Protein AF-A0A4Y7SI91-F1 (afdb_monomer)

pLDDT: mean 74.38, std 18.68, range [25.55, 96.81]

Organism: Coprinellus micaceus (NCBI:txid71717)

Radius of gyration: 28.6 Å; Cα contacts (8 Å, |Δi|>4): 946; chains: 1; bounding box: 74×69×71 Å

Structure (mmCIF, N/CA/C/O backbone):
data_AF-A0A4Y7SI91-F1
#
_entry.id   AF-A0A4Y7SI91-F1
#
loop_
_atom_site.group_PDB
_atom_site.id
_atom_site.type_symbol
_atom_site.label_atom_id
_atom_site.label_alt_id
_atom_site.label_comp_id
_atom_site.label_asym_id
_atom_site.label_entity_id
_atom_site.label_seq_id
_atom_site.pdbx_PDB_ins_code
_atom_site.Cartn_x
_atom_site.Cartn_y
_atom_site.Cartn_z
_atom_site.occupancy
_atom_site.B_iso_or_equiv
_atom_site.auth_seq_id
_atom_site.auth_comp_id
_atom_site.auth_asym_id
_atom_site.auth_atom_id
_atom_site.pdbx_PDB_model_num
ATOM 1 N N . MET A 1 1 ? -45.729 -40.585 -4.617 1.00 32.53 1 MET A N 1
ATOM 2 C CA . MET A 1 1 ? -44.863 -41.146 -5.675 1.00 32.53 1 MET A CA 1
ATOM 3 C C . MET A 1 1 ? -44.338 -39.999 -6.557 1.00 32.53 1 MET A C 1
ATOM 5 O O . MET A 1 1 ? -44.806 -39.853 -7.669 1.00 32.53 1 MET A O 1
ATOM 9 N N . GLN A 1 2 ? -43.512 -39.027 -6.148 1.00 29.73 2 GLN A N 1
ATOM 10 C CA . GLN A 1 2 ? -42.341 -39.027 -5.257 1.00 29.73 2 GLN A CA 1
ATOM 11 C C . GLN A 1 2 ? -41.463 -40.268 -5.426 1.00 29.73 2 GLN A C 1
ATOM 13 O O . GLN A 1 2 ? -41.930 -41.372 -5.174 1.00 29.73 2 GLN A O 1
ATOM 18 N N . SER A 1 3 ? -40.195 -40.029 -5.768 1.00 29.70 3 SER A N 1
ATOM 19 C CA . SER A 1 3 ? -39.133 -40.996 -6.074 1.00 29.70 3 SER A CA 1
ATOM 20 C C . SER A 1 3 ? -39.010 -41.349 -7.561 1.00 29.70 3 SER A C 1
ATOM 22 O O . SER A 1 3 ? -39.963 -41.802 -8.178 1.00 29.70 3 SER A O 1
ATOM 24 N N . GLN A 1 4 ? -37.793 -41.157 -8.084 1.00 27.38 4 GLN A N 1
ATOM 25 C CA . GLN A 1 4 ? -37.281 -41.603 -9.393 1.00 27.38 4 GLN A CA 1
ATOM 26 C C . GLN A 1 4 ? -37.517 -40.713 -10.627 1.00 27.38 4 GLN A C 1
ATOM 28 O O . GLN A 1 4 ? -37.972 -41.181 -11.658 1.00 27.38 4 GLN A O 1
ATOM 33 N N . ALA A 1 5 ? -37.116 -39.439 -10.555 1.00 28.34 5 ALA A N 1
ATOM 34 C CA . ALA A 1 5 ? -36.583 -38.715 -11.733 1.00 28.34 5 ALA A CA 1
ATOM 35 C C . ALA A 1 5 ? -35.763 -37.451 -11.380 1.00 28.34 5 ALA A C 1
ATOM 37 O O . ALA A 1 5 ? -35.404 -36.676 -12.257 1.00 28.34 5 ALA A O 1
ATOM 38 N N . LYS A 1 6 ? -35.447 -37.226 -10.093 1.00 26.61 6 LYS A N 1
ATOM 39 C CA . LYS A 1 6 ? -34.505 -36.194 -9.606 1.00 26.61 6 LYS A CA 1
ATOM 40 C C . LYS A 1 6 ? -33.153 -36.798 -9.179 1.00 26.61 6 LYS A C 1
ATOM 42 O O . LYS A 1 6 ? -32.469 -36.260 -8.323 1.00 26.61 6 LYS A O 1
ATOM 47 N N . SER A 1 7 ? -32.780 -37.935 -9.766 1.00 30.92 7 SER A N 1
ATOM 48 C CA . SER A 1 7 ? -31.539 -38.670 -9.476 1.00 30.92 7 SER A CA 1
ATOM 49 C C . SER A 1 7 ? -30.727 -38.865 -10.760 1.00 30.92 7 SER A C 1
ATOM 51 O O . SER A 1 7 ? -30.502 -39.975 -11.220 1.00 30.92 7 SER A O 1
ATOM 53 N N . ALA A 1 8 ? -30.348 -37.751 -11.383 1.00 29.34 8 ALA A N 1
ATOM 54 C CA . ALA A 1 8 ? -29.307 -37.730 -12.417 1.00 29.34 8 ALA A CA 1
ATOM 55 C C . ALA A 1 8 ? -28.478 -36.430 -12.406 1.00 29.34 8 ALA A C 1
ATOM 57 O O . ALA A 1 8 ? -27.660 -36.216 -13.289 1.00 29.34 8 ALA A O 1
ATOM 58 N N . VAL A 1 9 ? -28.652 -35.581 -11.385 1.00 32.62 9 VAL A N 1
ATOM 59 C CA . VAL A 1 9 ? -27.672 -34.547 -11.008 1.00 32.62 9 VAL A CA 1
ATOM 60 C C . VAL A 1 9 ? -27.026 -35.023 -9.709 1.00 32.62 9 VAL A C 1
ATOM 62 O O . VAL A 1 9 ? -27.134 -34.414 -8.652 1.00 32.62 9 VAL A O 1
ATOM 65 N N . GLY A 1 10 ? -26.497 -36.244 -9.766 1.00 28.48 10 GLY A N 1
ATOM 66 C CA . GLY A 1 10 ? -25.663 -36.805 -8.721 1.00 28.48 10 GLY A CA 1
ATOM 67 C C . GLY A 1 10 ? -24.233 -36.414 -9.032 1.00 28.48 10 GLY A C 1
ATOM 68 O O . GLY A 1 10 ? -23.708 -36.834 -10.058 1.00 28.48 10 GLY A O 1
ATOM 69 N N . ASN A 1 11 ? -23.663 -35.588 -8.160 1.00 36.94 11 ASN A N 1
ATOM 70 C CA . ASN A 1 11 ? -22.239 -35.378 -7.933 1.00 36.94 11 ASN A CA 1
ATOM 71 C C . ASN A 1 11 ? -21.355 -36.494 -8.513 1.00 36.94 11 ASN A C 1
ATOM 73 O O . ASN A 1 11 ? -21.055 -37.478 -7.837 1.00 36.94 11 ASN A O 1
ATOM 77 N N . ALA A 1 12 ? -20.881 -36.308 -9.743 1.00 36.34 12 ALA A N 1
ATOM 78 C CA . ALA A 1 12 ? -19.625 -36.901 -10.157 1.00 36.34 12 ALA A CA 1
ATOM 79 C C . ALA A 1 12 ? -18.528 -36.014 -9.561 1.00 36.34 12 ALA A C 1
ATOM 81 O O . ALA A 1 12 ? -18.016 -35.105 -10.208 1.00 36.34 12 ALA A O 1
ATOM 82 N N . ILE A 1 13 ? -18.213 -36.231 -8.282 1.00 43.06 13 ILE A N 1
ATOM 83 C CA . ILE A 1 13 ? -16.901 -35.841 -7.767 1.00 43.06 13 ILE A CA 1
ATOM 84 C C . ILE A 1 13 ? -15.927 -36.659 -8.612 1.00 43.06 13 ILE A C 1
ATOM 86 O O . ILE A 1 13 ? -15.956 -37.886 -8.532 1.00 43.06 13 ILE A O 1
ATOM 90 N N . ALA A 1 14 ? -15.164 -36.005 -9.490 1.00 44.28 14 ALA A N 1
ATOM 91 C CA . ALA A 1 14 ? -14.175 -36.672 -10.327 1.00 44.28 14 ALA A CA 1
ATOM 92 C C . ALA A 1 14 ? -13.262 -37.517 -9.424 1.00 44.28 14 ALA A C 1
ATOM 94 O O . ALA A 1 14 ? -12.473 -36.981 -8.649 1.00 44.28 14 ALA A O 1
ATOM 95 N N . THR A 1 15 ? -13.414 -38.842 -9.471 1.00 50.75 15 THR A N 1
ATOM 96 C CA . THR A 1 15 ? -12.632 -39.772 -8.645 1.00 50.75 15 THR A CA 1
ATOM 97 C C . THR A 1 15 ? -11.191 -39.879 -9.135 1.00 50.75 15 THR A C 1
ATOM 99 O O . THR A 1 15 ? -10.304 -40.236 -8.362 1.00 50.75 15 THR A O 1
ATOM 102 N N . HIS A 1 16 ? -10.940 -39.516 -10.399 1.00 62.84 16 HIS A N 1
ATOM 103 C CA . HIS A 1 16 ? -9.611 -39.387 -10.974 1.00 62.84 16 HIS A CA 1
ATOM 104 C C . HIS A 1 16 ? -9.435 -38.038 -11.678 1.00 62.84 16 HIS A C 1
ATOM 106 O O . HIS A 1 16 ? -10.319 -37.538 -12.366 1.00 62.84 16 HIS A O 1
ATOM 112 N N . ILE A 1 17 ? -8.235 -37.463 -11.553 1.00 66.88 17 ILE A N 1
ATOM 113 C CA . ILE A 1 17 ? -7.868 -36.171 -12.157 1.00 66.88 17 ILE A CA 1
ATOM 114 C C . ILE A 1 17 ? -7.956 -36.173 -13.698 1.00 66.88 17 ILE A C 1
ATOM 116 O O . ILE A 1 17 ? -7.965 -35.121 -14.328 1.00 66.88 17 ILE A O 1
ATOM 120 N N . THR A 1 18 ? -8.018 -37.362 -14.305 1.00 69.69 18 THR A N 1
ATOM 121 C CA . THR A 1 18 ? -8.208 -37.590 -15.744 1.00 69.69 18 THR A CA 1
ATOM 122 C C . THR A 1 18 ? -9.644 -37.381 -16.216 1.00 69.69 18 THR A C 1
ATOM 124 O O . THR A 1 18 ? -9.852 -37.260 -17.419 1.00 69.69 18 THR A O 1
ATOM 127 N N . ASP A 1 19 ? -10.609 -37.329 -15.296 1.00 78.88 19 ASP A N 1
ATOM 128 C CA . ASP A 1 19 ? -12.033 -37.142 -15.602 1.00 78.88 19 ASP A CA 1
ATOM 129 C C . ASP A 1 19 ? -12.423 -35.652 -15.620 1.00 78.88 19 ASP A C 1
ATOM 131 O O . ASP A 1 19 ? -13.558 -35.300 -15.945 1.00 78.88 19 ASP A O 1
ATOM 135 N N . ILE A 1 20 ? -11.485 -34.765 -15.263 1.00 82.19 20 ILE A N 1
ATOM 136 C CA . ILE A 1 20 ? -11.685 -33.316 -15.265 1.00 82.19 20 ILE A CA 1
ATOM 137 C C . ILE A 1 20 ? -11.610 -32.801 -16.715 1.00 82.19 20 ILE A C 1
ATOM 139 O O . ILE A 1 20 ? -10.621 -33.077 -17.402 1.00 82.19 20 ILE A O 1
ATOM 143 N N . PRO A 1 21 ? -12.605 -32.025 -17.190 1.00 88.25 21 PRO A N 1
ATOM 144 C CA . PRO A 1 21 ? -12.566 -31.409 -18.513 1.00 88.25 21 PRO A CA 1
ATOM 145 C C . PRO A 1 21 ? -11.332 -30.522 -18.710 1.00 88.25 21 PRO A C 1
ATOM 147 O O . PRO A 1 21 ? -10.869 -29.856 -17.779 1.00 88.25 21 PRO A O 1
ATOM 150 N N . GLY A 1 22 ? -10.814 -30.485 -19.939 1.00 85.88 22 GLY A N 1
ATOM 151 C CA . GLY A 1 22 ? -9.606 -29.727 -20.270 1.00 85.88 22 GLY A CA 1
ATOM 152 C C . GLY A 1 22 ? -9.742 -28.228 -20.000 1.00 85.88 22 GLY A C 1
ATOM 153 O O . GLY A 1 22 ? -8.777 -27.602 -19.577 1.00 85.88 22 GLY A O 1
ATOM 154 N N . GLU A 1 23 ? -10.943 -27.671 -20.156 1.00 86.31 23 GLU A N 1
ATOM 155 C CA . GLU A 1 23 ? -11.246 -26.267 -19.872 1.00 86.31 23 GLU A CA 1
ATOM 156 C C . GLU A 1 23 ? -11.087 -25.954 -18.379 1.00 86.31 23 GLU A C 1
ATOM 158 O O . GLU A 1 23 ? -10.483 -24.951 -18.007 1.00 86.31 23 GLU A O 1
ATOM 163 N N . VAL A 1 24 ? -11.570 -26.852 -17.512 1.00 87.50 24 VAL A N 1
ATOM 164 C CA . VAL A 1 24 ? -11.465 -26.705 -16.052 1.00 87.50 24 VAL A CA 1
ATOM 165 C C . VAL A 1 24 ? -10.011 -26.854 -15.605 1.00 87.50 24 VAL A C 1
ATOM 167 O O . VAL A 1 24 ? -9.543 -26.084 -14.771 1.00 87.50 24 VAL A O 1
ATOM 170 N N . LEU A 1 25 ? -9.268 -27.797 -16.195 1.00 87.56 25 LEU A N 1
ATOM 171 C CA . LEU A 1 25 ? -7.822 -27.904 -15.979 1.00 87.56 25 LEU A CA 1
ATOM 172 C C . LEU A 1 25 ? -7.086 -26.640 -16.437 1.00 87.56 25 LEU A C 1
ATOM 174 O O . LEU A 1 25 ? -6.171 -26.196 -15.752 1.00 87.56 25 LEU A O 1
ATOM 178 N N . GLY A 1 26 ? -7.505 -26.039 -17.553 1.00 87.00 26 GLY A N 1
ATOM 179 C CA . GLY A 1 26 ? -6.970 -24.776 -18.052 1.00 87.00 26 GLY A CA 1
ATOM 180 C C . GLY A 1 26 ? -7.134 -23.641 -17.043 1.00 87.00 26 GLY A C 1
ATOM 181 O O . GLY A 1 26 ? -6.159 -22.958 -16.745 1.00 87.00 26 GLY A O 1
ATOM 182 N N . GLU A 1 27 ? -8.324 -23.482 -16.456 1.00 86.62 27 GLU A N 1
ATOM 183 C CA . GLU A 1 27 ? -8.563 -22.494 -15.391 1.00 86.62 27 GLU A CA 1
ATOM 184 C C . GLU A 1 27 ? -7.733 -22.777 -14.130 1.00 86.62 27 GLU A C 1
ATOM 186 O O . GLU A 1 27 ? -7.131 -21.865 -13.571 1.00 86.62 27 GLU A O 1
ATOM 191 N N . ILE A 1 28 ? -7.596 -24.042 -13.720 1.00 87.31 28 ILE A N 1
ATOM 192 C CA . ILE A 1 28 ? -6.727 -24.410 -12.589 1.00 87.31 28 ILE A CA 1
ATOM 193 C C . ILE A 1 28 ? -5.264 -24.051 -12.887 1.00 87.31 28 ILE A C 1
ATOM 195 O O . ILE A 1 28 ? -4.556 -23.529 -12.026 1.00 87.31 28 ILE A O 1
ATOM 199 N N . PHE A 1 29 ? -4.787 -24.306 -14.107 1.00 91.19 29 PHE A N 1
ATOM 200 C CA . PHE A 1 29 ? -3.418 -23.967 -14.496 1.00 91.19 29 PHE A CA 1
ATOM 201 C C . PHE A 1 29 ? -3.206 -22.455 -14.582 1.00 91.19 29 PHE A C 1
ATOM 203 O O . PHE A 1 29 ? -2.093 -21.997 -14.327 1.00 91.19 29 PHE A O 1
ATOM 210 N N . LYS A 1 30 ? -4.247 -21.668 -14.888 1.00 86.31 30 LYS A N 1
ATOM 211 C CA . LYS A 1 30 ? -4.165 -20.201 -14.851 1.00 86.31 30 LYS A CA 1
ATOM 212 C C . LYS A 1 30 ? -3.847 -19.692 -13.455 1.00 86.31 30 LYS A C 1
ATOM 214 O O . LYS A 1 30 ? -3.021 -18.798 -13.353 1.00 86.31 30 LYS A O 1
ATOM 219 N N . GLU A 1 31 ? -4.406 -20.288 -12.405 1.00 83.56 31 GLU A N 1
ATOM 220 C CA . GLU A 1 31 ? -4.074 -19.917 -11.021 1.00 83.56 31 GLU A CA 1
ATOM 221 C C . GLU A 1 31 ? -2.598 -20.188 -10.686 1.00 83.56 31 GLU A C 1
ATOM 223 O O . GLU A 1 31 ? -1.968 -19.407 -9.978 1.00 83.56 31 GLU A O 1
ATOM 228 N N . VAL A 1 32 ? -2.007 -21.247 -11.253 1.00 82.62 32 VAL A N 1
ATOM 229 C CA . VAL A 1 32 ? -0.565 -21.534 -11.122 1.00 82.62 32 VAL A CA 1
ATOM 230 C C . VAL A 1 32 ? 0.282 -20.552 -11.938 1.00 82.62 32 VAL A C 1
ATOM 232 O O . VAL A 1 32 ? 1.354 -20.135 -11.503 1.00 82.62 32 VAL A O 1
ATOM 235 N N . ALA A 1 33 ? -0.190 -20.170 -13.126 1.00 79.50 33 ALA A N 1
ATOM 236 C CA . ALA A 1 33 ? 0.489 -19.226 -14.012 1.00 79.50 33 ALA A CA 1
ATOM 237 C C . ALA A 1 33 ? 0.288 -17.749 -13.609 1.00 79.50 33 ALA A C 1
ATOM 239 O O . ALA A 1 33 ? 0.967 -16.865 -14.144 1.00 79.50 33 ALA A O 1
ATOM 240 N N . LEU A 1 34 ? -0.632 -17.462 -12.682 1.00 78.62 34 LEU A N 1
ATOM 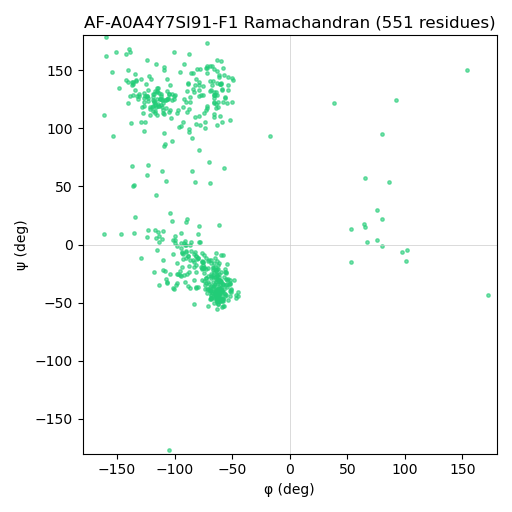241 C CA . LEU A 1 34 ? -0.961 -16.114 -12.237 1.00 78.62 34 LEU A CA 1
ATOM 242 C C . LEU A 1 34 ? 0.159 -15.565 -11.347 1.00 78.62 34 LEU A C 1
ATOM 244 O O . LEU A 1 34 ? 0.231 -15.834 -10.151 1.00 78.62 34 LEU A O 1
ATOM 248 N N . VAL A 1 35 ? 1.013 -14.723 -11.926 1.00 71.81 35 VAL A N 1
ATOM 249 C CA . VAL A 1 35 ? 2.023 -13.977 -11.168 1.00 71.81 35 VAL A CA 1
ATOM 250 C C . VAL A 1 35 ? 1.573 -12.524 -11.023 1.00 71.81 35 VAL A C 1
ATOM 252 O O . VAL A 1 35 ? 1.477 -11.812 -12.029 1.00 71.81 35 VAL A O 1
ATOM 255 N N . PRO A 1 36 ? 1.309 -12.030 -9.799 1.00 68.00 36 PRO A N 1
ATOM 256 C CA . PRO A 1 36 ? 0.923 -10.641 -9.609 1.00 68.00 36 PRO A CA 1
ATOM 257 C C . PRO A 1 36 ? 2.069 -9.702 -10.016 1.00 68.00 36 PRO A C 1
ATOM 259 O O . PRO A 1 36 ? 3.164 -9.738 -9.458 1.00 68.00 36 PRO A O 1
ATOM 262 N N . PHE A 1 37 ? 1.794 -8.833 -10.988 1.00 57.44 37 PHE A N 1
ATOM 263 C CA . PHE A 1 37 ? 2.781 -7.986 -11.670 1.00 57.44 37 PHE A CA 1
ATOM 264 C C . PHE A 1 37 ? 3.509 -6.963 -10.771 1.00 57.44 37 PHE A C 1
ATOM 266 O O . PHE A 1 37 ? 4.593 -6.503 -11.111 1.00 57.44 37 PHE A O 1
ATOM 273 N N . LEU A 1 38 ? 2.942 -6.607 -9.614 1.00 59.16 38 LEU A N 1
ATOM 274 C CA . LEU A 1 38 ? 3.465 -5.554 -8.727 1.00 59.16 38 LEU A CA 1
ATOM 275 C C . LEU A 1 38 ? 4.215 -6.087 -7.492 1.00 59.16 38 LEU A C 1
ATOM 277 O O . LEU A 1 38 ? 4.346 -5.368 -6.503 1.00 59.16 38 LEU A O 1
ATOM 281 N N . GLN A 1 39 ? 4.686 -7.335 -7.519 1.00 60.91 39 GLN A N 1
ATOM 282 C CA . GLN A 1 39 ? 5.373 -7.941 -6.375 1.00 60.91 39 GLN A CA 1
ATOM 283 C C . GLN A 1 39 ? 6.888 -7.676 -6.399 1.00 60.91 39 GLN A C 1
ATOM 285 O O . GLN A 1 39 ? 7.517 -7.812 -7.455 1.00 60.91 39 GLN A O 1
ATOM 290 N N . PRO A 1 40 ? 7.511 -7.366 -5.245 1.00 51.28 40 PRO A N 1
ATOM 291 C CA . PRO A 1 40 ? 8.956 -7.495 -5.111 1.00 51.28 40 PRO A CA 1
ATOM 292 C C . PRO A 1 40 ? 9.338 -8.961 -5.385 1.00 51.28 40 PRO A C 1
ATOM 294 O O . PRO A 1 40 ? 8.693 -9.872 -4.872 1.00 51.28 40 PRO A O 1
ATOM 297 N N . HIS A 1 41 ? 10.363 -9.192 -6.212 1.00 65.50 41 HIS A N 1
ATOM 298 C CA . HIS A 1 41 ? 10.791 -10.523 -6.690 1.00 65.50 41 HIS A CA 1
ATOM 299 C C . HIS A 1 41 ? 9.917 -11.172 -7.774 1.00 65.50 41 HIS A C 1
ATOM 301 O O . HIS A 1 41 ? 9.874 -12.400 -7.887 1.00 65.50 41 HIS A O 1
ATOM 307 N N . PHE A 1 42 ? 9.271 -10.361 -8.617 1.00 72.44 42 PHE A N 1
ATOM 308 C CA . PHE A 1 42 ? 8.495 -10.825 -9.771 1.00 72.44 42 PHE A CA 1
ATOM 309 C C . PHE A 1 42 ? 9.216 -11.903 -10.598 1.00 72.44 42 PHE A C 1
ATOM 311 O O . PHE A 1 42 ? 8.593 -12.890 -10.988 1.00 72.44 42 PHE A O 1
ATOM 318 N N . HIS A 1 43 ? 10.528 -11.763 -10.828 1.00 73.56 43 HIS A N 1
ATOM 319 C CA . HIS A 1 43 ? 11.281 -12.750 -11.604 1.00 73.56 43 HIS A CA 1
ATOM 320 C C . HIS A 1 43 ? 11.316 -14.131 -10.938 1.00 73.56 43 HIS A C 1
ATOM 322 O O . HIS A 1 43 ? 11.001 -15.128 -11.582 1.00 73.56 43 HIS A O 1
ATOM 328 N N . THR A 1 44 ? 11.618 -14.193 -9.639 1.00 77.81 44 THR A N 1
ATOM 329 C CA . THR A 1 44 ? 11.661 -15.452 -8.879 1.00 77.81 44 THR A CA 1
ATOM 330 C C . THR A 1 44 ? 10.296 -16.142 -8.859 1.00 77.81 44 THR A C 1
ATOM 332 O O . THR A 1 44 ? 10.216 -17.363 -8.989 1.00 77.81 44 THR A O 1
ATOM 335 N N . LEU A 1 45 ? 9.213 -15.366 -8.754 1.00 79.06 45 LEU A N 1
ATOM 336 C CA . LEU A 1 45 ? 7.850 -15.894 -8.844 1.00 79.06 45 LEU A CA 1
ATOM 337 C C . LEU A 1 45 ? 7.556 -16.468 -10.239 1.00 79.06 45 LEU A C 1
ATOM 339 O O . LEU A 1 45 ? 6.995 -17.557 -10.344 1.00 79.06 45 LEU A O 1
ATOM 343 N N . CYS A 1 46 ? 7.985 -15.784 -11.304 1.00 81.94 46 CYS A N 1
ATOM 344 C CA . CYS A 1 46 ? 7.840 -16.274 -12.676 1.00 81.94 46 CYS A CA 1
ATOM 345 C C . CYS A 1 46 ? 8.638 -17.556 -12.933 1.00 81.94 46 CYS A C 1
ATOM 347 O O . CYS A 1 46 ? 8.133 -18.457 -13.596 1.00 81.94 46 CYS A O 1
ATOM 349 N N . GLU A 1 47 ? 9.863 -17.663 -12.413 1.00 81.38 47 GLU A N 1
ATOM 350 C CA . GLU A 1 47 ? 10.672 -18.881 -12.534 1.00 81.38 47 GLU A CA 1
ATOM 351 C C . GLU A 1 47 ? 10.027 -20.069 -11.810 1.00 81.38 47 GLU A C 1
ATOM 353 O O . GLU A 1 47 ? 9.974 -21.172 -12.362 1.00 81.38 47 GLU A O 1
ATOM 358 N N . GLY A 1 48 ? 9.498 -19.839 -10.602 1.00 84.00 48 GLY A N 1
ATOM 359 C CA . GLY A 1 48 ? 8.741 -20.839 -9.848 1.00 84.00 48 GLY A CA 1
ATOM 360 C C . GLY A 1 48 ? 7.518 -21.325 -10.624 1.00 84.00 48 GLY A C 1
ATOM 361 O O . GLY A 1 48 ? 7.406 -22.516 -10.911 1.00 84.00 48 GLY A O 1
ATOM 362 N N . ALA A 1 49 ? 6.668 -20.395 -11.063 1.00 84.69 49 ALA A N 1
ATOM 363 C CA . ALA A 1 49 ? 5.466 -20.703 -11.833 1.00 84.69 49 ALA A CA 1
ATOM 364 C C . ALA A 1 49 ? 5.781 -21.411 -13.165 1.00 84.69 49 ALA A C 1
ATOM 366 O O . ALA A 1 49 ? 5.104 -22.367 -13.541 1.00 84.69 49 ALA A O 1
ATOM 367 N N . LEU A 1 50 ? 6.852 -21.020 -13.863 1.00 88.19 50 LEU A N 1
ATOM 368 C CA . LEU A 1 50 ? 7.294 -21.697 -15.084 1.00 88.19 50 LEU A CA 1
ATOM 369 C C . LEU A 1 50 ? 7.718 -23.146 -14.817 1.00 88.19 50 LEU A C 1
ATOM 371 O O . LEU A 1 50 ? 7.384 -24.048 -15.592 1.00 88.19 50 LEU A O 1
ATOM 375 N N . ARG A 1 51 ? 8.473 -23.387 -13.739 1.00 87.94 51 ARG A N 1
ATOM 376 C CA . ARG A 1 51 ? 8.879 -24.740 -13.339 1.00 87.94 51 ARG A CA 1
ATOM 377 C C . ARG A 1 51 ? 7.659 -25.597 -13.016 1.00 87.94 51 ARG A C 1
ATOM 379 O O . ARG A 1 51 ? 7.605 -26.763 -13.417 1.00 87.94 51 ARG A O 1
ATOM 386 N N . ASP A 1 52 ? 6.684 -25.024 -12.329 1.00 88.06 52 ASP A N 1
ATOM 387 C CA . ASP A 1 52 ? 5.449 -25.712 -11.973 1.00 88.06 52 ASP A CA 1
ATOM 388 C C . ASP A 1 52 ? 4.622 -26.021 -13.232 1.00 88.06 52 ASP A C 1
ATOM 390 O O . ASP A 1 52 ? 4.170 -27.152 -13.402 1.00 88.06 52 ASP A O 1
ATOM 394 N N . MET A 1 53 ? 4.564 -25.105 -14.204 1.00 89.69 53 MET A N 1
ATOM 395 C CA . MET A 1 53 ? 3.962 -25.346 -15.522 1.00 89.69 53 MET A CA 1
ATOM 396 C C . MET A 1 53 ? 4.654 -26.459 -16.318 1.00 89.69 53 MET A C 1
ATOM 398 O O . MET A 1 53 ? 3.989 -27.297 -16.937 1.00 89.69 53 MET A O 1
ATOM 402 N N . PHE A 1 54 ? 5.988 -26.534 -16.285 1.00 88.38 54 PHE A N 1
ATOM 403 C CA . PHE A 1 54 ? 6.692 -27.676 -16.867 1.00 88.38 54 PHE A CA 1
ATOM 404 C C . PHE A 1 54 ? 6.352 -28.973 -16.144 1.00 88.38 54 PHE A C 1
ATOM 406 O O . PHE A 1 54 ? 6.140 -29.987 -16.807 1.00 88.38 54 PHE A O 1
ATOM 413 N N . SER A 1 55 ? 6.248 -28.941 -14.820 1.00 89.31 55 SER A N 1
ATOM 414 C CA . SER A 1 55 ? 5.906 -30.113 -14.014 1.00 89.31 55 SER A CA 1
ATOM 415 C C . SER A 1 55 ? 4.491 -30.608 -14.333 1.00 89.31 55 SER A C 1
ATOM 417 O O . SER A 1 55 ? 4.307 -31.796 -14.592 1.00 89.31 55 SER A O 1
ATOM 419 N N . ILE A 1 56 ? 3.524 -29.692 -14.457 1.00 88.50 56 ILE A N 1
ATOM 420 C CA . ILE A 1 56 ? 2.157 -29.957 -14.932 1.00 88.50 56 ILE A CA 1
ATOM 421 C C . ILE A 1 56 ? 2.190 -30.668 -16.290 1.00 88.50 56 ILE A C 1
ATOM 423 O O . ILE A 1 56 ? 1.565 -31.715 -16.457 1.00 88.50 56 ILE A O 1
ATOM 427 N N . SER A 1 57 ? 2.991 -30.178 -17.242 1.00 87.81 57 SER A N 1
ATOM 428 C CA . SER A 1 57 ? 3.095 -30.778 -18.584 1.00 87.81 57 SER A CA 1
ATOM 429 C C . SER A 1 57 ? 3.679 -32.205 -18.614 1.00 87.81 57 SER A C 1
ATOM 431 O O . SER A 1 57 ? 3.622 -32.879 -19.651 1.00 87.81 57 SER A O 1
ATOM 433 N N . GLN A 1 58 ? 4.249 -32.678 -17.498 1.00 88.75 58 GLN A N 1
ATOM 434 C CA . GLN A 1 58 ? 4.803 -34.028 -17.354 1.00 88.75 58 GLN A CA 1
ATOM 435 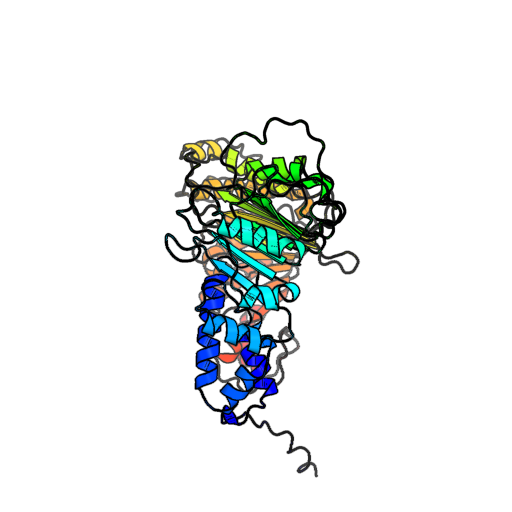C C . GLN A 1 58 ? 3.890 -35.004 -16.604 1.00 88.75 58 GLN A C 1
ATOM 437 O O . GLN A 1 58 ? 4.191 -36.194 -16.600 1.00 88.75 58 GLN A O 1
ATOM 442 N N . VAL A 1 59 ? 2.779 -34.549 -16.012 1.00 88.69 59 VAL A N 1
ATOM 443 C CA . VAL A 1 59 ? 1.886 -35.413 -15.218 1.00 88.69 59 VAL A CA 1
ATOM 444 C C . VAL A 1 59 ? 1.260 -36.512 -16.081 1.00 88.69 59 VAL A C 1
ATOM 446 O O . VAL A 1 59 ? 1.373 -37.694 -15.772 1.00 88.69 59 VAL A O 1
ATOM 449 N N . ASN A 1 60 ? 0.592 -36.132 -17.172 1.00 88.81 60 ASN A N 1
ATOM 450 C CA . ASN A 1 60 ? 0.014 -37.054 -18.151 1.00 88.81 60 ASN A CA 1
ATOM 451 C C . ASN A 1 60 ? -0.231 -36.336 -19.494 1.00 88.81 60 ASN A C 1
ATOM 453 O O . ASN A 1 60 ? 0.020 -35.137 -19.635 1.00 88.81 60 ASN A O 1
ATOM 457 N N . SER A 1 61 ? -0.724 -37.065 -20.498 1.00 90.38 61 SER A N 1
ATOM 458 C CA . SER A 1 61 ? -0.986 -36.518 -21.836 1.00 90.38 61 SER A CA 1
ATOM 459 C C . SER A 1 61 ? -2.080 -35.448 -21.863 1.00 90.38 61 SER A C 1
ATOM 461 O O . SER A 1 61 ? -1.968 -34.508 -22.644 1.00 90.38 61 SER A O 1
ATOM 463 N N . LEU A 1 62 ? -3.111 -35.557 -21.019 1.00 89.31 62 LEU A N 1
ATOM 464 C CA . LEU A 1 62 ? -4.184 -34.562 -20.928 1.00 89.31 62 LEU A CA 1
ATOM 465 C C . LEU A 1 62 ? -3.635 -33.227 -20.408 1.00 89.31 62 LEU A C 1
ATOM 467 O O . LEU A 1 62 ? -3.809 -32.197 -21.051 1.00 89.31 62 LEU A O 1
ATOM 471 N N . PHE A 1 63 ? -2.890 -33.264 -19.303 1.00 91.94 63 PHE A N 1
ATOM 472 C CA . PHE A 1 63 ? -2.251 -32.095 -18.698 1.00 91.94 63 PHE A CA 1
ATOM 473 C C . PHE A 1 63 ? -1.251 -31.452 -19.658 1.00 91.94 63 PHE A C 1
ATOM 475 O O . PHE A 1 63 ? -1.215 -30.232 -19.815 1.00 91.94 63 PHE A O 1
ATOM 482 N N . ARG A 1 64 ? -0.465 -32.275 -20.360 1.00 91.50 64 ARG A N 1
ATOM 483 C CA . ARG A 1 64 ? 0.432 -31.801 -21.413 1.00 91.50 64 ARG A CA 1
ATOM 484 C C . ARG A 1 64 ? -0.326 -31.080 -22.523 1.00 91.50 64 ARG A C 1
ATOM 486 O O . ARG A 1 64 ? 0.072 -29.985 -22.894 1.00 91.50 64 ARG A O 1
ATOM 493 N N . ASN A 1 65 ? -1.408 -31.664 -23.030 1.00 91.62 65 ASN A N 1
ATOM 494 C CA . ASN A 1 65 ? -2.185 -31.070 -24.114 1.00 91.62 65 ASN A CA 1
ATOM 495 C C . ASN A 1 65 ? -2.807 -29.736 -23.696 1.00 91.62 65 ASN A C 1
ATOM 497 O O . ASN A 1 65 ? -2.659 -28.760 -24.421 1.00 91.62 65 ASN A O 1
ATOM 501 N N . VAL A 1 66 ? -3.439 -29.674 -22.522 1.00 91.12 66 VAL A N 1
ATOM 502 C CA . VAL A 1 66 ? -4.027 -28.429 -22.000 1.00 91.12 66 VAL A CA 1
ATOM 503 C C . VAL A 1 66 ? -2.938 -27.376 -21.785 1.00 91.12 66 VAL A C 1
ATOM 505 O O . VAL A 1 66 ? -3.027 -26.277 -22.320 1.00 91.12 66 VAL A O 1
ATOM 508 N N . SER A 1 67 ? -1.856 -27.724 -21.081 1.00 90.50 67 SER A N 1
ATOM 509 C CA . SER A 1 67 ? -0.776 -26.772 -20.798 1.00 90.50 67 SER A CA 1
ATOM 510 C C . SER A 1 67 ? -0.088 -26.247 -22.059 1.00 90.50 67 SER A C 1
ATOM 512 O O . SER A 1 67 ? 0.275 -25.082 -22.089 1.00 90.50 67 SER A O 1
ATOM 514 N N . VAL A 1 68 ? 0.102 -27.062 -23.101 1.00 88.06 68 VAL A N 1
ATOM 515 C CA . VAL A 1 68 ? 0.780 -26.645 -24.342 1.00 88.06 68 VAL A CA 1
ATOM 516 C C . VAL A 1 68 ? -0.140 -25.850 -25.267 1.00 88.06 68 VAL A C 1
ATOM 518 O O . VAL A 1 68 ? 0.339 -24.921 -25.913 1.00 88.06 68 VAL A O 1
ATOM 521 N N . ASN A 1 69 ? -1.425 -26.205 -25.340 1.00 87.44 69 ASN A N 1
ATOM 522 C CA . ASN A 1 69 ? -2.350 -25.640 -26.323 1.00 87.44 69 ASN A CA 1
ATOM 523 C C . ASN A 1 69 ? -3.053 -24.360 -25.859 1.00 87.44 69 ASN A C 1
ATOM 525 O O . ASN A 1 69 ? -3.687 -23.721 -26.690 1.00 87.44 69 ASN A O 1
ATOM 529 N N . GLU A 1 70 ? -2.944 -23.982 -24.583 1.00 91.19 70 GLU A N 1
ATOM 530 C CA . GLU A 1 70 ? -3.542 -22.764 -24.024 1.00 91.19 70 GLU A CA 1
ATOM 531 C C . GLU A 1 70 ? -2.533 -21.599 -23.986 1.00 91.19 70 GLU A C 1
ATOM 533 O O . GLU A 1 70 ? -1.701 -21.529 -23.072 1.00 91.19 70 GLU A O 1
ATOM 538 N N . PRO A 1 71 ? -2.586 -20.631 -24.927 1.00 90.81 71 PRO A N 1
ATOM 539 C CA . PRO A 1 71 ? -1.543 -19.611 -25.053 1.00 90.81 71 PRO A CA 1
ATOM 540 C C . PRO A 1 71 ? -1.474 -18.649 -23.867 1.00 90.81 71 PRO A C 1
ATOM 542 O O . PRO A 1 71 ? -0.402 -18.130 -23.552 1.00 90.81 71 PRO A O 1
ATOM 545 N N . GLN A 1 72 ? -2.609 -18.429 -23.193 1.00 90.50 72 GLN A N 1
ATOM 546 C CA . GLN A 1 72 ? -2.726 -17.539 -22.033 1.00 90.50 72 GLN A CA 1
ATOM 547 C C . GLN A 1 72 ? -1.827 -17.973 -20.873 1.00 90.50 72 GLN A C 1
ATOM 549 O O . GLN A 1 72 ? -1.329 -17.126 -20.139 1.00 90.50 72 GLN A O 1
ATOM 554 N N . LEU A 1 73 ? -1.567 -19.276 -20.732 1.00 90.50 73 LEU A N 1
ATOM 555 C CA . LEU A 1 73 ? -0.714 -19.793 -19.663 1.00 90.50 73 LEU A CA 1
ATOM 556 C C . LEU A 1 73 ? 0.738 -19.339 -19.828 1.00 90.50 73 LEU A C 1
ATOM 558 O O . LEU A 1 73 ? 1.457 -19.230 -18.846 1.00 90.50 73 LEU A O 1
ATOM 562 N N . TRP A 1 74 ? 1.175 -19.041 -21.054 1.00 92.12 74 TRP A N 1
ATOM 563 C CA . TRP A 1 74 ? 2.574 -18.749 -21.371 1.00 92.12 74 TRP A CA 1
ATOM 564 C C . TRP A 1 74 ? 2.898 -17.256 -21.441 1.00 92.12 74 TRP A C 1
ATOM 566 O O . TRP A 1 74 ? 4.049 -16.902 -21.687 1.00 92.12 74 TRP A O 1
ATOM 576 N N . THR A 1 75 ? 1.927 -16.359 -21.237 1.00 91.00 75 THR A N 1
ATOM 577 C CA . THR A 1 75 ? 2.126 -14.912 -21.440 1.00 91.00 75 THR A CA 1
ATOM 578 C C . THR A 1 75 ? 2.932 -14.231 -20.333 1.00 91.00 75 THR A C 1
ATOM 580 O O . THR A 1 75 ? 3.382 -13.107 -20.534 1.00 91.00 75 THR A O 1
ATOM 583 N N . MET A 1 76 ? 3.123 -14.871 -19.176 1.00 87.31 76 MET A N 1
ATOM 584 C CA . MET A 1 76 ? 3.827 -14.278 -18.025 1.00 87.31 76 MET A CA 1
ATOM 585 C C . MET A 1 76 ? 5.300 -14.686 -17.913 1.00 87.31 76 MET A C 1
ATOM 587 O O . MET A 1 76 ? 6.062 -14.041 -17.199 1.00 87.31 76 MET A O 1
ATOM 591 N N . PHE A 1 77 ? 5.715 -15.736 -18.622 1.00 87.56 77 PHE A N 1
ATOM 592 C CA . PHE A 1 77 ? 7.037 -16.337 -18.452 1.00 87.56 77 PHE A CA 1
ATOM 593 C C . PHE A 1 77 ? 8.180 -15.783 -19.310 1.00 87.56 77 PHE A C 1
ATOM 595 O O . PHE A 1 77 ? 9.314 -15.959 -18.872 1.00 87.56 77 PHE A O 1
ATOM 602 N N . PRO A 1 78 ? 7.986 -15.171 -20.502 1.00 87.12 78 PRO A N 1
ATOM 603 C CA . PRO A 1 78 ? 9.106 -14.743 -21.334 1.00 87.12 78 PRO A CA 1
ATOM 604 C C . PRO A 1 78 ? 10.141 -13.930 -20.554 1.00 87.12 78 PRO A C 1
ATOM 606 O O . PRO A 1 78 ? 9.837 -12.897 -19.953 1.00 87.12 78 PRO A O 1
ATOM 609 N N . SER A 1 79 ? 11.386 -14.403 -20.572 1.00 88.75 79 SER A N 1
ATOM 610 C CA . SER A 1 79 ? 12.493 -13.756 -19.879 1.00 88.75 79 SER A CA 1
ATOM 611 C C . SER A 1 79 ? 13.746 -13.727 -20.741 1.00 88.75 79 SER A C 1
ATOM 613 O O . SER A 1 79 ? 14.112 -14.728 -21.358 1.00 88.75 79 SER A O 1
ATOM 615 N N . LEU A 1 80 ? 14.437 -12.588 -20.748 1.00 87.00 80 LEU A N 1
ATOM 616 C CA . LEU A 1 80 ? 15.721 -12.429 -21.434 1.00 87.00 80 LEU A CA 1
ATOM 617 C C . LEU A 1 80 ? 16.853 -13.235 -20.772 1.00 87.00 80 LEU A C 1
ATOM 619 O O . LEU A 1 80 ? 17.876 -13.469 -21.409 1.00 87.00 80 LEU A O 1
ATOM 623 N N . ASN A 1 81 ? 16.664 -13.706 -19.536 1.00 85.25 81 ASN A N 1
ATOM 624 C CA . ASN A 1 81 ? 17.601 -14.599 -18.846 1.00 85.25 81 ASN A CA 1
ATOM 625 C C . ASN A 1 81 ? 17.473 -16.064 -19.286 1.00 85.25 81 ASN A C 1
ATOM 627 O O . ASN A 1 81 ? 18.324 -16.891 -18.956 1.00 85.25 81 ASN A O 1
ATOM 631 N N . MET A 1 82 ? 16.420 -16.413 -20.032 1.00 86.31 82 MET A N 1
ATOM 632 C CA . MET A 1 82 ? 16.224 -17.776 -20.515 1.00 86.31 82 MET A CA 1
ATOM 633 C C . MET A 1 82 ? 17.199 -18.140 -21.629 1.00 86.31 82 MET A C 1
ATOM 635 O O . MET A 1 82 ? 17.591 -17.328 -22.465 1.00 86.31 82 MET A O 1
ATOM 639 N N . ARG A 1 83 ? 17.499 -19.440 -21.722 1.00 85.56 83 ARG A N 1
ATOM 640 C CA . ARG A 1 83 ? 18.186 -19.998 -22.890 1.00 85.56 83 ARG A CA 1
ATOM 641 C C . ARG A 1 83 ? 17.355 -19.747 -24.151 1.00 85.56 83 ARG A C 1
ATOM 643 O O . ARG A 1 83 ? 16.149 -19.980 -24.149 1.00 85.56 83 ARG A O 1
ATOM 650 N N . HIS A 1 84 ? 18.017 -19.373 -25.246 1.00 84.94 84 HIS A N 1
ATOM 651 C CA . HIS A 1 84 ? 17.380 -18.982 -26.512 1.00 84.94 84 HIS A CA 1
ATOM 652 C C . HIS A 1 84 ? 16.271 -19.937 -26.992 1.00 84.94 84 HIS A C 1
ATOM 654 O O . HIS A 1 84 ? 15.186 -19.496 -27.364 1.00 84.94 84 HIS A O 1
ATOM 660 N N . LEU A 1 85 ? 16.521 -21.252 -26.965 1.00 87.12 85 LEU A N 1
ATOM 661 C CA . LEU A 1 85 ? 15.540 -22.254 -27.399 1.00 87.12 85 LEU A CA 1
ATOM 662 C C . LEU A 1 85 ? 14.288 -22.263 -26.511 1.00 87.12 85 LEU A C 1
ATOM 664 O O . LEU A 1 85 ? 13.173 -22.359 -27.012 1.00 87.12 85 LEU A O 1
ATOM 668 N N . LEU A 1 86 ? 14.471 -22.133 -25.195 1.00 89.06 86 LEU A N 1
ATOM 669 C CA . LEU A 1 86 ? 13.364 -22.083 -24.244 1.00 89.06 86 LEU A CA 1
ATOM 670 C C . LEU A 1 86 ? 12.525 -20.823 -24.459 1.00 89.06 86 LEU A C 1
ATOM 672 O O . LEU A 1 86 ? 11.306 -20.914 -24.544 1.00 89.06 86 LEU A O 1
ATOM 676 N N . LEU A 1 87 ? 13.190 -19.675 -24.613 1.00 90.00 87 LEU A N 1
ATOM 677 C CA . LEU A 1 87 ? 12.531 -18.405 -24.894 1.00 90.00 87 LEU A CA 1
ATOM 678 C C . LEU A 1 87 ? 11.700 -18.481 -26.180 1.00 90.00 87 LEU A C 1
ATOM 680 O O . LEU A 1 87 ? 10.535 -18.102 -26.176 1.00 90.00 87 LEU A O 1
ATOM 684 N N . THR A 1 88 ? 12.272 -19.033 -27.252 1.00 91.12 88 THR A N 1
ATOM 685 C CA . THR A 1 88 ? 11.574 -19.213 -28.536 1.00 91.12 88 THR A CA 1
ATOM 686 C C . THR A 1 88 ? 10.314 -20.064 -28.360 1.00 91.12 88 THR A C 1
ATOM 688 O O . THR A 1 88 ? 9.229 -19.632 -28.736 1.00 91.12 88 THR A O 1
ATOM 691 N N . ASN A 1 89 ? 10.420 -21.211 -27.680 1.00 89.69 89 ASN A N 1
ATOM 692 C CA . ASN A 1 89 ? 9.275 -22.091 -27.431 1.00 89.69 89 ASN A CA 1
ATOM 693 C C . ASN A 1 89 ? 8.162 -21.406 -26.619 1.00 89.69 89 ASN A C 1
ATOM 695 O O . ASN A 1 89 ? 6.982 -21.612 -26.892 1.00 89.69 89 ASN A O 1
ATOM 699 N N . VAL A 1 90 ? 8.506 -20.597 -25.612 1.00 91.19 90 VAL A N 1
ATOM 700 C CA . VAL A 1 90 ? 7.512 -19.853 -24.814 1.00 91.19 90 VAL A CA 1
ATOM 701 C C . VAL A 1 90 ? 6.847 -18.751 -25.656 1.00 91.19 90 VAL A C 1
ATOM 703 O O . VAL A 1 90 ? 5.635 -18.537 -25.568 1.00 91.19 90 VAL A O 1
ATOM 706 N N . LEU A 1 91 ? 7.609 -18.066 -26.512 1.00 92.94 91 LEU A N 1
ATOM 707 C CA . LEU A 1 91 ? 7.087 -17.028 -27.410 1.00 92.94 91 LEU A CA 1
ATOM 708 C C . LEU A 1 91 ? 6.148 -17.591 -28.485 1.00 92.94 91 LEU A C 1
ATOM 710 O O . LEU A 1 91 ? 5.154 -16.940 -28.823 1.00 92.94 91 LEU A O 1
ATOM 714 N N . GLU A 1 92 ? 6.440 -18.793 -28.982 1.00 92.06 92 GLU A N 1
ATOM 715 C CA . GLU A 1 92 ? 5.577 -19.542 -29.898 1.00 92.06 92 GLU A CA 1
ATOM 716 C C . GLU A 1 92 ? 4.299 -20.012 -29.201 1.00 92.06 92 GLU A C 1
ATOM 718 O O . GLU A 1 92 ? 3.207 -19.780 -29.713 1.00 92.06 92 GLU A O 1
ATOM 723 N N . ARG A 1 93 ? 4.406 -20.593 -27.999 1.00 91.19 93 ARG A N 1
ATOM 724 C CA . ARG A 1 93 ? 3.236 -21.065 -27.237 1.00 91.19 93 ARG A CA 1
ATOM 725 C C . ARG A 1 93 ? 2.287 -19.948 -26.831 1.00 91.19 93 ARG A C 1
ATOM 727 O O . ARG A 1 93 ? 1.094 -20.180 -26.743 1.00 91.19 93 ARG A O 1
ATOM 734 N N . SER A 1 94 ? 2.796 -18.740 -26.605 1.00 93.00 94 SER A N 1
ATOM 735 C CA . SER A 1 94 ? 1.967 -17.572 -26.286 1.00 93.00 94 SER A CA 1
ATOM 736 C C . SER A 1 94 ? 1.355 -16.892 -27.519 1.00 93.00 94 SER A C 1
ATOM 738 O O . SER A 1 94 ? 0.586 -15.943 -27.365 1.00 93.00 94 SER A O 1
ATOM 740 N N . TYR A 1 95 ? 1.703 -17.298 -28.745 1.00 91.69 95 TYR A N 1
ATOM 741 C CA . TYR A 1 95 ? 1.217 -16.643 -29.962 1.00 91.69 95 TYR A CA 1
ATOM 742 C C . TYR A 1 95 ? -0.296 -16.862 -30.159 1.00 91.69 95 TYR A C 1
ATOM 744 O O . TYR A 1 95 ? -0.772 -17.980 -29.971 1.00 91.69 95 TYR A O 1
ATOM 752 N N . PRO A 1 96 ? -1.074 -15.832 -30.563 1.00 92.62 96 PRO A N 1
ATOM 753 C CA . PRO A 1 96 ? -0.676 -14.464 -30.937 1.00 92.62 96 PRO A CA 1
ATOM 754 C C . PRO A 1 96 ? -0.747 -13.430 -29.799 1.00 92.62 96 PRO A C 1
ATOM 756 O O . PRO A 1 96 ? -0.633 -12.232 -30.053 1.00 92.62 96 PRO A O 1
ATOM 759 N N . LEU A 1 97 ? -0.952 -13.854 -28.552 1.00 94.44 97 LEU A N 1
ATOM 760 C CA . LEU A 1 97 ? -1.269 -12.961 -27.438 1.00 94.44 97 LEU A CA 1
ATOM 761 C C . LEU A 1 97 ? -0.102 -12.042 -27.061 1.00 94.44 97 LEU A C 1
ATOM 763 O O . LEU A 1 97 ? 1.074 -12.367 -27.265 1.00 94.44 97 LEU A O 1
ATOM 767 N N . SER A 1 98 ? -0.440 -10.886 -26.490 1.00 93.62 98 SER A N 1
ATOM 768 C CA . SER A 1 98 ? 0.534 -10.020 -25.830 1.00 93.62 98 SER A CA 1
ATOM 769 C C . SER A 1 98 ? 1.112 -10.694 -24.589 1.00 93.62 98 SER A C 1
ATOM 771 O O . SER A 1 98 ? 0.431 -11.486 -23.939 1.00 93.62 98 SER A O 1
ATOM 773 N N . PHE A 1 99 ? 2.348 -10.357 -24.235 1.00 92.56 99 PHE A N 1
ATOM 774 C CA . PHE A 1 99 ? 3.041 -10.986 -23.112 1.00 92.56 99 PHE A CA 1
ATOM 775 C C . PHE A 1 99 ? 3.833 -9.989 -22.261 1.00 92.56 99 PHE A C 1
ATOM 777 O O . PHE A 1 99 ? 4.065 -8.836 -22.647 1.00 92.56 99 PHE A O 1
ATOM 784 N N . CYS A 1 100 ? 4.225 -10.468 -21.082 1.00 91.88 100 CYS A N 1
ATOM 785 C CA . CYS A 1 100 ? 5.142 -9.829 -20.157 1.00 91.88 100 CYS A CA 1
ATOM 786 C C . CYS A 1 100 ? 6.567 -10.308 -20.430 1.00 91.88 100 CYS A C 1
ATOM 788 O O . CYS A 1 100 ? 6.828 -11.509 -20.438 1.00 91.88 100 CYS A O 1
ATOM 790 N N . LEU A 1 101 ? 7.483 -9.367 -20.651 1.00 92.75 101 LEU A N 1
ATOM 791 C CA . LEU A 1 101 ? 8.905 -9.641 -20.795 1.00 92.75 101 LEU A CA 1
ATOM 792 C C . LEU A 1 101 ? 9.630 -9.273 -19.501 1.00 92.75 101 LEU A C 1
ATOM 794 O O . LEU A 1 101 ? 9.555 -8.128 -19.059 1.00 92.75 101 LEU A O 1
ATOM 798 N N . SER A 1 102 ? 10.357 -10.225 -18.918 1.00 90.81 102 SER A N 1
ATOM 799 C CA . SER A 1 102 ? 11.186 -9.989 -17.733 1.00 90.81 102 SER A CA 1
ATOM 800 C C . SER A 1 102 ? 12.684 -10.041 -18.036 1.00 90.81 102 SER A C 1
ATOM 802 O O . SER A 1 102 ? 13.137 -10.762 -18.927 1.00 90.81 102 SER A O 1
ATOM 804 N N . TYR A 1 103 ? 13.474 -9.289 -17.278 1.00 88.88 103 TYR A N 1
ATOM 805 C CA . TYR A 1 103 ? 14.930 -9.332 -17.321 1.00 88.88 103 TYR A CA 1
ATOM 806 C C . TYR A 1 103 ? 15.512 -9.025 -15.945 1.00 88.88 103 TYR A C 1
ATOM 808 O O . TYR A 1 103 ? 15.099 -8.070 -15.296 1.00 88.88 103 TYR A O 1
ATOM 816 N N . VAL A 1 104 ? 16.491 -9.815 -15.530 1.00 87.19 104 VAL A N 1
ATOM 817 C CA . VAL A 1 104 ? 17.321 -9.592 -14.351 1.00 87.19 104 VAL A CA 1
ATOM 818 C C . VAL A 1 104 ? 18.746 -9.417 -14.826 1.00 87.19 104 VAL A C 1
ATOM 820 O O . VAL A 1 104 ? 19.301 -10.286 -15.494 1.00 87.19 104 VAL A O 1
ATOM 823 N N . GLU A 1 105 ? 19.356 -8.291 -14.507 1.00 81.62 105 GLU A N 1
ATOM 824 C CA . GLU A 1 105 ? 20.767 -8.120 -14.800 1.00 81.62 105 GLU A CA 1
ATOM 825 C C . GLU A 1 105 ? 21.612 -9.051 -13.919 1.00 81.62 105 GLU A C 1
ATOM 827 O O . GLU A 1 105 ? 21.392 -9.186 -12.718 1.00 81.62 105 GLU A O 1
ATOM 832 N N . THR A 1 106 ? 22.558 -9.749 -14.544 1.00 75.81 106 THR A N 1
ATOM 833 C CA . THR A 1 106 ? 23.452 -10.698 -13.875 1.00 75.81 106 THR A CA 1
ATOM 834 C C . THR A 1 106 ? 24.883 -10.194 -13.943 1.00 75.81 106 THR A C 1
ATOM 836 O O . THR A 1 106 ? 25.346 -9.817 -15.024 1.00 75.81 106 THR A O 1
ATOM 839 N N . ASP A 1 107 ? 25.595 -10.259 -12.820 1.00 58.28 107 ASP A N 1
ATOM 840 C CA . ASP A 1 107 ? 27.001 -9.880 -12.722 1.00 58.28 107 ASP A CA 1
ATOM 841 C C . ASP A 1 107 ? 27.856 -10.731 -13.683 1.00 58.28 107 ASP A C 1
ATOM 843 O O . ASP A 1 107 ? 28.121 -11.908 -13.453 1.00 58.28 107 ASP A O 1
ATOM 847 N N . GLY A 1 108 ? 28.299 -10.139 -14.793 1.00 52.78 108 GLY A N 1
ATOM 848 C CA . GLY A 1 108 ? 29.536 -10.565 -15.452 1.00 52.78 108 GLY A CA 1
ATOM 849 C C . GLY A 1 108 ? 29.485 -11.448 -16.705 1.00 52.78 108 GLY A C 1
ATOM 850 O O . GLY A 1 108 ? 30.548 -11.641 -17.287 1.00 52.78 108 GLY A O 1
ATOM 851 N N . ALA A 1 109 ? 28.357 -11.950 -17.213 1.00 44.84 109 ALA A N 1
ATOM 852 C CA . ALA A 1 109 ? 28.399 -12.708 -18.477 1.00 44.84 109 ALA A CA 1
ATOM 853 C C . ALA A 1 109 ? 27.036 -12.840 -19.165 1.00 44.84 109 ALA A C 1
ATOM 855 O O . ALA A 1 109 ? 26.186 -13.601 -18.718 1.00 44.84 109 ALA A O 1
ATOM 856 N N . GLY A 1 110 ? 26.847 -12.191 -20.316 1.00 44.72 110 GLY A N 1
ATOM 857 C CA . GLY A 1 110 ? 25.777 -12.621 -21.222 1.00 44.72 110 GLY A CA 1
ATOM 858 C C . GLY A 1 110 ? 25.509 -11.719 -22.416 1.00 44.72 110 GLY A C 1
ATOM 859 O O . GLY A 1 110 ? 25.343 -12.220 -23.523 1.00 44.72 110 GLY A O 1
ATOM 860 N N . LEU A 1 111 ? 25.475 -10.400 -22.226 1.00 51.25 111 LEU A N 1
ATOM 861 C CA . LEU A 1 111 ? 24.974 -9.470 -23.249 1.00 51.25 111 LEU A CA 1
ATOM 862 C C . LEU A 1 111 ? 25.891 -8.250 -23.397 1.00 51.25 111 LEU A C 1
ATOM 864 O O . LEU A 1 111 ? 25.460 -7.101 -23.388 1.00 51.25 111 LEU A O 1
ATOM 868 N N . SER A 1 112 ? 27.187 -8.503 -23.578 1.00 46.34 112 SER A N 1
ATOM 869 C CA . SER A 1 112 ? 28.186 -7.477 -23.908 1.00 46.34 112 SER A CA 1
ATOM 870 C C . SER A 1 112 ? 27.956 -6.805 -25.273 1.00 46.34 112 SER A C 1
ATOM 872 O O . SER A 1 112 ? 28.627 -5.825 -25.582 1.00 46.34 112 SER A O 1
ATOM 874 N N . SER A 1 113 ? 27.009 -7.287 -26.088 1.00 53.84 113 SER A N 1
ATOM 875 C CA . SER A 1 113 ? 26.714 -6.721 -27.410 1.00 53.84 113 SER A CA 1
ATOM 876 C C . SER A 1 113 ? 25.712 -5.565 -27.405 1.00 53.84 113 SER A C 1
ATOM 878 O O . SER A 1 113 ? 25.580 -4.907 -28.429 1.00 53.84 113 SER A O 1
ATOM 880 N N . GLY A 1 114 ? 24.979 -5.302 -26.315 1.00 58.16 114 GLY A N 1
ATOM 881 C CA . GLY A 1 114 ? 23.920 -4.282 -26.347 1.00 58.16 114 GLY A CA 1
ATOM 882 C C . GLY A 1 114 ? 22.718 -4.650 -27.238 1.00 58.16 114 GLY A C 1
ATOM 883 O O . GLY A 1 114 ? 21.806 -3.847 -27.376 1.00 58.16 114 GLY A O 1
ATOM 884 N N . VAL A 1 115 ? 22.688 -5.841 -27.856 1.00 65.25 115 VAL A N 1
ATOM 885 C CA . VAL A 1 115 ? 21.664 -6.226 -28.844 1.00 65.25 115 VAL A CA 1
ATOM 886 C C . VAL A 1 115 ? 20.624 -7.160 -28.224 1.00 65.25 115 VAL A C 1
ATOM 888 O O . VAL A 1 115 ? 20.960 -8.172 -27.606 1.00 65.25 115 VAL A O 1
ATOM 891 N N . LEU A 1 116 ? 19.342 -6.834 -28.407 1.00 74.00 116 LEU A N 1
ATOM 892 C CA . LEU A 1 116 ? 18.219 -7.673 -27.982 1.00 74.00 116 LEU A CA 1
ATOM 893 C C . LEU A 1 116 ? 18.184 -8.990 -28.792 1.00 74.00 116 LEU A C 1
ATOM 895 O O . LEU A 1 116 ? 18.416 -8.947 -30.003 1.00 74.00 116 LEU A O 1
ATOM 899 N N . PRO A 1 117 ? 17.864 -10.153 -28.188 1.00 79.19 117 PRO A N 1
ATOM 900 C CA . PRO A 1 117 ? 17.753 -11.407 -28.929 1.00 79.19 117 PRO A CA 1
ATOM 901 C C . PRO A 1 117 ? 16.795 -11.300 -30.124 1.00 79.19 117 PRO A C 1
ATOM 903 O O . PRO A 1 117 ? 15.692 -10.765 -29.997 1.00 79.19 117 PRO A O 1
ATOM 906 N N . ALA A 1 118 ? 17.184 -11.867 -31.272 1.00 81.50 118 ALA A N 1
ATOM 907 C CA . ALA A 1 118 ? 16.396 -11.813 -32.509 1.00 81.50 118 ALA A CA 1
ATOM 908 C C . ALA A 1 118 ? 14.961 -12.347 -32.336 1.00 81.50 118 ALA A C 1
ATOM 910 O O . ALA A 1 118 ? 14.027 -11.781 -32.898 1.00 81.50 118 ALA A O 1
ATOM 911 N N . ALA A 1 119 ? 14.781 -13.371 -31.493 1.00 82.44 119 ALA A N 1
ATOM 912 C CA . ALA A 1 119 ? 13.473 -13.928 -31.150 1.00 82.44 119 ALA A CA 1
ATOM 913 C C . ALA A 1 119 ? 12.520 -12.902 -30.505 1.00 82.44 119 ALA A C 1
ATOM 915 O O . ALA A 1 119 ? 11.309 -12.981 -30.686 1.00 82.44 119 ALA A O 1
ATOM 916 N N . ILE A 1 120 ? 13.038 -11.918 -29.763 1.00 86.38 120 ILE A N 1
ATOM 917 C CA . ILE A 1 120 ? 12.207 -10.855 -29.182 1.00 86.38 120 ILE A CA 1
ATOM 918 C C . ILE A 1 120 ? 11.922 -9.772 -30.212 1.00 86.38 120 ILE A C 1
ATOM 920 O O . ILE A 1 120 ? 10.804 -9.265 -30.257 1.00 86.38 120 ILE A O 1
ATOM 924 N N . LEU A 1 121 ? 12.890 -9.445 -31.074 1.00 86.56 121 LEU A N 1
ATOM 925 C CA . LEU A 1 121 ? 12.693 -8.453 -32.133 1.00 86.56 121 LEU A CA 1
ATOM 926 C C . LEU A 1 121 ? 11.519 -8.829 -33.052 1.00 86.56 121 LEU A C 1
ATOM 928 O O . LEU A 1 121 ? 10.722 -7.961 -33.398 1.00 86.56 121 LEU A O 1
ATOM 932 N N . SER A 1 122 ? 11.339 -10.117 -33.370 1.00 87.12 122 SER A N 1
ATOM 933 C CA . SER A 1 122 ? 10.191 -10.606 -34.155 1.00 87.12 122 SER A CA 1
ATOM 934 C C . SER A 1 122 ? 8.846 -10.552 -33.420 1.00 87.12 122 SER A C 1
ATOM 936 O O . SER A 1 122 ? 7.794 -10.702 -34.040 1.00 87.12 122 SER A O 1
ATOM 938 N N . HIS A 1 123 ? 8.852 -10.338 -32.105 1.00 90.25 123 HIS A N 1
ATOM 939 C CA . HIS A 1 123 ? 7.657 -10.307 -31.262 1.00 90.25 123 HIS A CA 1
ATOM 940 C C . HIS A 1 123 ? 7.495 -9.000 -30.481 1.00 90.25 123 HIS A C 1
ATOM 942 O O . HIS A 1 123 ? 6.636 -8.917 -29.606 1.00 90.25 123 HIS A O 1
ATOM 948 N N . ILE A 1 124 ? 8.268 -7.965 -30.813 1.00 89.88 124 ILE A N 1
ATOM 949 C CA . ILE A 1 124 ? 8.352 -6.735 -30.023 1.00 89.88 124 ILE A CA 1
ATOM 950 C C . ILE A 1 124 ? 6.997 -6.034 -29.852 1.00 89.88 124 ILE A C 1
ATOM 952 O O . ILE A 1 124 ? 6.643 -5.647 -28.744 1.00 89.88 124 ILE A O 1
ATOM 956 N N . ALA A 1 125 ? 6.178 -6.006 -30.907 1.00 90.50 125 ALA A N 1
ATOM 957 C CA . ALA A 1 125 ? 4.846 -5.400 -30.893 1.00 90.50 125 ALA A CA 1
ATOM 958 C C . ALA A 1 125 ? 3.846 -6.115 -29.961 1.00 90.50 125 ALA A C 1
ATOM 960 O O . ALA A 1 125 ? 2.786 -5.578 -29.652 1.00 90.50 125 ALA A O 1
ATOM 961 N N . ARG A 1 126 ? 4.157 -7.344 -29.526 1.00 93.94 126 ARG A N 1
ATOM 962 C CA . ARG A 1 126 ? 3.350 -8.114 -28.567 1.00 93.94 126 ARG A CA 1
ATOM 963 C C . ARG A 1 126 ? 3.773 -7.851 -27.118 1.00 93.94 126 ARG A C 1
ATOM 965 O O . ARG A 1 126 ? 3.054 -8.261 -26.207 1.00 93.94 126 ARG A O 1
ATOM 972 N N . VAL A 1 127 ? 4.907 -7.190 -26.879 1.00 93.88 127 VAL A N 1
ATOM 973 C CA . VAL A 1 127 ? 5.370 -6.871 -25.524 1.00 93.88 127 VAL A CA 1
ATOM 974 C C . VAL A 1 127 ? 4.497 -5.749 -24.967 1.00 93.88 127 VAL A C 1
ATOM 976 O O . VAL A 1 127 ? 4.623 -4.593 -25.353 1.00 93.88 127 VAL A O 1
ATOM 979 N N . LYS A 1 128 ? 3.589 -6.094 -24.051 1.00 93.44 128 LYS A N 1
ATOM 980 C CA . LYS A 1 128 ? 2.702 -5.121 -23.387 1.00 93.44 128 LYS A CA 1
ATOM 981 C C . LYS A 1 128 ? 3.260 -4.669 -22.042 1.00 93.44 128 LYS A C 1
ATOM 983 O O . LYS A 1 128 ? 2.972 -3.562 -21.585 1.00 93.44 128 LYS A O 1
ATOM 988 N N . THR A 1 129 ? 4.062 -5.533 -21.436 1.00 92.75 129 THR A N 1
ATOM 989 C CA . THR A 1 129 ? 4.530 -5.398 -20.068 1.00 92.75 129 THR A CA 1
ATOM 990 C C . THR A 1 129 ? 6.024 -5.693 -20.006 1.00 92.75 129 THR A C 1
ATOM 992 O O . THR A 1 129 ? 6.471 -6.696 -20.561 1.00 92.75 129 THR A O 1
ATOM 995 N N . LEU A 1 130 ? 6.785 -4.833 -19.332 1.00 93.00 130 LEU A N 1
ATOM 996 C CA . LEU A 1 130 ? 8.225 -4.972 -19.134 1.00 93.00 130 LEU A CA 1
ATOM 997 C C . LEU A 1 130 ? 8.569 -4.958 -17.640 1.00 93.00 130 LEU A C 1
ATOM 999 O O . LEU A 1 130 ? 8.207 -4.020 -16.933 1.00 93.00 130 LEU A O 1
ATOM 1003 N N . CYS A 1 131 ? 9.310 -5.968 -17.188 1.00 91.19 131 CYS A N 1
ATOM 1004 C CA . CYS A 1 131 ? 9.881 -6.053 -15.845 1.00 91.19 131 CYS A CA 1
ATOM 1005 C C . CYS A 1 131 ? 11.403 -6.101 -15.933 1.00 91.19 131 CYS A C 1
ATOM 1007 O O . CYS A 1 131 ? 11.951 -7.012 -16.551 1.00 91.19 131 CYS A O 1
ATOM 1009 N N . VAL A 1 132 ? 12.086 -5.168 -15.282 1.00 89.69 132 VAL A N 1
ATOM 1010 C CA . VAL A 1 132 ? 13.548 -5.145 -15.200 1.00 89.69 132 VAL A CA 1
ATOM 1011 C C . VAL A 1 132 ? 13.973 -5.137 -13.739 1.00 89.69 132 VAL A C 1
ATOM 1013 O O . VAL A 1 132 ? 13.537 -4.287 -12.968 1.00 89.69 132 VAL A O 1
ATOM 1016 N N . GLU A 1 133 ? 14.848 -6.057 -13.356 1.00 87.69 133 GLU A N 1
ATOM 1017 C CA . GLU A 1 133 ? 15.494 -6.064 -12.048 1.00 87.69 133 GLU A CA 1
ATOM 1018 C C . GLU A 1 133 ? 17.001 -5.857 -12.209 1.00 87.69 133 GLU A C 1
ATOM 1020 O O . GLU A 1 133 ? 17.652 -6.507 -13.026 1.00 87.69 133 GLU A O 1
ATOM 1025 N N . ILE A 1 134 ? 17.551 -4.937 -11.425 1.00 85.00 134 ILE A N 1
ATOM 1026 C CA . ILE A 1 134 ? 18.965 -4.565 -11.436 1.00 85.00 134 ILE A CA 1
ATOM 1027 C C . ILE A 1 134 ? 19.580 -5.064 -10.121 1.00 85.00 134 ILE A C 1
ATOM 1029 O O . ILE A 1 134 ? 19.027 -4.745 -9.061 1.00 85.00 134 ILE A O 1
ATOM 1033 N N . PRO A 1 135 ? 20.650 -5.879 -10.155 1.00 79.31 135 PRO A N 1
ATOM 1034 C CA .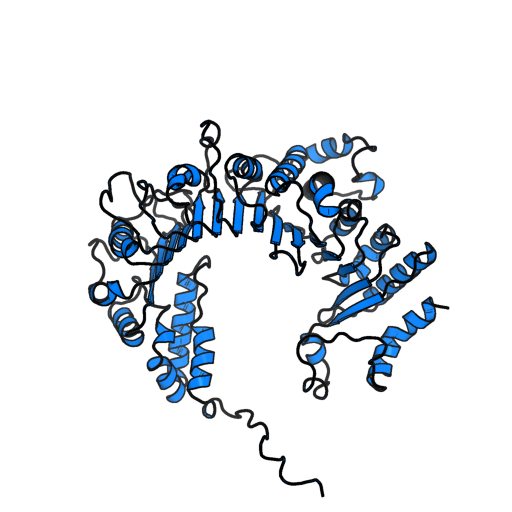 PRO A 1 135 ? 21.221 -6.523 -8.979 1.00 79.31 135 PRO A CA 1
ATOM 1035 C C . PRO A 1 135 ? 21.948 -5.524 -8.081 1.00 79.31 135 PRO A C 1
ATOM 1037 O O . PRO A 1 135 ? 22.111 -4.349 -8.410 1.00 79.31 135 PRO A O 1
ATOM 1040 N N . GLU A 1 136 ? 22.385 -6.007 -6.918 1.00 70.69 136 GLU A N 1
ATOM 1041 C CA . GLU A 1 136 ? 22.914 -5.138 -5.874 1.00 70.69 136 GLU A CA 1
ATOM 1042 C C . GLU A 1 136 ? 24.257 -4.473 -6.194 1.00 70.69 136 GLU A C 1
ATOM 1044 O O . GLU A 1 136 ? 24.533 -3.375 -5.709 1.00 70.69 136 GLU A O 1
ATOM 1049 N N . ASN A 1 137 ? 25.049 -5.129 -7.039 1.00 64.56 137 ASN A N 1
ATOM 1050 C CA . ASN A 1 137 ? 26.454 -4.820 -7.289 1.00 64.56 137 ASN A CA 1
ATOM 1051 C C . ASN A 1 137 ? 26.673 -3.831 -8.451 1.00 64.56 137 ASN A C 1
ATOM 1053 O O . ASN A 1 137 ? 27.814 -3.564 -8.824 1.00 64.56 137 ASN A O 1
ATOM 1057 N N . ALA A 1 138 ? 25.599 -3.320 -9.060 1.00 61.75 138 ALA A N 1
ATOM 1058 C CA . ALA A 1 138 ? 25.663 -2.515 -10.276 1.00 61.75 138 ALA A CA 1
ATOM 1059 C C . ALA A 1 138 ? 25.505 -1.013 -9.986 1.00 61.75 138 ALA A C 1
ATOM 1061 O O . ALA A 1 138 ? 24.406 -0.486 -10.083 1.00 61.75 138 ALA A O 1
ATOM 1062 N N . ASP A 1 139 ? 26.597 -0.290 -9.719 1.00 58.56 139 ASP A N 1
ATOM 1063 C CA . ASP A 1 139 ? 26.562 1.154 -9.391 1.00 58.56 139 ASP A CA 1
ATOM 1064 C C . ASP A 1 139 ? 25.881 2.047 -10.453 1.00 58.56 139 ASP A C 1
ATOM 1066 O O . ASP A 1 139 ? 25.454 3.169 -10.166 1.00 58.56 139 ASP A O 1
ATOM 1070 N N . VAL A 1 140 ? 25.778 1.569 -11.698 1.00 66.19 140 VAL A N 1
ATOM 1071 C CA . VAL A 1 140 ? 25.126 2.251 -12.822 1.00 66.19 140 VAL A CA 1
ATOM 1072 C C . VAL A 1 140 ? 24.348 1.225 -13.644 1.00 66.19 140 VAL A C 1
ATOM 1074 O O . VAL A 1 140 ? 24.851 0.134 -13.907 1.00 66.19 140 VAL A O 1
ATOM 1077 N N . ALA A 1 141 ? 23.151 1.591 -14.117 1.00 69.06 141 ALA A N 1
ATOM 1078 C CA . ALA A 1 141 ? 22.402 0.761 -15.060 1.00 69.06 141 ALA A CA 1
ATOM 1079 C C . ALA A 1 141 ? 23.244 0.478 -16.316 1.00 69.06 141 ALA A C 1
ATOM 1081 O O . ALA A 1 141 ? 23.740 1.411 -16.962 1.00 69.06 141 ALA A O 1
ATOM 1082 N N . SER A 1 142 ? 23.393 -0.796 -16.684 1.00 74.94 142 SER A N 1
ATOM 1083 C CA . SER A 1 142 ? 24.209 -1.155 -17.841 1.00 74.94 142 SER A CA 1
ATOM 1084 C C . SER A 1 142 ? 23.666 -0.593 -19.151 1.00 74.94 142 SER A C 1
ATOM 1086 O O . SER A 1 142 ? 22.474 -0.319 -19.324 1.00 74.94 142 SER A O 1
ATOM 1088 N N . VAL A 1 143 ? 24.561 -0.505 -20.138 1.00 78.12 143 VAL A N 1
ATOM 1089 C CA . VAL A 1 143 ? 24.221 -0.178 -21.531 1.00 78.12 143 VAL A CA 1
ATOM 1090 C C . VAL A 1 143 ? 23.101 -1.083 -22.058 1.00 78.12 143 VAL A C 1
ATOM 1092 O O . VAL A 1 143 ? 22.254 -0.638 -22.834 1.00 78.12 143 VAL A O 1
ATOM 1095 N N . TYR A 1 144 ? 23.054 -2.340 -21.612 1.00 79.56 144 TYR A N 1
ATOM 1096 C CA . TYR A 1 144 ? 22.032 -3.285 -22.035 1.00 79.56 144 TYR A CA 1
ATOM 1097 C C . TYR A 1 144 ? 20.643 -2.934 -21.486 1.00 79.56 144 TYR A C 1
ATOM 1099 O O . TYR A 1 144 ? 19.695 -2.849 -22.266 1.00 79.56 144 TYR A O 1
ATOM 1107 N N . ILE A 1 145 ? 20.520 -2.631 -20.186 1.00 83.31 145 ILE A N 1
ATOM 1108 C CA . ILE A 1 145 ? 19.254 -2.160 -19.593 1.00 83.31 145 ILE A CA 1
ATOM 1109 C C . ILE A 1 145 ? 18.775 -0.895 -20.293 1.00 83.31 145 ILE A C 1
ATOM 1111 O O . ILE A 1 145 ? 17.609 -0.804 -20.681 1.00 83.31 145 ILE A O 1
ATOM 1115 N N . LYS A 1 146 ? 19.684 0.064 -20.500 1.00 81.94 146 LYS A N 1
ATOM 1116 C CA . LYS A 1 146 ? 19.361 1.306 -21.206 1.00 81.94 146 LYS A CA 1
ATOM 1117 C C . LYS A 1 146 ? 18.813 1.021 -22.603 1.00 81.94 146 LYS A C 1
ATOM 1119 O O . LYS A 1 146 ? 17.822 1.628 -22.991 1.00 81.94 146 LYS A O 1
ATOM 1124 N N . THR A 1 147 ? 19.402 0.066 -23.324 1.00 82.50 147 THR A N 1
ATOM 1125 C CA . THR A 1 147 ? 18.964 -0.322 -24.674 1.00 82.50 147 THR A CA 1
ATOM 1126 C C . THR A 1 147 ? 17.595 -1.005 -24.669 1.00 82.50 147 THR A C 1
ATOM 1128 O O . THR A 1 147 ? 16.745 -0.669 -25.492 1.00 82.50 147 THR A O 1
ATOM 1131 N N . ILE A 1 148 ? 17.345 -1.919 -23.725 1.00 87.19 148 ILE A N 1
ATOM 1132 C CA . ILE A 1 148 ? 16.033 -2.564 -23.550 1.00 87.19 148 ILE A CA 1
ATOM 1133 C C . ILE A 1 148 ? 14.960 -1.508 -23.307 1.00 87.19 148 ILE A C 1
ATOM 1135 O O . ILE A 1 148 ? 13.942 -1.484 -23.998 1.00 87.19 148 ILE A O 1
ATOM 1139 N N . LEU A 1 149 ? 15.188 -0.634 -22.327 1.00 88.00 149 LEU A N 1
ATOM 1140 C CA . LEU A 1 149 ? 14.226 0.390 -21.954 1.00 88.00 149 LEU A CA 1
ATOM 1141 C C . LEU A 1 149 ? 13.998 1.366 -23.117 1.00 88.00 149 LEU A C 1
ATOM 1143 O O . LEU A 1 149 ? 12.853 1.652 -23.445 1.00 88.00 149 LEU A O 1
ATOM 1147 N N . ALA A 1 150 ? 15.053 1.811 -23.800 1.00 85.50 150 ALA A N 1
ATOM 1148 C CA . ALA A 1 150 ? 14.947 2.688 -24.965 1.00 85.50 150 ALA A CA 1
ATOM 1149 C C . ALA A 1 150 ? 14.063 2.115 -26.079 1.00 85.50 150 ALA A C 1
ATOM 1151 O O . ALA A 1 150 ? 13.272 2.828 -26.693 1.00 85.50 150 ALA A O 1
ATOM 1152 N N . LEU A 1 151 ? 14.217 0.819 -26.342 1.00 86.81 151 LEU A N 1
ATOM 1153 C CA . LEU A 1 151 ? 13.553 0.140 -27.441 1.00 86.81 151 LEU A CA 1
ATOM 1154 C C . LEU A 1 151 ? 12.104 -0.246 -27.100 1.00 86.81 151 LEU A C 1
ATOM 1156 O O . LEU A 1 151 ? 11.234 -0.184 -27.968 1.00 86.81 151 LEU A O 1
ATOM 1160 N N . LEU A 1 152 ? 11.842 -0.647 -25.851 1.00 90.12 152 LEU A N 1
ATOM 1161 C CA . LEU A 1 152 ? 10.549 -1.198 -25.433 1.00 90.12 152 LEU A CA 1
ATOM 1162 C C . LEU A 1 152 ? 9.624 -0.179 -24.766 1.00 90.12 152 LEU A C 1
ATOM 1164 O O . LEU A 1 152 ? 8.413 -0.280 -24.956 1.00 90.12 152 LEU A O 1
ATOM 1168 N N . LEU A 1 153 ? 10.146 0.810 -24.028 1.00 86.88 153 LEU A N 1
ATOM 1169 C CA . LEU A 1 153 ? 9.315 1.820 -23.350 1.00 86.88 153 LEU A CA 1
ATOM 1170 C C . LEU A 1 153 ? 8.285 2.498 -24.273 1.00 86.88 153 LEU A C 1
ATOM 1172 O O . LEU A 1 153 ? 7.161 2.697 -23.816 1.00 86.88 153 LEU A O 1
ATOM 1176 N N . PRO A 1 154 ? 8.598 2.818 -25.548 1.00 87.25 154 PRO A N 1
ATOM 1177 C CA . PRO A 1 154 ? 7.620 3.413 -26.457 1.00 87.25 154 PRO A CA 1
ATOM 1178 C C . PRO A 1 154 ? 6.407 2.530 -26.772 1.00 87.25 154 PRO A C 1
ATOM 1180 O O . PRO A 1 154 ? 5.360 3.055 -27.140 1.00 87.25 154 PRO A O 1
ATOM 1183 N N . GLN A 1 155 ? 6.539 1.203 -26.666 1.00 88.44 155 GLN A N 1
ATOM 1184 C CA . GLN A 1 155 ? 5.519 0.242 -27.107 1.00 88.44 155 GLN A CA 1
ATOM 1185 C C . GLN A 1 155 ? 4.724 -0.370 -25.947 1.00 88.44 155 GLN A C 1
ATOM 1187 O O . GLN A 1 155 ? 3.587 -0.804 -26.137 1.00 88.44 155 GLN A O 1
ATOM 1192 N N . VAL A 1 156 ? 5.304 -0.410 -24.746 1.00 93.56 156 VAL A N 1
ATOM 1193 C CA . VAL A 1 156 ? 4.687 -1.060 -23.583 1.00 93.56 156 VAL A CA 1
ATOM 1194 C C . VAL A 1 156 ? 3.633 -0.182 -22.913 1.00 93.56 156 VAL A C 1
ATOM 1196 O O . VAL A 1 156 ? 3.715 1.044 -22.894 1.00 93.56 156 VAL A O 1
ATOM 1199 N N . GLN A 1 157 ? 2.651 -0.836 -22.297 1.00 94.44 157 GLN A N 1
ATOM 1200 C CA . GLN A 1 157 ? 1.639 -0.192 -21.454 1.00 94.44 157 GLN A CA 1
ATOM 1201 C C . GLN A 1 157 ? 2.036 -0.213 -19.979 1.00 94.44 157 GLN A C 1
ATOM 1203 O O . GLN A 1 157 ? 1.651 0.676 -19.216 1.00 94.44 157 GLN A O 1
ATOM 1208 N N . HIS A 1 158 ? 2.837 -1.203 -19.582 1.00 92.81 158 HIS A N 1
ATOM 1209 C CA . HIS A 1 158 ? 3.234 -1.411 -18.199 1.00 92.81 158 HIS A CA 1
ATOM 1210 C C . HIS A 1 158 ? 4.745 -1.599 -18.090 1.00 92.81 158 HIS A C 1
ATOM 1212 O O . HIS A 1 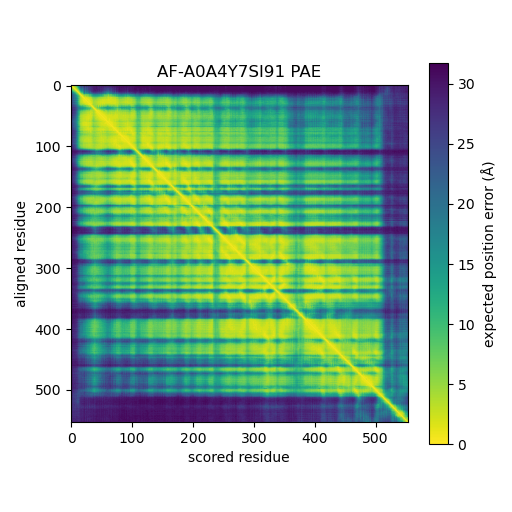158 ? 5.322 -2.422 -18.798 1.00 92.81 158 HIS A O 1
ATOM 1218 N N . CYS A 1 159 ? 5.388 -0.856 -17.192 1.00 92.38 159 CYS A N 1
ATOM 1219 C CA . CYS A 1 159 ? 6.820 -0.969 -16.945 1.00 92.38 159 CYS A CA 1
ATOM 1220 C C . CYS A 1 159 ? 7.116 -0.957 -15.443 1.00 92.38 159 CYS A C 1
ATOM 1222 O O . CYS A 1 159 ? 6.664 -0.063 -14.724 1.00 92.38 159 CYS A O 1
ATOM 1224 N N . VAL A 1 160 ? 7.886 -1.942 -14.986 1.00 90.62 160 VAL A N 1
ATOM 1225 C CA . VAL A 1 160 ? 8.418 -2.041 -13.625 1.00 90.62 160 VAL A CA 1
ATOM 1226 C C . VAL A 1 160 ? 9.934 -2.141 -13.720 1.00 90.62 160 VAL A C 1
ATOM 1228 O O . VAL A 1 160 ? 10.456 -3.014 -14.413 1.00 90.62 160 VAL A O 1
ATOM 1231 N N . VAL A 1 161 ? 10.640 -1.262 -13.016 1.00 89.31 161 VAL A N 1
ATOM 1232 C CA . VAL A 1 161 ? 12.095 -1.309 -12.875 1.00 89.31 161 VAL A CA 1
ATOM 1233 C C . VAL A 1 161 ? 12.453 -1.280 -11.397 1.00 89.31 161 VAL A C 1
ATOM 1235 O O . VAL A 1 161 ? 12.156 -0.315 -10.690 1.00 89.31 161 VAL A O 1
ATOM 1238 N N . THR A 1 162 ? 13.117 -2.335 -10.939 1.00 87.12 162 THR A N 1
ATOM 1239 C CA . THR A 1 162 ? 13.504 -2.513 -9.540 1.00 87.12 162 THR A CA 1
ATOM 1240 C C . THR A 1 162 ? 15.014 -2.553 -9.430 1.00 87.12 162 THR A C 1
ATOM 1242 O O . THR A 1 162 ? 15.649 -3.490 -9.906 1.00 87.12 162 THR A O 1
ATOM 1245 N N . TYR A 1 163 ? 15.594 -1.566 -8.756 1.00 83.56 163 TYR A N 1
ATOM 1246 C CA . TYR A 1 163 ? 17.006 -1.577 -8.402 1.00 83.56 163 TYR A CA 1
ATOM 1247 C C . TYR A 1 163 ? 17.194 -2.174 -7.003 1.00 83.56 163 TYR A C 1
ATOM 1249 O O . TYR A 1 163 ? 16.648 -1.665 -6.020 1.00 83.56 163 TYR A O 1
ATOM 1257 N N . ARG A 1 164 ? 17.927 -3.287 -6.908 1.00 78.94 164 ARG A N 1
ATOM 1258 C CA . ARG A 1 164 ? 18.129 -4.012 -5.646 1.00 78.94 164 ARG A CA 1
ATOM 1259 C C . ARG A 1 164 ? 19.321 -3.492 -4.837 1.00 78.94 164 ARG A C 1
ATOM 1261 O O . ARG A 1 164 ? 19.344 -3.735 -3.641 1.00 78.94 164 ARG A O 1
ATOM 1268 N N . GLY A 1 165 ? 20.250 -2.750 -5.448 1.00 67.44 165 GLY A N 1
ATOM 1269 C CA . GLY A 1 165 ? 21.498 -2.282 -4.821 1.00 67.44 165 GLY A CA 1
ATOM 1270 C C . GLY A 1 165 ? 21.386 -1.409 -3.589 1.00 67.44 165 GLY A C 1
ATOM 1271 O O . GLY A 1 165 ? 20.380 -0.744 -3.345 1.00 67.44 165 GLY A O 1
ATOM 1272 N N . GLY A 1 166 ? 22.489 -1.405 -2.830 1.00 59.66 166 GLY A N 1
ATOM 1273 C CA . GLY A 1 166 ? 22.642 -0.609 -1.612 1.00 59.66 166 GLY A CA 1
ATOM 1274 C C . GLY A 1 166 ? 22.564 0.896 -1.877 1.00 59.66 166 GLY A C 1
ATOM 1275 O O . GLY A 1 166 ? 22.063 1.647 -1.039 1.00 59.66 166 GLY A O 1
ATOM 1276 N N . HIS A 1 167 ? 22.979 1.342 -3.068 1.00 62.91 167 HIS A N 1
ATOM 1277 C CA . HIS A 1 167 ? 22.793 2.720 -3.519 1.00 62.91 167 HIS A CA 1
ATOM 1278 C C . HIS A 1 167 ? 21.336 2.982 -3.923 1.00 62.91 167 HIS A C 1
ATOM 1280 O O . HIS A 1 167 ? 20.832 2.464 -4.913 1.00 62.91 167 HIS A O 1
ATOM 1286 N N . ARG A 1 168 ? 20.638 3.826 -3.162 1.00 65.94 168 ARG A N 1
ATOM 1287 C CA . ARG A 1 168 ? 19.262 4.239 -3.467 1.00 65.94 168 ARG A CA 1
ATOM 1288 C C . ARG A 1 168 ? 19.261 5.408 -4.462 1.00 65.94 168 ARG A C 1
ATOM 1290 O O . ARG A 1 168 ? 20.129 6.270 -4.399 1.00 65.94 168 ARG A O 1
ATOM 1297 N N . ASN A 1 169 ? 18.245 5.480 -5.328 1.00 68.81 169 ASN A N 1
ATOM 1298 C CA . ASN A 1 169 ? 18.100 6.470 -6.412 1.00 68.81 169 ASN A CA 1
ATOM 1299 C C . ASN A 1 169 ? 19.169 6.370 -7.510 1.00 68.81 169 ASN A C 1
ATOM 1301 O O . ASN A 1 169 ? 19.829 7.358 -7.828 1.00 68.81 169 ASN A O 1
ATOM 1305 N N . VAL A 1 170 ? 19.307 5.219 -8.159 1.00 76.50 170 VAL A N 1
ATOM 1306 C CA . VAL A 1 170 ? 20.149 5.145 -9.359 1.00 76.50 170 VAL A CA 1
ATOM 1307 C C . VAL A 1 170 ? 19.440 5.781 -10.554 1.00 76.50 170 VAL A C 1
ATOM 1309 O O . VAL A 1 170 ? 18.287 5.469 -10.864 1.00 76.50 170 VAL A O 1
ATOM 1312 N N . CYS A 1 171 ? 20.135 6.691 -11.233 1.00 77.81 171 CYS A N 1
ATOM 1313 C CA . CYS A 1 171 ? 19.655 7.287 -12.471 1.00 77.81 171 CYS A CA 1
ATOM 1314 C C . CYS A 1 171 ? 19.735 6.252 -13.597 1.00 77.81 171 CYS A C 1
ATOM 1316 O O . CYS A 1 171 ? 20.829 5.830 -13.967 1.00 77.81 171 CYS A O 1
ATOM 1318 N N . LEU A 1 172 ? 18.595 5.858 -14.163 1.00 78.12 172 LEU A N 1
ATOM 1319 C CA . LEU A 1 172 ? 18.574 4.941 -15.306 1.00 78.12 172 LEU A CA 1
ATOM 1320 C C . LEU A 1 172 ? 19.004 5.645 -16.597 1.00 78.12 172 LEU A C 1
ATOM 1322 O O . LEU A 1 172 ? 19.611 5.027 -17.468 1.00 78.12 172 LEU A O 1
ATOM 1326 N N . PHE A 1 173 ? 18.704 6.941 -16.703 1.00 74.12 173 PHE A N 1
ATOM 1327 C CA . PHE A 1 173 ? 18.890 7.729 -17.914 1.00 74.12 173 PHE A CA 1
ATOM 1328 C C . PHE A 1 173 ? 19.394 9.128 -17.603 1.00 74.12 173 PHE A C 1
ATOM 1330 O O . PHE A 1 173 ? 18.716 9.900 -16.917 1.00 74.12 173 PHE A O 1
ATOM 1337 N N . SER A 1 174 ? 20.551 9.470 -18.161 1.00 66.75 174 SER A N 1
ATOM 1338 C CA . SER A 1 174 ? 21.106 10.819 -18.071 1.00 66.75 174 SER A CA 1
ATOM 1339 C C . SER A 1 174 ? 20.405 11.760 -19.055 1.00 66.75 174 SER A C 1
ATOM 1341 O O . SER A 1 174 ? 19.943 11.345 -20.122 1.00 66.75 174 SER A O 1
ATOM 1343 N N . SER A 1 175 ? 20.345 13.050 -18.714 1.00 59.88 175 SER A N 1
ATOM 1344 C CA . SER A 1 175 ? 19.739 14.070 -19.576 1.00 59.88 175 SER A CA 1
ATOM 1345 C C . SER A 1 175 ? 20.368 14.047 -20.974 1.00 59.88 175 SER A C 1
ATOM 1347 O O . SER A 1 175 ? 21.578 14.208 -21.115 1.00 59.88 175 SER A O 1
ATOM 1349 N N . GLY A 1 176 ? 19.542 13.846 -22.005 1.00 60.94 176 GLY A N 1
ATOM 1350 C CA . GLY A 1 176 ? 19.960 13.865 -23.411 1.00 60.94 176 GLY A CA 1
ATOM 1351 C C . GLY A 1 176 ? 20.152 12.497 -24.073 1.00 60.94 176 GLY A C 1
ATOM 1352 O O . GLY A 1 176 ? 20.144 12.454 -25.298 1.00 60.94 176 GLY A O 1
ATOM 1353 N N . GLU A 1 177 ? 20.228 11.392 -23.319 1.00 65.06 177 GLU A N 1
ATOM 1354 C CA . GLU A 1 177 ? 20.411 10.042 -23.897 1.00 65.06 177 GLU A CA 1
ATOM 1355 C C . GLU A 1 177 ? 19.216 9.603 -24.774 1.00 65.06 177 GLU A C 1
ATOM 1357 O O . GLU A 1 177 ? 19.379 8.781 -25.671 1.00 65.06 177 GLU A O 1
ATOM 1362 N N . PHE A 1 178 ? 18.035 10.208 -24.575 1.00 62.16 178 PHE A N 1
ATOM 1363 C CA . PHE A 1 178 ? 16.787 9.867 -25.275 1.00 62.16 178 PHE A CA 1
ATOM 1364 C C . PHE A 1 178 ? 16.001 11.092 -25.732 1.00 62.16 178 PHE A C 1
ATOM 1366 O O . PHE A 1 178 ? 14.809 11.221 -25.462 1.00 62.16 178 PHE A O 1
ATOM 1373 N N . ALA A 1 179 ? 16.677 12.019 -26.410 1.00 57.97 179 ALA A N 1
ATOM 1374 C CA . ALA A 1 179 ? 16.069 13.268 -26.863 1.00 57.97 179 ALA A CA 1
ATOM 1375 C C . ALA A 1 179 ? 14.757 13.081 -27.663 1.00 57.97 179 ALA A C 1
ATOM 1377 O O . ALA A 1 179 ? 13.866 13.923 -27.536 1.00 57.97 179 ALA A O 1
ATOM 1378 N N . ASP A 1 180 ? 14.615 11.970 -28.393 1.00 67.00 180 ASP A N 1
ATOM 1379 C CA . ASP A 1 180 ? 13.514 11.747 -29.340 1.00 67.00 180 ASP A CA 1
ATOM 1380 C C . ASP A 1 180 ? 12.545 10.618 -28.941 1.00 67.00 180 ASP A C 1
ATOM 1382 O O . ASP A 1 180 ? 11.613 10.315 -29.687 1.00 67.00 180 ASP A O 1
ATOM 1386 N N . LEU A 1 181 ? 12.730 9.977 -27.779 1.00 72.50 181 LEU A N 1
ATOM 1387 C CA . LEU A 1 181 ? 11.806 8.926 -27.340 1.00 72.50 181 LEU A CA 1
ATOM 1388 C C . LEU A 1 181 ? 10.553 9.518 -26.691 1.00 72.50 181 LEU A C 1
ATOM 1390 O O . LEU A 1 181 ? 10.614 10.486 -25.934 1.00 72.50 181 LEU A O 1
ATOM 1394 N N . THR A 1 182 ? 9.416 8.878 -26.954 1.00 80.69 182 THR A N 1
ATOM 1395 C CA . THR A 1 182 ? 8.136 9.130 -26.281 1.00 80.69 182 THR A CA 1
ATOM 1396 C C . THR A 1 182 ? 7.516 7.795 -25.887 1.00 80.69 182 THR A C 1
ATOM 1398 O O . THR A 1 182 ? 7.618 6.818 -26.629 1.00 80.69 182 THR A O 1
ATOM 1401 N N . ALA A 1 183 ? 6.906 7.740 -24.706 1.00 87.31 183 ALA A N 1
ATOM 1402 C CA . ALA A 1 183 ? 6.228 6.563 -24.173 1.00 87.31 183 ALA A CA 1
ATOM 1403 C C . ALA A 1 183 ? 4.717 6.825 -24.130 1.00 87.31 183 ALA A C 1
ATOM 1405 O O . ALA A 1 183 ? 4.087 6.890 -23.073 1.00 87.31 183 ALA A O 1
ATOM 1406 N N . ASP A 1 184 ? 4.141 7.022 -25.318 1.00 87.25 184 ASP A N 1
ATOM 1407 C CA . ASP A 1 184 ? 2.755 7.466 -25.496 1.00 87.25 184 ASP A CA 1
ATOM 1408 C C . ASP A 1 184 ? 1.722 6.444 -24.999 1.00 87.25 184 ASP A C 1
ATOM 1410 O O . ASP A 1 184 ? 0.626 6.830 -24.595 1.00 87.25 184 ASP A O 1
ATOM 1414 N N . HIS A 1 185 ? 2.068 5.156 -25.011 1.00 90.31 185 HIS A N 1
ATOM 1415 C CA . HIS A 1 185 ? 1.192 4.059 -24.594 1.00 90.31 185 HIS A CA 1
ATOM 1416 C C . HIS A 1 185 ? 1.343 3.673 -23.120 1.00 90.31 185 HIS A C 1
ATOM 1418 O O . HIS A 1 185 ? 0.557 2.861 -22.629 1.00 90.31 185 HIS A O 1
ATOM 1424 N N . LEU A 1 186 ? 2.332 4.230 -22.415 1.00 92.50 186 LEU A N 1
ATOM 1425 C CA . LEU A 1 186 ? 2.637 3.825 -21.051 1.00 92.50 186 LEU A CA 1
ATOM 1426 C C . LEU A 1 186 ? 1.554 4.320 -20.087 1.00 92.50 186 LEU A C 1
ATOM 1428 O O . LEU A 1 186 ? 1.362 5.522 -19.907 1.00 92.50 186 LEU A O 1
ATOM 1432 N N . GLN A 1 187 ? 0.875 3.373 -19.446 1.00 93.69 187 GLN A N 1
ATOM 1433 C CA . GLN A 1 187 ? -0.195 3.609 -18.476 1.00 93.69 187 GLN A CA 1
ATOM 1434 C C . GLN A 1 187 ? 0.305 3.461 -17.041 1.00 93.69 187 GLN A C 1
ATOM 1436 O O . GLN A 1 187 ? -0.096 4.224 -16.162 1.00 93.69 187 GLN A O 1
ATOM 1441 N N . THR A 1 188 ? 1.195 2.495 -16.795 1.00 92.50 188 THR A N 1
ATOM 1442 C CA . THR A 1 188 ? 1.731 2.230 -15.456 1.00 92.50 188 THR A CA 1
ATOM 1443 C C . THR A 1 188 ? 3.253 2.224 -15.462 1.00 92.50 188 THR A C 1
ATOM 1445 O O . THR A 1 188 ? 3.859 1.445 -16.204 1.00 92.50 188 THR A O 1
ATOM 1448 N N . LEU A 1 189 ? 3.865 3.023 -14.590 1.00 92.00 189 LEU A N 1
ATOM 1449 C CA . LEU A 1 189 ? 5.313 3.067 -14.406 1.00 92.00 189 LEU A CA 1
ATOM 1450 C C . LEU A 1 189 ? 5.679 2.898 -12.935 1.00 92.00 189 LEU A C 1
ATOM 1452 O O . LEU A 1 189 ? 5.320 3.729 -12.107 1.00 92.00 189 LEU A O 1
ATOM 1456 N N . HIS A 1 190 ? 6.422 1.848 -12.612 1.00 90.00 190 HIS A N 1
ATOM 1457 C CA . HIS A 1 190 ? 6.902 1.596 -11.262 1.00 90.00 190 HIS A CA 1
ATOM 1458 C C . HIS A 1 190 ? 8.424 1.584 -11.243 1.00 90.00 190 HIS A C 1
ATOM 1460 O O . HIS A 1 190 ? 9.050 0.722 -11.847 1.00 90.00 190 HIS A O 1
ATOM 1466 N N . LEU A 1 191 ? 9.011 2.550 -10.546 1.00 87.31 191 LEU A N 1
ATOM 1467 C CA . LEU A 1 191 ? 10.442 2.665 -10.321 1.00 87.31 191 LEU A CA 1
ATOM 1468 C C . LEU A 1 191 ? 10.728 2.480 -8.827 1.00 87.31 191 LEU A C 1
ATOM 1470 O O . LEU A 1 191 ? 10.256 3.255 -7.991 1.00 87.31 191 LEU A O 1
ATOM 1474 N N . THR A 1 192 ? 11.508 1.458 -8.485 1.00 84.69 192 THR A N 1
ATOM 1475 C CA . THR A 1 192 ? 11.948 1.183 -7.110 1.00 84.69 192 THR A CA 1
ATOM 1476 C C . THR A 1 192 ? 13.452 1.401 -7.011 1.00 84.69 192 THR A C 1
ATOM 1478 O O . THR A 1 192 ? 14.207 0.825 -7.794 1.00 84.69 192 THR A O 1
ATOM 1481 N N . ASN A 1 193 ? 13.895 2.248 -6.071 1.00 79.19 193 ASN A N 1
ATOM 1482 C CA . ASN A 1 193 ? 15.303 2.645 -5.867 1.00 79.19 193 ASN A CA 1
ATOM 1483 C C . ASN A 1 193 ? 16.026 3.194 -7.109 1.00 79.19 193 ASN A C 1
ATOM 1485 O O . ASN A 1 193 ? 17.243 3.365 -7.093 1.00 79.19 193 ASN A O 1
ATOM 1489 N N . CYS A 1 194 ? 15.295 3.529 -8.163 1.00 80.38 194 CYS A N 1
ATOM 1490 C CA . CYS A 1 194 ? 15.826 4.072 -9.398 1.00 80.38 194 CYS A CA 1
ATOM 1491 C C . CYS A 1 194 ? 14.914 5.170 -9.925 1.00 80.38 194 CYS A C 1
ATOM 1493 O O . CYS A 1 194 ? 13.819 5.402 -9.405 1.00 80.38 194 CYS A O 1
ATOM 1495 N N . TYR A 1 195 ? 15.407 5.901 -10.916 1.00 80.69 195 TYR A N 1
ATOM 1496 C CA . TYR A 1 195 ? 14.759 7.120 -11.350 1.00 80.69 195 TYR A CA 1
ATOM 1497 C C . TYR A 1 195 ? 15.084 7.436 -12.810 1.00 80.69 195 TYR A C 1
ATOM 1499 O O . TYR A 1 195 ? 16.167 7.126 -13.306 1.00 80.69 195 TYR A O 1
ATOM 1507 N N . ILE A 1 196 ? 14.137 8.062 -13.508 1.00 79.06 196 ILE A N 1
ATOM 1508 C CA . ILE A 1 196 ? 14.309 8.495 -14.901 1.00 79.06 196 ILE A CA 1
ATOM 1509 C C . ILE A 1 196 ? 14.320 10.024 -14.947 1.00 79.06 196 ILE A C 1
ATOM 1511 O O . ILE A 1 196 ? 13.385 10.666 -14.451 1.00 79.06 196 ILE A O 1
ATOM 1515 N N . THR A 1 197 ? 15.369 10.618 -15.527 1.00 73.50 197 THR A N 1
ATOM 1516 C CA . THR A 1 197 ? 15.313 12.024 -15.956 1.00 73.50 197 THR A CA 1
ATOM 1517 C C . THR A 1 197 ? 14.556 12.084 -17.275 1.00 73.50 197 THR A C 1
ATOM 1519 O O . THR A 1 197 ? 14.780 11.263 -18.161 1.00 73.50 197 THR A O 1
ATOM 1522 N N . HIS A 1 198 ? 13.601 13.000 -17.403 1.00 66.38 198 HIS A N 1
ATOM 1523 C CA . HIS A 1 198 ? 12.724 13.025 -18.569 1.00 66.38 198 HIS A CA 1
ATOM 1524 C C . HIS A 1 198 ? 12.418 14.459 -19.001 1.00 66.38 198 HIS A C 1
ATOM 1526 O O . HIS A 1 198 ? 12.642 15.420 -18.260 1.00 66.38 198 HIS A O 1
ATOM 1532 N N . ARG A 1 199 ? 11.917 14.584 -20.232 1.00 67.81 199 ARG A N 1
ATOM 1533 C CA . ARG A 1 199 ? 11.424 15.837 -20.812 1.00 67.81 199 ARG A CA 1
ATOM 1534 C C . ARG A 1 199 ? 9.922 15.990 -20.550 1.00 67.81 199 ARG A C 1
ATOM 1536 O O . ARG A 1 199 ? 9.234 14.977 -20.421 1.00 67.81 199 ARG A O 1
ATOM 1543 N N . PRO A 1 200 ? 9.381 17.220 -20.543 1.00 67.56 200 PRO A N 1
ATOM 1544 C CA . PRO A 1 200 ? 7.935 17.433 -20.556 1.00 67.56 200 PRO A CA 1
ATOM 1545 C C . PRO A 1 200 ? 7.255 16.603 -21.660 1.00 67.56 200 PRO A C 1
ATOM 1547 O O . PRO A 1 200 ? 7.805 16.465 -22.749 1.00 67.56 200 PRO A O 1
ATOM 1550 N N . ASN A 1 201 ? 6.070 16.056 -21.378 1.00 71.50 201 ASN A N 1
ATOM 1551 C CA . ASN A 1 201 ? 5.240 15.243 -22.285 1.00 71.50 201 ASN A CA 1
ATOM 1552 C C . ASN A 1 201 ? 5.812 13.886 -22.748 1.00 71.50 201 ASN A C 1
ATOM 1554 O O . ASN A 1 201 ? 5.319 13.327 -23.725 1.00 71.50 201 ASN A O 1
ATOM 1558 N N . PHE A 1 202 ? 6.827 13.341 -22.072 1.00 81.44 202 PHE A N 1
ATOM 1559 C CA . PHE A 1 202 ? 7.327 11.989 -22.332 1.00 81.44 202 PHE A CA 1
AT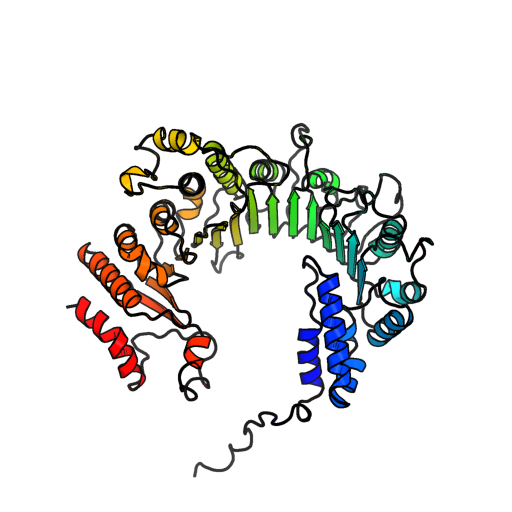OM 1560 C C . PHE A 1 202 ? 6.268 10.888 -22.117 1.00 81.44 202 PHE A C 1
ATOM 1562 O O . PHE A 1 202 ? 6.271 9.901 -22.850 1.00 81.44 202 PHE A O 1
ATOM 1569 N N . PHE A 1 203 ? 5.353 11.062 -21.155 1.00 86.75 203 PHE A N 1
ATOM 1570 C CA . PHE A 1 203 ? 4.261 10.131 -20.874 1.00 86.75 203 PHE A CA 1
ATOM 1571 C C . PHE A 1 203 ? 2.901 10.800 -21.109 1.00 86.75 203 PHE A C 1
ATOM 1573 O O . PHE A 1 203 ? 2.503 11.695 -20.367 1.00 86.75 203 PHE A O 1
ATOM 1580 N N . LYS A 1 204 ? 2.154 10.349 -22.123 1.00 84.44 204 LYS A N 1
ATOM 1581 C CA . LYS A 1 204 ? 0.839 10.934 -22.453 1.00 84.44 204 LYS A CA 1
ATOM 1582 C C . LYS A 1 204 ? -0.345 10.246 -21.779 1.00 84.44 204 LYS A C 1
ATOM 1584 O O . LYS A 1 204 ? -1.379 10.882 -21.607 1.00 84.44 204 LYS A O 1
ATOM 1589 N N . GLN A 1 205 ? -0.217 8.964 -21.436 1.00 90.19 205 GLN A N 1
ATOM 1590 C CA . GLN A 1 205 ? -1.312 8.132 -20.913 1.00 90.19 205 GLN A CA 1
ATOM 1591 C C . GLN A 1 205 ? -1.067 7.623 -19.485 1.00 90.19 205 GLN A C 1
ATOM 1593 O O . GLN A 1 205 ? -1.792 6.747 -19.015 1.00 90.19 205 GLN A O 1
ATOM 1598 N N . LEU A 1 206 ? -0.067 8.167 -18.785 1.00 91.62 206 LEU A N 1
ATOM 1599 C CA . LEU A 1 206 ? 0.333 7.679 -17.469 1.00 91.62 206 LEU A CA 1
ATOM 1600 C C . LEU A 1 206 ? -0.779 7.904 -16.438 1.00 91.62 206 LEU A C 1
ATOM 1602 O O . LEU A 1 206 ? -1.073 9.036 -16.055 1.00 91.62 206 LEU A O 1
ATOM 1606 N N . SER A 1 207 ? -1.371 6.808 -15.970 1.00 93.81 207 SER A N 1
ATOM 1607 C CA . SER A 1 207 ? -2.445 6.804 -14.976 1.00 93.81 207 SER A CA 1
ATOM 1608 C C . SER A 1 207 ? -1.990 6.280 -13.615 1.00 93.81 207 SER A C 1
ATOM 1610 O O . SER A 1 207 ? -2.606 6.605 -12.600 1.00 93.81 207 SER A O 1
ATOM 1612 N N . SER A 1 208 ? -0.917 5.490 -13.569 1.00 92.56 208 SER A N 1
ATOM 1613 C CA . SER A 1 208 ? -0.340 4.964 -12.333 1.00 92.56 208 SER A CA 1
ATOM 1614 C C . SER A 1 208 ? 1.166 5.151 -12.322 1.00 92.56 208 SER A C 1
ATOM 1616 O O . SER A 1 208 ? 1.852 4.703 -13.241 1.00 92.56 208 SER A O 1
ATOM 1618 N N . ALA A 1 209 ? 1.698 5.745 -11.260 1.00 90.00 209 ALA A N 1
ATOM 1619 C CA . ALA A 1 209 ? 3.131 5.923 -11.115 1.00 90.00 209 ALA A CA 1
ATOM 1620 C C . ALA A 1 209 ? 3.598 5.581 -9.703 1.00 90.00 209 ALA A C 1
ATOM 1622 O O . ALA A 1 209 ? 2.941 5.919 -8.724 1.00 90.00 209 ALA A O 1
ATOM 1623 N N . ALA A 1 210 ? 4.745 4.926 -9.602 1.00 87.50 210 ALA A N 1
ATOM 1624 C CA . ALA A 1 210 ? 5.412 4.650 -8.346 1.00 87.50 210 ALA A CA 1
ATOM 1625 C C . ALA A 1 210 ? 6.861 5.135 -8.445 1.00 87.50 210 ALA A C 1
ATOM 1627 O O . ALA A 1 210 ? 7.616 4.633 -9.273 1.00 87.50 210 ALA A O 1
ATOM 1628 N N . LEU A 1 211 ? 7.220 6.158 -7.669 1.00 84.75 211 LEU A N 1
ATOM 1629 C CA . LEU A 1 211 ? 8.437 6.949 -7.875 1.00 84.75 211 LEU A CA 1
AT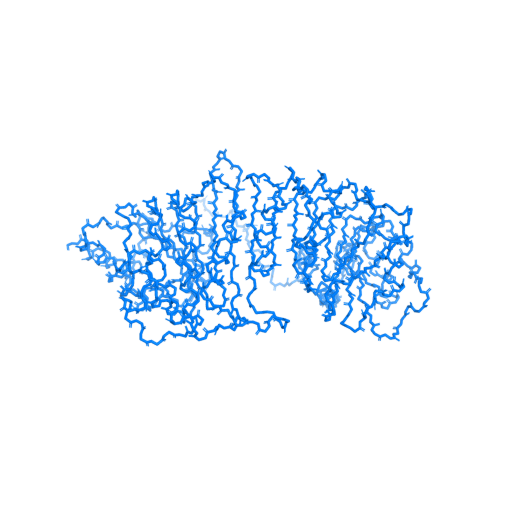OM 1630 C C . LEU A 1 211 ? 8.991 7.543 -6.578 1.00 84.75 211 LEU A C 1
ATOM 1632 O O . LEU A 1 211 ? 8.324 7.592 -5.545 1.00 84.75 211 LEU A O 1
ATOM 1636 N N . SER A 1 212 ? 10.237 8.013 -6.646 1.00 77.69 212 SER A N 1
ATOM 1637 C CA . SER A 1 212 ? 10.891 8.714 -5.539 1.00 77.69 212 SER A CA 1
ATOM 1638 C C . SER A 1 212 ? 10.358 10.144 -5.402 1.00 77.69 212 SER A C 1
ATOM 1640 O O . SER A 1 212 ? 10.229 10.854 -6.402 1.00 77.69 212 SER A O 1
ATOM 1642 N N . LEU A 1 213 ? 10.084 10.601 -4.174 1.00 72.31 213 LEU A N 1
ATOM 1643 C CA . LEU A 1 213 ? 9.468 11.914 -3.903 1.00 72.31 213 LEU A CA 1
ATOM 1644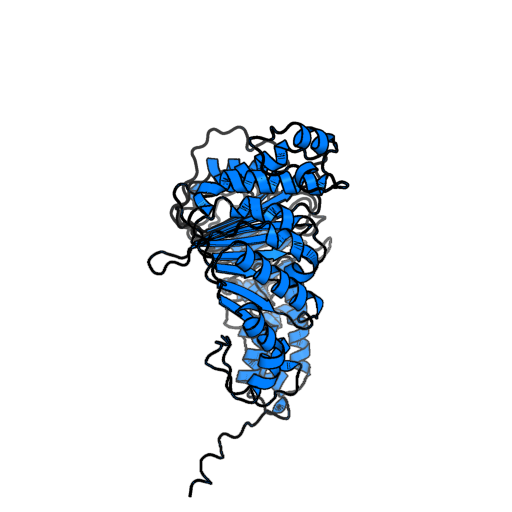 C C . LEU A 1 213 ? 10.174 13.092 -4.604 1.00 72.31 213 LEU A C 1
ATOM 1646 O O . LEU A 1 213 ? 9.514 13.990 -5.124 1.00 72.31 213 LEU A O 1
ATOM 1650 N N . GLY A 1 214 ? 11.509 13.070 -4.673 1.00 68.56 214 GLY A N 1
ATOM 1651 C CA . GLY A 1 214 ? 12.312 14.117 -5.321 1.00 68.56 214 GLY A CA 1
ATOM 1652 C C . GLY A 1 214 ? 12.042 14.278 -6.818 1.00 68.56 214 GLY A C 1
ATOM 1653 O O . GLY A 1 214 ? 12.284 15.342 -7.379 1.00 68.56 214 GLY A O 1
ATOM 1654 N N . GLN A 1 215 ? 11.486 13.256 -7.470 1.00 69.25 215 GLN A N 1
ATOM 1655 C CA . GLN A 1 215 ? 11.120 13.317 -8.882 1.00 69.25 215 GLN A CA 1
ATOM 1656 C C . GLN A 1 215 ? 9.759 13.953 -9.138 1.00 69.25 215 GLN A C 1
ATOM 1658 O O . GLN A 1 215 ? 9.492 14.384 -10.257 1.00 69.25 215 GLN A O 1
ATOM 1663 N N . CYS A 1 216 ? 8.900 14.013 -8.122 1.00 69.75 216 CYS A N 1
ATOM 1664 C CA . CYS A 1 216 ? 7.501 14.383 -8.287 1.00 69.75 216 CYS A CA 1
ATOM 1665 C C . CYS A 1 216 ? 7.351 15.786 -8.907 1.00 69.75 216 CYS A C 1
ATOM 1667 O O . CYS A 1 216 ? 6.550 15.988 -9.815 1.00 69.75 216 CYS A O 1
ATOM 1669 N N . GLN A 1 217 ? 8.206 16.737 -8.510 1.00 70.62 217 GLN A N 1
ATOM 1670 C CA . GLN A 1 217 ? 8.208 18.089 -9.084 1.00 70.62 217 GLN A CA 1
ATOM 1671 C C . GLN A 1 217 ? 8.692 18.120 -10.539 1.00 70.62 217 GLN A C 1
ATOM 1673 O O . GLN A 1 217 ? 8.141 18.851 -11.357 1.00 70.62 217 GLN A O 1
ATOM 1678 N N . LEU A 1 218 ? 9.692 17.304 -10.882 1.00 72.06 218 LEU A N 1
ATOM 1679 C CA . LEU A 1 218 ? 10.201 17.209 -12.253 1.00 72.06 218 LEU A CA 1
ATOM 1680 C C . LEU A 1 218 ? 9.148 16.614 -13.196 1.00 72.06 218 LEU A C 1
ATOM 1682 O O . LEU A 1 218 ? 9.107 16.955 -14.374 1.00 72.06 218 LEU A O 1
ATOM 1686 N N . TRP A 1 219 ? 8.307 15.720 -12.677 1.00 76.06 219 TRP A N 1
ATOM 1687 C CA . TRP A 1 219 ? 7.280 14.994 -13.423 1.00 76.06 219 TRP A CA 1
ATOM 1688 C C . TRP A 1 219 ? 5.921 15.693 -13.427 1.00 76.06 219 TRP A C 1
ATOM 1690 O O . TRP A 1 219 ? 4.991 15.190 -14.051 1.00 76.06 219 TRP A O 1
ATOM 1700 N N . ALA A 1 220 ? 5.808 16.870 -12.804 1.00 78.25 220 ALA A N 1
ATOM 1701 C CA . ALA A 1 220 ? 4.566 17.632 -12.720 1.00 78.25 220 ALA A CA 1
ATOM 1702 C C . ALA A 1 220 ? 3.787 17.727 -14.055 1.00 78.25 220 ALA A C 1
ATOM 1704 O O . ALA A 1 220 ? 2.583 17.466 -14.042 1.00 78.25 220 ALA A O 1
ATOM 1705 N N . PRO A 1 221 ? 4.421 17.994 -15.221 1.00 80.44 221 PRO A N 1
ATOM 1706 C CA . PRO A 1 221 ? 3.701 18.057 -16.497 1.00 80.44 221 PRO A CA 1
ATOM 1707 C C . PRO A 1 221 ? 3.114 16.717 -16.972 1.00 80.44 221 PRO A C 1
ATOM 1709 O O . PRO A 1 221 ? 2.194 16.715 -17.783 1.00 80.44 221 PRO A O 1
ATOM 1712 N N . GLN A 1 222 ? 3.632 15.582 -16.494 1.00 80.81 222 GLN A N 1
ATOM 1713 C CA . GLN A 1 222 ? 3.195 14.235 -16.892 1.00 80.81 222 GLN A CA 1
ATOM 1714 C C . GLN A 1 222 ? 1.960 13.763 -16.122 1.00 80.81 222 GLN A C 1
ATOM 1716 O O . GLN A 1 222 ? 1.330 12.777 -16.493 1.00 80.81 222 GLN A O 1
ATOM 1721 N N . PHE A 1 223 ? 1.622 14.425 -15.015 1.00 85.06 223 PHE A N 1
ATOM 1722 C CA . PHE A 1 223 ? 0.629 13.927 -14.063 1.00 85.06 223 PHE A CA 1
ATOM 1723 C C . PHE A 1 223 ? -0.802 14.378 -14.348 1.00 85.06 223 PHE A C 1
ATOM 1725 O O . PHE A 1 223 ? -1.674 14.296 -13.485 1.00 85.06 223 PHE A O 1
ATOM 1732 N N . THR A 1 224 ? -1.067 14.806 -15.579 1.00 83.25 224 THR A N 1
ATOM 1733 C CA . THR A 1 224 ? -2.391 15.264 -16.016 1.00 83.25 224 THR A CA 1
ATOM 1734 C C . THR A 1 224 ? -3.462 14.179 -15.899 1.00 83.25 224 THR A C 1
ATOM 1736 O O . THR A 1 224 ? -4.616 14.505 -15.628 1.00 83.25 224 THR A O 1
ATOM 1739 N N . LEU A 1 225 ? -3.088 12.903 -16.059 1.00 90.56 225 LEU A N 1
ATOM 1740 C CA . LEU A 1 225 ? -3.991 11.745 -16.025 1.00 90.56 225 LEU A CA 1
ATOM 1741 C C . LEU A 1 225 ? -3.760 10.797 -14.838 1.00 90.56 225 LEU A C 1
ATOM 1743 O O . LEU A 1 225 ? -4.390 9.738 -14.779 1.00 90.56 225 LEU A O 1
ATOM 1747 N N . ILE A 1 226 ? -2.896 11.161 -13.884 1.00 93.44 226 ILE A N 1
ATOM 1748 C CA . ILE A 1 226 ? -2.576 10.276 -12.762 1.00 93.44 226 ILE A CA 1
ATOM 1749 C C . ILE A 1 226 ? -3.790 10.057 -11.853 1.00 93.44 226 ILE A C 1
ATOM 1751 O O . ILE A 1 226 ? -4.413 10.997 -11.359 1.00 93.44 226 ILE A O 1
ATOM 1755 N N . ARG A 1 227 ? -4.062 8.775 -11.598 1.00 94.81 227 ARG A N 1
ATOM 1756 C CA . ARG A 1 227 ? -5.082 8.252 -10.683 1.00 94.81 227 ARG A CA 1
ATOM 1757 C C . ARG A 1 227 ? -4.468 7.529 -9.492 1.00 94.81 227 ARG A C 1
ATOM 1759 O O . ARG A 1 227 ? -4.990 7.645 -8.389 1.00 94.81 227 ARG A O 1
ATOM 1766 N N . HIS A 1 228 ? -3.345 6.841 -9.683 1.00 94.12 228 HIS A N 1
ATOM 1767 C CA . HIS A 1 228 ? -2.643 6.144 -8.606 1.00 94.12 228 HIS A CA 1
ATOM 1768 C C . HIS A 1 228 ? -1.204 6.641 -8.518 1.00 94.12 228 HIS A C 1
ATOM 1770 O O . HIS A 1 228 ? -0.460 6.599 -9.498 1.00 94.12 228 HIS A O 1
ATOM 1776 N N . LEU A 1 229 ? -0.809 7.122 -7.345 1.00 92.38 229 LEU A N 1
ATOM 1777 C CA . LEU A 1 229 ? 0.543 7.597 -7.094 1.00 92.38 229 LEU A CA 1
ATOM 1778 C C . LEU A 1 229 ? 1.098 6.896 -5.865 1.00 92.38 229 LEU A C 1
ATOM 1780 O O . LEU A 1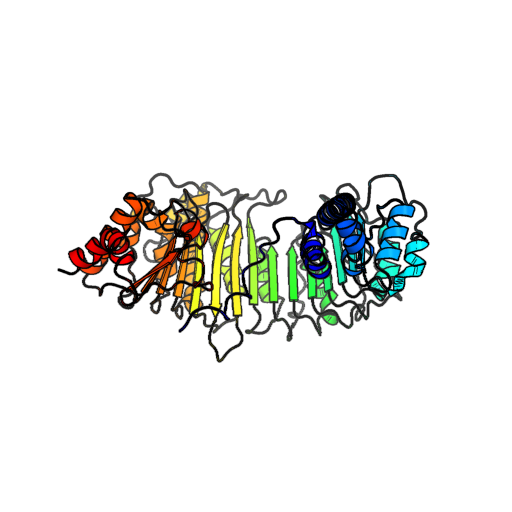 229 ? 0.523 6.991 -4.783 1.00 92.38 229 LEU A O 1
ATOM 1784 N N . VAL A 1 230 ? 2.231 6.223 -6.030 1.00 90.44 230 VAL A N 1
ATOM 1785 C CA . VAL A 1 230 ? 2.999 5.670 -4.923 1.00 90.44 230 VAL A CA 1
ATOM 1786 C C . VAL A 1 230 ? 4.314 6.419 -4.794 1.00 90.44 230 VAL A C 1
ATOM 1788 O O . VAL A 1 230 ? 5.055 6.591 -5.761 1.00 90.44 230 VAL A O 1
ATOM 1791 N N . LEU A 1 231 ? 4.596 6.888 -3.590 1.00 88.25 231 LEU A N 1
ATOM 1792 C CA . LEU A 1 231 ? 5.782 7.652 -3.263 1.00 88.25 231 LEU A CA 1
ATOM 1793 C C . LEU A 1 231 ? 6.607 6.854 -2.271 1.00 88.25 231 LEU A C 1
ATOM 1795 O O . LEU A 1 231 ? 6.174 6.581 -1.151 1.00 88.25 231 LEU A O 1
ATOM 1799 N N . TRP A 1 232 ? 7.813 6.506 -2.688 1.00 81.00 232 TRP A N 1
ATOM 1800 C CA . TRP A 1 232 ? 8.817 5.905 -1.822 1.00 81.00 232 TRP A CA 1
ATOM 1801 C C . TRP A 1 232 ? 9.884 6.954 -1.543 1.00 81.00 232 TRP A C 1
ATOM 1803 O O . TRP A 1 232 ? 10.268 7.719 -2.430 1.00 81.00 232 TRP A O 1
ATOM 1813 N N . THR A 1 233 ? 10.418 7.003 -0.331 1.00 68.31 233 THR A N 1
ATOM 1814 C CA . THR A 1 233 ? 11.621 7.805 -0.088 1.00 68.31 233 THR A CA 1
ATOM 1815 C C . THR A 1 233 ? 12.857 6.945 -0.248 1.00 68.31 233 THR A C 1
ATOM 1817 O O . THR A 1 233 ? 13.216 6.159 0.626 1.00 68.31 233 THR A O 1
ATOM 1820 N N . CYS A 1 234 ? 13.546 7.155 -1.357 1.00 50.88 234 CYS A N 1
ATOM 1821 C CA . CYS A 1 234 ? 14.888 6.640 -1.581 1.00 50.88 234 CYS A CA 1
ATOM 1822 C C . CYS A 1 234 ? 15.963 7.684 -1.203 1.00 50.88 234 CYS A C 1
ATOM 1824 O O . CYS A 1 234 ? 17.149 7.411 -1.332 1.00 50.88 234 CYS A O 1
ATOM 1826 N N . ILE A 1 235 ? 15.581 8.902 -0.789 1.00 44.66 235 ILE A N 1
ATOM 1827 C CA . ILE A 1 235 ? 16.497 10.046 -0.645 1.00 44.66 235 ILE A CA 1
ATOM 1828 C C . ILE A 1 235 ? 17.245 10.000 0.690 1.00 44.66 235 ILE A C 1
ATOM 1830 O O . ILE A 1 235 ? 16.688 10.279 1.750 1.00 44.66 235 ILE A O 1
ATOM 1834 N N . THR A 1 236 ? 18.539 9.717 0.602 1.00 39.09 236 THR A N 1
ATOM 1835 C CA . THR A 1 236 ? 19.564 10.190 1.529 1.00 39.09 236 THR A CA 1
ATOM 1836 C C . THR A 1 236 ? 20.043 11.557 1.029 1.00 39.09 236 THR A C 1
ATOM 1838 O O . THR A 1 236 ? 20.839 11.654 0.101 1.00 39.09 236 THR A O 1
ATOM 1841 N N . GLY A 1 237 ? 19.505 12.648 1.581 1.00 37.59 237 GLY A N 1
ATOM 1842 C CA . GLY A 1 237 ? 20.055 13.986 1.341 1.00 37.59 237 GLY A CA 1
ATOM 1843 C C . GLY A 1 237 ? 19.066 15.154 1.489 1.00 37.59 237 GLY A C 1
ATOM 1844 O O . GLY A 1 237 ? 17.880 15.010 1.196 1.00 37.59 237 GLY A O 1
ATOM 1845 N N . PRO A 1 238 ? 19.546 16.348 1.884 1.00 36.09 238 PRO A N 1
ATOM 1846 C CA . PRO A 1 238 ? 18.731 17.492 2.312 1.00 36.09 238 PRO A CA 1
ATOM 1847 C C . PRO A 1 238 ? 18.099 18.304 1.157 1.00 36.09 238 PRO A C 1
ATOM 1849 O O . PRO A 1 238 ? 17.632 19.424 1.354 1.00 36.09 238 PRO A O 1
ATOM 1852 N N . HIS A 1 239 ? 18.051 17.770 -0.067 1.00 42.00 239 HIS A N 1
ATOM 1853 C CA . HIS A 1 239 ? 17.704 18.541 -1.272 1.00 42.00 239 HIS A CA 1
ATOM 1854 C C . HIS A 1 239 ? 16.208 18.810 -1.497 1.00 42.00 239 HIS A C 1
ATOM 1856 O O . HIS A 1 239 ? 15.847 19.456 -2.477 1.00 42.00 239 HIS A O 1
ATOM 1862 N N . LEU A 1 240 ? 15.328 18.381 -0.592 1.00 48.28 240 LEU A N 1
ATOM 1863 C CA . LEU A 1 240 ? 13.903 18.735 -0.642 1.00 48.28 240 LEU A CA 1
ATOM 1864 C C . LEU A 1 240 ? 13.562 20.024 0.128 1.00 48.28 240 LEU A C 1
ATOM 1866 O O . LEU A 1 240 ? 12.434 20.510 0.038 1.00 48.28 240 LEU A O 1
ATOM 1870 N N . ALA A 1 241 ? 14.527 20.602 0.853 1.00 42.25 241 ALA A N 1
ATOM 1871 C CA . ALA A 1 241 ? 14.276 21.687 1.797 1.00 42.25 241 ALA A CA 1
ATOM 1872 C C . ALA A 1 241 ? 14.269 23.112 1.201 1.00 42.25 241 ALA A C 1
ATOM 1874 O O . ALA A 1 241 ? 13.972 24.045 1.938 1.00 42.25 241 ALA A O 1
ATOM 1875 N N . SER A 1 242 ? 14.588 23.337 -0.085 1.00 43.47 242 SER A N 1
ATOM 1876 C CA . SER A 1 242 ? 14.953 24.705 -0.520 1.00 43.47 242 SER A CA 1
ATOM 1877 C C . SER A 1 242 ? 14.362 25.258 -1.821 1.00 43.47 242 SER A C 1
ATOM 1879 O O . SER A 1 242 ? 14.792 26.330 -2.240 1.00 43.47 242 SER A O 1
ATOM 1881 N N . SER A 1 243 ? 13.385 24.624 -2.477 1.00 47.75 243 SER A N 1
ATOM 1882 C CA . SER A 1 243 ? 12.699 25.268 -3.614 1.00 47.75 243 SER A CA 1
ATOM 1883 C C . SER A 1 243 ? 11.283 25.697 -3.230 1.00 47.75 243 SER A C 1
ATOM 1885 O O . SER A 1 243 ? 10.435 24.867 -2.918 1.00 47.75 243 SER A O 1
ATOM 1887 N N . ASN A 1 244 ? 10.993 26.998 -3.265 1.00 51.66 244 ASN A N 1
ATOM 1888 C CA . ASN A 1 244 ? 9.640 27.568 -3.177 1.00 51.66 244 ASN A CA 1
ATOM 1889 C C . ASN A 1 244 ? 8.818 27.249 -4.447 1.00 51.66 244 ASN A C 1
ATOM 1891 O O . ASN A 1 244 ? 8.342 28.152 -5.126 1.00 51.66 244 ASN A O 1
ATOM 1895 N N . SER A 1 245 ? 8.727 25.980 -4.847 1.00 63.19 245 SER A N 1
ATOM 1896 C CA . SER A 1 245 ? 7.861 25.548 -5.943 1.00 63.19 245 SER A CA 1
ATOM 1897 C C . SER A 1 245 ? 6.408 25.441 -5.485 1.00 63.19 245 SER A C 1
ATOM 1899 O O . SER A 1 245 ? 6.122 24.921 -4.401 1.00 63.19 245 SER A O 1
ATOM 1901 N N . ASP A 1 246 ? 5.508 25.934 -6.337 1.00 75.50 246 ASP A N 1
ATOM 1902 C CA . ASP A 1 246 ? 4.064 25.831 -6.151 1.00 75.50 246 ASP A CA 1
ATOM 1903 C C . ASP A 1 246 ? 3.635 24.369 -5.926 1.00 75.50 246 ASP A C 1
ATOM 1905 O O . ASP A 1 246 ? 4.210 23.456 -6.534 1.00 75.50 246 ASP A O 1
ATOM 1909 N N . PRO A 1 247 ? 2.619 24.117 -5.079 1.00 82.69 247 PRO A N 1
ATOM 1910 C CA . PRO A 1 247 ? 2.101 22.772 -4.871 1.00 82.69 247 PRO A CA 1
ATOM 1911 C C . PRO A 1 247 ? 1.599 22.146 -6.177 1.00 82.69 247 PRO A C 1
ATOM 1913 O O . PRO A 1 247 ? 0.827 22.748 -6.927 1.00 82.69 247 PRO A O 1
ATOM 1916 N N . LEU A 1 248 ? 1.990 20.899 -6.416 1.00 86.25 248 LEU A N 1
ATOM 1917 C CA . LEU A 1 248 ? 1.579 20.096 -7.557 1.00 86.25 248 LEU A CA 1
ATOM 1918 C C . LEU A 1 248 ? 0.116 19.668 -7.402 1.00 86.25 248 LEU A C 1
ATOM 1920 O O . LEU A 1 248 ? -0.247 18.958 -6.464 1.00 86.25 248 LEU A O 1
ATOM 1924 N N . SER A 1 249 ? -0.730 20.087 -8.341 1.00 88.75 249 SER A N 1
ATOM 1925 C CA . SER A 1 249 ? -2.138 19.692 -8.378 1.00 88.75 249 SER A CA 1
ATOM 1926 C C . SER A 1 249 ? -2.330 18.373 -9.125 1.00 88.75 249 SER A C 1
ATOM 1928 O O . SER A 1 249 ? -1.906 18.235 -10.269 1.00 88.75 249 SER A O 1
ATOM 1930 N N . LEU A 1 250 ? -3.005 17.420 -8.480 1.00 91.44 250 LEU A N 1
ATOM 1931 C CA . LEU A 1 250 ? -3.310 16.082 -8.989 1.00 91.44 250 LEU A CA 1
ATOM 1932 C C . LEU A 1 250 ? -4.832 15.837 -8.976 1.00 91.44 250 LEU A C 1
ATOM 1934 O O . LEU A 1 250 ? -5.326 15.042 -8.178 1.00 91.44 250 LEU A O 1
ATOM 1938 N N . PRO A 1 251 ? -5.620 16.523 -9.825 1.00 89.88 251 PRO A N 1
ATOM 1939 C CA . PRO A 1 251 ? -7.083 16.578 -9.710 1.00 89.88 251 PRO A CA 1
ATOM 1940 C C . PRO A 1 251 ? -7.795 15.237 -9.959 1.00 89.88 251 PRO A C 1
ATOM 1942 O O . PRO A 1 251 ? -8.950 15.068 -9.562 1.00 89.88 251 PRO A O 1
ATOM 1945 N N . LEU A 1 252 ? -7.130 14.281 -10.612 1.00 93.44 252 LEU A N 1
ATOM 1946 C CA . LEU A 1 252 ? -7.687 12.964 -10.929 1.00 93.44 252 LEU A CA 1
ATOM 1947 C C . LEU A 1 252 ? -7.231 11.866 -9.961 1.00 93.44 252 LEU A C 1
ATOM 1949 O O . LEU A 1 252 ? -7.608 10.714 -10.153 1.00 93.44 252 LEU A O 1
ATOM 1953 N N . LEU A 1 253 ? -6.473 12.209 -8.913 1.00 93.94 253 LEU A N 1
ATOM 1954 C CA . LEU A 1 253 ? -5.912 11.222 -8.000 1.00 93.94 253 LEU A CA 1
ATOM 1955 C C . LEU A 1 253 ? -7.014 10.490 -7.216 1.00 93.94 253 LEU A C 1
ATOM 1957 O O . LEU A 1 253 ? -7.808 11.095 -6.493 1.00 93.94 253 LEU A O 1
ATOM 1961 N N . GLU A 1 254 ? -7.033 9.170 -7.358 1.00 94.12 254 GLU A N 1
ATOM 1962 C CA . GLU A 1 254 ? -7.913 8.227 -6.667 1.00 94.12 254 GLU A CA 1
ATOM 1963 C C . GLU A 1 254 ? -7.186 7.580 -5.481 1.00 94.12 254 GLU A C 1
ATOM 1965 O O . GLU A 1 254 ? -7.793 7.346 -4.435 1.00 94.12 254 GLU A O 1
ATOM 1970 N N . THR A 1 255 ? -5.878 7.334 -5.605 1.00 94.56 255 THR A N 1
ATOM 1971 C CA . THR A 1 255 ? -5.064 6.693 -4.564 1.00 94.56 255 THR A CA 1
ATOM 1972 C C . THR A 1 255 ? -3.696 7.345 -4.418 1.00 94.56 255 THR A C 1
ATOM 1974 O O . THR A 1 255 ? -2.953 7.449 -5.394 1.00 94.56 255 THR A O 1
ATOM 1977 N N . LEU A 1 256 ? -3.347 7.714 -3.187 1.00 94.50 256 LEU A N 1
ATOM 1978 C CA . LEU A 1 256 ? -2.011 8.131 -2.783 1.00 94.50 256 LEU A CA 1
ATOM 1979 C C . LEU A 1 256 ? -1.448 7.113 -1.794 1.00 94.50 256 LEU A C 1
ATOM 1981 O O . LEU A 1 256 ? -2.011 6.928 -0.718 1.00 94.50 256 LEU A O 1
ATOM 1985 N N . SER A 1 257 ? -0.317 6.505 -2.124 1.00 93.38 257 SER A N 1
ATOM 1986 C CA . SER A 1 257 ? 0.424 5.644 -1.207 1.00 93.38 257 SER A CA 1
ATOM 1987 C C . SER A 1 257 ? 1.780 6.268 -0.896 1.00 93.38 257 SER A C 1
ATOM 1989 O O . SER A 1 257 ? 2.491 6.685 -1.804 1.00 93.38 257 SER A O 1
ATOM 1991 N N . LEU A 1 258 ? 2.157 6.333 0.375 1.00 91.31 258 LEU A N 1
ATOM 1992 C CA . LEU A 1 258 ? 3.421 6.884 0.850 1.00 91.31 258 LEU A CA 1
ATOM 1993 C C . LEU A 1 258 ? 4.126 5.843 1.716 1.00 91.31 258 LEU A C 1
ATOM 1995 O O . LEU A 1 258 ? 3.543 5.350 2.675 1.00 91.31 258 LEU A O 1
ATOM 1999 N N . VAL A 1 259 ? 5.388 5.543 1.419 1.00 87.69 259 VAL A N 1
ATOM 2000 C CA . VAL A 1 259 ? 6.262 4.746 2.291 1.00 87.69 259 VAL A CA 1
ATOM 2001 C C . VAL A 1 259 ? 7.533 5.543 2.549 1.00 87.69 259 VAL A C 1
ATOM 2003 O O . VAL A 1 259 ? 8.365 5.704 1.651 1.00 87.69 259 VAL A O 1
ATOM 2006 N N . ALA A 1 260 ? 7.657 6.093 3.758 1.00 85.06 260 ALA A N 1
ATOM 2007 C CA . ALA A 1 260 ? 8.690 7.078 4.063 1.00 85.06 260 ALA A CA 1
ATOM 2008 C C . ALA A 1 260 ? 8.989 7.225 5.562 1.00 85.06 260 ALA A C 1
ATOM 2010 O O . ALA A 1 260 ? 8.155 6.864 6.384 1.00 85.06 260 ALA A O 1
ATOM 2011 N N . PRO A 1 261 ? 10.129 7.814 5.959 1.00 85.12 261 PRO A N 1
ATOM 2012 C CA . PRO A 1 261 ? 10.277 8.402 7.286 1.00 85.12 261 PRO A CA 1
ATOM 2013 C C . PRO A 1 261 ? 9.229 9.495 7.533 1.00 85.12 261 PRO A C 1
ATOM 2015 O O . PRO A 1 261 ? 8.786 10.177 6.605 1.00 85.12 261 PRO A O 1
ATOM 2018 N N . TYR A 1 262 ? 8.862 9.696 8.795 1.00 85.75 262 TYR A N 1
ATOM 2019 C CA . TYR A 1 262 ? 7.778 10.601 9.175 1.00 85.75 262 TYR A CA 1
ATOM 2020 C C . TYR A 1 262 ? 7.927 12.073 8.727 1.00 85.75 262 TYR A C 1
ATOM 2022 O O . TYR A 1 262 ? 6.905 12.650 8.346 1.00 85.75 262 TYR A O 1
ATOM 2030 N N . PRO A 1 263 ? 9.130 12.693 8.652 1.00 83.81 263 PRO A N 1
ATOM 2031 C CA . PRO A 1 263 ? 9.247 14.094 8.227 1.00 83.81 263 PRO A CA 1
ATOM 2032 C C . PRO A 1 263 ? 8.736 14.340 6.801 1.00 83.81 263 PRO A C 1
ATOM 2034 O O . PRO A 1 263 ? 8.296 15.437 6.458 1.00 83.81 263 PRO A O 1
ATOM 2037 N N . TYR A 1 264 ? 8.747 13.304 5.960 1.00 82.69 264 TYR A N 1
ATOM 2038 C CA . TYR A 1 264 ? 8.271 13.397 4.585 1.00 82.69 264 TYR A CA 1
ATOM 2039 C C . TYR A 1 264 ? 6.744 13.464 4.473 1.00 82.69 264 TYR A C 1
ATOM 2041 O O . TYR A 1 264 ? 6.255 13.924 3.446 1.00 82.69 264 TYR A O 1
ATOM 2049 N N . GLY A 1 265 ? 5.986 13.059 5.500 1.00 85.44 265 GLY A N 1
ATOM 2050 C CA . GLY A 1 265 ? 4.521 13.162 5.491 1.00 85.44 265 GLY A CA 1
ATOM 2051 C C . GLY A 1 265 ? 4.048 14.611 5.365 1.00 85.44 265 GLY A C 1
ATOM 2052 O O . GLY A 1 265 ? 3.262 14.929 4.474 1.00 85.44 265 GLY A O 1
ATOM 2053 N N . MET A 1 266 ? 4.618 15.515 6.170 1.00 83.62 266 MET A N 1
ATOM 2054 C CA . MET A 1 266 ? 4.329 16.953 6.081 1.00 83.62 266 MET A CA 1
ATOM 2055 C C . MET A 1 266 ? 4.753 17.537 4.736 1.00 83.62 266 MET A C 1
ATOM 2057 O O . MET A 1 266 ? 3.979 18.237 4.094 1.00 83.62 266 MET A O 1
ATOM 2061 N N . LEU A 1 267 ? 5.951 17.182 4.266 1.00 83.12 267 LEU A N 1
ATOM 2062 C CA . LEU A 1 267 ? 6.435 17.643 2.970 1.00 83.12 267 LEU A CA 1
ATOM 2063 C C . LEU A 1 267 ? 5.503 17.215 1.826 1.00 83.12 267 LEU A C 1
ATOM 2065 O O . LEU A 1 267 ? 5.248 17.995 0.914 1.00 83.12 267 LEU A O 1
ATOM 2069 N N . VAL A 1 268 ? 4.991 15.985 1.853 1.00 86.94 268 VAL A N 1
ATOM 2070 C CA . VAL A 1 268 ? 4.031 15.497 0.855 1.00 86.94 268 VAL A CA 1
ATOM 2071 C C . VAL A 1 268 ? 2.721 16.278 0.935 1.00 86.94 268 VAL A C 1
ATOM 2073 O O . VAL A 1 268 ? 2.226 16.705 -0.107 1.00 86.94 268 VAL A O 1
ATOM 2076 N N . ALA A 1 269 ? 2.199 16.513 2.141 1.00 85.62 269 ALA A N 1
ATOM 2077 C CA . ALA A 1 269 ? 0.984 17.301 2.351 1.00 85.62 269 ALA A CA 1
ATOM 2078 C C . ALA A 1 269 ? 1.121 18.748 1.835 1.00 85.62 269 ALA A C 1
ATOM 2080 O O . ALA A 1 269 ? 0.206 19.268 1.200 1.00 85.62 269 ALA A O 1
ATOM 2081 N N . ASP A 1 270 ? 2.282 19.377 2.033 1.00 83.62 270 ASP A N 1
ATOM 2082 C CA . ASP A 1 270 ? 2.541 20.749 1.581 1.00 83.62 270 ASP A CA 1
ATOM 2083 C C . ASP A 1 270 ? 2.717 20.845 0.058 1.00 83.62 270 ASP A C 1
ATOM 2085 O O . ASP A 1 270 ? 2.380 21.856 -0.568 1.00 83.62 270 ASP A O 1
ATOM 2089 N N . ARG A 1 271 ? 3.276 19.799 -0.561 1.00 83.88 271 ARG A N 1
ATOM 2090 C CA . ARG A 1 271 ? 3.659 19.807 -1.980 1.00 83.88 271 ARG A CA 1
ATOM 2091 C C . ARG A 1 271 ? 2.611 19.228 -2.908 1.00 83.88 271 ARG A C 1
ATOM 2093 O O . ARG A 1 271 ? 2.662 19.551 -4.091 1.00 83.88 271 ARG A O 1
ATOM 2100 N N . LEU A 1 272 ? 1.702 18.386 -2.427 1.00 88.25 272 LEU A N 1
ATOM 2101 C CA . LEU A 1 272 ? 0.689 17.741 -3.259 1.00 88.25 272 LEU A CA 1
ATOM 2102 C C . LEU A 1 272 ? -0.705 18.234 -2.903 1.00 88.25 272 LEU A C 1
ATOM 2104 O O . LEU A 1 272 ? -1.134 18.188 -1.757 1.00 88.25 272 LEU A O 1
ATOM 2108 N N . ARG A 1 273 ? -1.458 18.635 -3.924 1.00 89.38 273 ARG A N 1
ATOM 2109 C CA . ARG A 1 273 ? -2.885 18.932 -3.810 1.00 89.38 273 ARG A CA 1
ATOM 2110 C C . ARG A 1 273 ? -3.673 17.851 -4.523 1.00 89.38 273 ARG A C 1
ATOM 2112 O O . ARG A 1 273 ? -3.638 17.775 -5.750 1.00 89.38 273 ARG A O 1
ATOM 2119 N N . TYR A 1 274 ? -4.406 17.052 -3.764 1.00 91.50 274 TYR A N 1
ATOM 2120 C CA . TYR A 1 274 ? -5.245 15.972 -4.278 1.00 91.50 274 TYR A CA 1
ATOM 2121 C C . TYR A 1 274 ? -6.709 16.124 -3.827 1.00 91.50 274 TYR A C 1
ATOM 2123 O O . TYR A 1 274 ? -6.990 16.836 -2.861 1.00 91.50 274 TYR A O 1
ATOM 2131 N N . PRO A 1 275 ? -7.669 15.498 -4.534 1.00 89.88 275 PRO A N 1
ATOM 2132 C CA . PRO A 1 275 ? -9.084 15.566 -4.192 1.00 89.88 275 PRO A CA 1
ATOM 2133 C C . PRO A 1 275 ? -9.391 14.941 -2.828 1.00 89.88 275 PRO A C 1
ATOM 2135 O O . PRO A 1 275 ? -8.827 13.912 -2.470 1.00 89.88 275 PRO A O 1
ATOM 2138 N N . THR A 1 276 ? -10.411 15.454 -2.141 1.00 87.44 276 THR A N 1
ATOM 2139 C CA . THR A 1 276 ? -10.934 14.891 -0.876 1.00 87.44 276 THR A CA 1
ATOM 2140 C C . THR A 1 276 ? -11.491 13.467 -1.019 1.00 87.44 276 THR A C 1
ATOM 2142 O O . THR A 1 276 ? -11.644 12.736 -0.048 1.00 87.44 276 THR A O 1
ATOM 2145 N N . ARG A 1 277 ? -11.790 13.012 -2.240 1.00 86.19 277 ARG A N 1
ATOM 2146 C CA . ARG A 1 277 ? -12.179 11.615 -2.513 1.00 86.19 277 ARG A CA 1
ATOM 2147 C C . ARG A 1 277 ? -10.992 10.649 -2.619 1.00 86.19 277 ARG A C 1
ATOM 2149 O O . ARG A 1 277 ? -11.213 9.447 -2.688 1.00 86.19 277 ARG A O 1
ATOM 2156 N N . CYS A 1 278 ? -9.760 11.155 -2.657 1.00 91.50 278 CYS A N 1
ATOM 2157 C CA . CYS A 1 278 ? -8.560 10.333 -2.769 1.00 91.50 278 CYS A CA 1
ATOM 2158 C C . CYS A 1 278 ? -8.380 9.475 -1.509 1.00 91.50 278 CYS A C 1
ATOM 2160 O O . CYS A 1 278 ? -8.465 9.990 -0.389 1.00 91.50 278 CYS A O 1
ATOM 2162 N N . SER A 1 279 ? -8.145 8.175 -1.694 1.00 94.25 279 SER A N 1
ATOM 2163 C CA . SER A 1 279 ? -7.770 7.265 -0.610 1.00 94.25 279 SER A CA 1
ATOM 2164 C C . SER A 1 279 ? -6.271 7.360 -0.338 1.00 94.25 279 SER A C 1
ATOM 2166 O O . SER A 1 279 ? -5.475 7.402 -1.276 1.00 94.25 279 SER A O 1
ATOM 2168 N N . VAL A 1 280 ? -5.894 7.390 0.937 1.00 94.75 280 VAL A N 1
ATOM 2169 C CA . VAL A 1 280 ? -4.516 7.647 1.378 1.00 94.75 280 VAL A CA 1
ATOM 2170 C C . VAL A 1 280 ? -3.990 6.444 2.150 1.00 94.75 280 VAL A C 1
ATOM 2172 O O . VAL A 1 280 ? -4.634 5.983 3.084 1.00 94.75 280 VAL A O 1
ATOM 2175 N N . PHE A 1 281 ? -2.812 5.953 1.786 1.00 96.00 281 PHE A N 1
ATOM 2176 C CA . PHE A 1 281 ? -2.140 4.835 2.442 1.00 96.00 281 PHE A CA 1
ATOM 2177 C C . PHE A 1 281 ? -0.728 5.270 2.827 1.00 96.00 281 PHE A C 1
ATOM 2179 O O . PHE A 1 281 ? 0.169 5.272 1.990 1.00 96.00 281 PHE A O 1
ATOM 2186 N N . ALA A 1 282 ? -0.514 5.673 4.073 1.00 94.69 282 ALA A N 1
ATOM 2187 C CA . ALA A 1 282 ? 0.777 6.150 4.551 1.00 94.69 282 ALA A CA 1
ATOM 2188 C C . ALA A 1 282 ? 1.408 5.128 5.497 1.00 94.69 282 ALA A C 1
ATOM 2190 O O . ALA A 1 282 ? 0.812 4.761 6.503 1.00 94.69 282 ALA A O 1
ATOM 2191 N N . LYS A 1 283 ? 2.630 4.690 5.195 1.00 93.25 283 LYS A N 1
ATOM 2192 C CA . LYS A 1 283 ? 3.465 3.865 6.066 1.00 93.25 283 LYS A CA 1
ATOM 2193 C C . LYS A 1 283 ? 4.712 4.647 6.463 1.00 93.25 283 LYS A C 1
ATOM 2195 O O . LYS A 1 283 ? 5.601 4.875 5.639 1.00 93.25 283 LYS A O 1
ATOM 2200 N N . PHE A 1 284 ? 4.785 5.003 7.737 1.00 91.25 284 PHE A N 1
ATOM 2201 C CA . PHE A 1 284 ? 5.930 5.654 8.346 1.00 91.25 284 PHE A CA 1
ATOM 2202 C C . PHE A 1 284 ? 6.902 4.621 8.900 1.00 91.25 284 PHE A C 1
ATOM 2204 O O . PHE A 1 284 ? 6.510 3.784 9.706 1.00 91.25 284 PHE A O 1
ATOM 2211 N N . VAL A 1 285 ? 8.154 4.656 8.445 1.00 87.62 285 VAL A N 1
ATOM 2212 C CA . VAL A 1 285 ? 9.188 3.692 8.852 1.00 87.62 285 VAL A CA 1
ATOM 2213 C C . VAL A 1 285 ? 10.173 4.358 9.806 1.00 87.62 285 VAL A C 1
ATOM 2215 O O . VAL A 1 285 ? 10.764 5.384 9.462 1.00 87.62 285 VAL A O 1
ATOM 2218 N N . PHE A 1 286 ? 10.362 3.755 10.979 1.00 83.31 286 PHE A N 1
ATOM 2219 C CA . PHE A 1 286 ? 11.294 4.199 12.012 1.00 83.31 286 PHE A CA 1
ATOM 2220 C C . PHE A 1 286 ? 12.532 3.293 12.028 1.00 83.31 286 PHE A C 1
ATOM 2222 O O . PHE A 1 286 ? 12.416 2.069 12.070 1.00 83.31 286 PHE A O 1
ATOM 2229 N N . GLY A 1 287 ? 13.721 3.899 11.986 1.00 67.62 287 GLY A N 1
ATOM 2230 C CA . GLY A 1 287 ? 14.992 3.174 11.933 1.00 67.62 287 GLY A CA 1
ATOM 2231 C C . GLY A 1 287 ? 15.334 2.668 10.530 1.00 67.62 287 GLY A C 1
ATOM 2232 O O . GLY A 1 287 ? 14.922 1.592 10.095 1.00 67.62 287 GLY A O 1
ATOM 2233 N N . ASN A 1 288 ? 16.133 3.453 9.810 1.00 58.97 288 ASN A N 1
ATOM 2234 C CA . ASN A 1 288 ? 16.802 3.016 8.586 1.00 58.97 288 ASN A CA 1
ATOM 2235 C C . ASN A 1 288 ? 18.301 2.890 8.880 1.00 58.97 288 ASN A C 1
ATOM 2237 O O . ASN A 1 288 ? 18.801 3.604 9.739 1.00 58.97 288 ASN A O 1
ATOM 2241 N N . ALA A 1 289 ? 19.020 2.027 8.158 1.00 50.38 289 ALA A N 1
ATOM 2242 C CA . ALA A 1 289 ? 20.456 1.793 8.385 1.00 50.38 289 ALA A CA 1
ATOM 2243 C C . ALA A 1 289 ? 21.317 3.078 8.334 1.00 50.38 289 ALA A C 1
ATOM 2245 O O . ALA A 1 289 ? 22.372 3.127 8.955 1.00 50.38 289 ALA A O 1
ATOM 2246 N N . ASP A 1 290 ? 20.831 4.119 7.649 1.00 53.06 290 ASP A N 1
ATOM 2247 C CA . ASP A 1 290 ? 21.502 5.418 7.504 1.00 53.06 290 ASP A CA 1
ATOM 2248 C C . ASP A 1 290 ? 21.080 6.463 8.561 1.00 53.06 290 ASP A C 1
ATOM 2250 O O . ASP A 1 290 ? 21.634 7.558 8.598 1.00 53.06 290 ASP A O 1
ATOM 2254 N N . TRP A 1 291 ? 20.072 6.163 9.389 1.00 58.00 291 TRP A N 1
ATOM 2255 C CA . TRP A 1 291 ? 19.540 7.047 10.431 1.00 58.00 291 TRP A CA 1
ATOM 2256 C C . TRP A 1 291 ? 19.960 6.476 11.785 1.00 58.00 291 TRP A C 1
ATOM 2258 O O . TRP A 1 291 ? 19.239 5.687 12.388 1.00 58.00 291 TRP A O 1
ATOM 2268 N N . SER A 1 292 ? 21.156 6.844 12.245 1.00 57.00 292 SER A N 1
ATOM 2269 C CA . SER A 1 292 ? 21.680 6.458 13.563 1.00 57.00 292 SER A CA 1
ATOM 2270 C C . SER A 1 292 ? 21.128 7.313 14.710 1.00 57.00 292 SER A C 1
ATOM 2272 O O . SER A 1 292 ? 21.663 7.262 15.814 1.00 57.00 292 SER A O 1
ATOM 2274 N N . GLU A 1 293 ? 20.135 8.162 14.444 1.00 69.44 293 GLU A N 1
ATOM 2275 C CA . GLU A 1 293 ? 19.557 9.051 15.447 1.00 69.44 293 GLU A CA 1
ATOM 2276 C C . GLU A 1 293 ? 18.581 8.278 16.333 1.00 69.44 293 GLU A C 1
ATOM 2278 O O . GLU A 1 293 ? 17.683 7.581 15.852 1.00 69.44 293 GLU A O 1
ATOM 2283 N N . GLU A 1 294 ? 18.787 8.391 17.643 1.00 81.19 294 GLU A N 1
ATOM 2284 C CA . GLU A 1 294 ? 17.860 7.868 18.635 1.00 81.19 294 GLU A CA 1
ATOM 2285 C C . GLU A 1 294 ? 16.569 8.700 18.611 1.00 81.19 294 GLU A C 1
ATOM 2287 O O . GLU A 1 294 ? 16.606 9.929 18.618 1.00 81.19 294 GLU A O 1
ATOM 2292 N N . LEU A 1 295 ? 15.421 8.025 18.585 1.00 83.12 295 LEU A N 1
ATOM 2293 C CA . LEU A 1 295 ? 14.102 8.652 18.533 1.00 83.12 295 LEU A CA 1
ATOM 2294 C C . LEU A 1 295 ? 13.641 9.052 19.936 1.00 83.12 295 LEU A C 1
ATOM 2296 O O . LEU A 1 295 ? 13.644 8.224 20.848 1.00 83.12 295 LEU A O 1
ATOM 2300 N N . GLY A 1 296 ? 13.182 10.289 20.099 1.00 82.06 296 GLY A N 1
ATOM 2301 C CA . GLY A 1 296 ? 12.597 10.804 21.334 1.00 82.06 296 GLY A CA 1
ATOM 2302 C C . GLY A 1 296 ? 11.070 10.930 21.279 1.00 82.06 296 GLY A C 1
ATOM 2303 O O . GLY A 1 296 ? 10.406 10.614 20.290 1.00 82.06 296 GLY A O 1
ATOM 2304 N N . GLY A 1 297 ? 10.476 11.451 22.358 1.00 76.88 297 GLY A N 1
ATOM 2305 C CA . GLY A 1 297 ? 9.026 11.694 22.428 1.00 76.88 297 GLY A CA 1
ATOM 2306 C C . GLY A 1 297 ? 8.521 12.746 21.427 1.00 76.88 297 GLY A C 1
ATOM 2307 O O . GLY A 1 297 ? 7.402 12.642 20.921 1.00 76.88 297 GLY A O 1
ATOM 2308 N N . HIS A 1 298 ? 9.361 13.724 21.070 1.00 83.12 298 HIS A N 1
ATOM 2309 C CA . HIS A 1 298 ? 9.047 14.717 20.038 1.00 83.12 298 HIS A CA 1
ATOM 2310 C C . HIS A 1 298 ? 8.881 14.095 18.642 1.00 83.12 298 HIS A C 1
ATOM 2312 O O . HIS A 1 298 ? 8.054 14.576 17.863 1.00 83.12 298 HIS A O 1
ATOM 2318 N N . ASP A 1 299 ? 9.603 13.015 18.330 1.00 86.56 299 ASP A N 1
ATOM 2319 C CA . ASP A 1 299 ? 9.478 12.301 17.055 1.00 86.56 299 ASP A CA 1
ATOM 2320 C C . ASP A 1 299 ? 8.136 11.572 16.952 1.00 86.56 299 ASP A C 1
ATOM 2322 O O . ASP A 1 299 ? 7.493 11.615 15.904 1.00 86.56 299 ASP A O 1
ATOM 2326 N N . ALA A 1 300 ? 7.657 10.973 18.049 1.00 86.69 300 ALA A N 1
ATOM 2327 C CA . ALA A 1 300 ? 6.327 10.360 18.103 1.00 86.69 300 ALA A CA 1
ATOM 2328 C C . ALA A 1 300 ? 5.221 11.401 17.854 1.00 86.69 300 ALA A C 1
ATOM 2330 O O . ALA A 1 300 ? 4.302 11.185 17.054 1.00 86.69 300 ALA A O 1
ATOM 2331 N N . MET A 1 301 ? 5.336 12.572 18.489 1.00 87.62 301 MET A N 1
ATOM 2332 C CA . MET A 1 301 ? 4.396 13.672 18.277 1.00 87.62 301 MET A CA 1
ATOM 2333 C C . MET A 1 301 ? 4.427 14.155 16.818 1.00 87.62 301 MET A C 1
ATOM 2335 O O . MET A 1 301 ? 3.386 14.268 16.168 1.00 87.62 301 MET A O 1
ATOM 2339 N N . SER A 1 302 ? 5.628 14.383 16.282 1.00 89.00 302 SER A N 1
ATOM 2340 C CA . SER A 1 302 ? 5.838 14.862 14.913 1.00 89.00 302 SER A CA 1
ATOM 2341 C C . SER A 1 302 ? 5.334 13.868 13.871 1.00 89.00 302 SER A C 1
ATOM 2343 O O . SER A 1 302 ? 4.717 14.272 12.889 1.00 89.00 302 SER A O 1
ATOM 2345 N N . ALA A 1 303 ? 5.518 12.567 14.100 1.00 91.12 303 ALA A N 1
ATOM 2346 C CA . ALA A 1 303 ? 5.008 11.532 13.215 1.00 91.12 303 ALA A CA 1
ATOM 2347 C C . ALA A 1 303 ? 3.479 11.484 13.182 1.00 91.12 303 ALA A C 1
ATOM 2349 O O . ALA A 1 303 ? 2.886 11.352 12.112 1.00 91.12 303 ALA A O 1
ATOM 2350 N N . SER A 1 304 ? 2.837 11.651 14.338 1.00 92.06 304 SER A N 1
ATOM 2351 C CA . SER A 1 304 ? 1.376 11.705 14.440 1.00 92.06 304 SER A CA 1
ATOM 2352 C C . SER A 1 304 ? 0.803 12.910 13.691 1.00 92.06 304 SER A C 1
ATOM 2354 O O . SER A 1 304 ? -0.180 12.783 12.960 1.00 92.06 304 SER A O 1
ATOM 2356 N N . ILE A 1 305 ? 1.446 14.075 13.829 1.00 91.31 305 ILE A N 1
ATOM 2357 C CA . ILE A 1 305 ? 1.086 15.296 13.097 1.00 91.31 305 ILE A CA 1
ATOM 2358 C C . ILE A 1 305 ? 1.304 15.100 11.592 1.00 91.31 305 ILE A C 1
ATOM 2360 O O . ILE A 1 305 ? 0.414 15.391 10.802 1.00 91.31 305 ILE A O 1
ATOM 2364 N N . ALA A 1 306 ? 2.448 14.552 11.181 1.00 90.81 306 ALA A N 1
ATOM 2365 C CA . ALA A 1 306 ? 2.745 14.293 9.773 1.00 90.81 306 ALA A CA 1
ATOM 2366 C C . ALA A 1 306 ? 1.763 13.306 9.122 1.00 90.81 306 ALA A C 1
ATOM 2368 O O . ALA A 1 306 ? 1.492 13.392 7.927 1.00 90.81 306 ALA A O 1
ATOM 2369 N N . ALA A 1 307 ? 1.226 12.361 9.894 1.00 92.19 307 ALA A N 1
ATOM 2370 C CA . ALA A 1 307 ? 0.200 11.444 9.426 1.00 92.19 307 ALA A CA 1
ATOM 2371 C C . ALA A 1 307 ? -1.154 12.142 9.233 1.00 92.19 307 ALA A C 1
ATOM 2373 O O . ALA A 1 307 ? -1.840 11.894 8.241 1.00 92.19 307 ALA A O 1
ATOM 2374 N N . SER A 1 308 ? -1.540 13.024 10.161 1.00 92.31 308 SER A N 1
ATOM 2375 C CA . SER A 1 308 ? -2.831 13.715 10.106 1.00 92.31 308 SER A CA 1
ATOM 2376 C C . SER A 1 308 ? -2.892 14.790 9.019 1.00 92.31 308 SER A C 1
ATOM 2378 O O . SER A 1 308 ? -3.966 15.007 8.459 1.00 92.31 308 SER A O 1
ATOM 2380 N N . THR A 1 309 ? -1.764 15.412 8.658 1.00 91.69 309 THR A N 1
ATOM 2381 C CA . THR A 1 309 ? -1.700 16.408 7.572 1.00 91.69 309 THR A CA 1
ATOM 2382 C C . THR A 1 309 ? -1.970 15.818 6.188 1.00 91.69 309 THR A C 1
ATOM 2384 O O . THR A 1 309 ? -2.358 16.551 5.282 1.00 91.69 309 THR A O 1
ATOM 2387 N N . LEU A 1 310 ? -1.821 14.500 6.014 1.00 91.31 310 LEU A N 1
ATOM 2388 C CA . LEU A 1 310 ? -2.173 13.808 4.770 1.00 91.31 310 LEU A CA 1
ATOM 2389 C C . LEU A 1 310 ? -3.691 13.617 4.601 1.00 91.31 310 LEU A C 1
ATOM 2391 O O . LEU A 1 310 ? -4.158 13.279 3.508 1.00 91.31 310 LEU A O 1
ATOM 2395 N N . LEU A 1 311 ? -4.480 13.816 5.657 1.00 92.06 311 LEU A N 1
ATOM 2396 C CA . LEU A 1 311 ? -5.937 13.727 5.606 1.00 92.06 311 LEU A CA 1
ATOM 2397 C C . LEU A 1 311 ? -6.530 15.088 5.229 1.00 92.06 311 LEU A C 1
ATOM 2399 O O . LEU A 1 311 ? -6.074 16.128 5.703 1.00 92.06 311 LEU A O 1
ATOM 2403 N N . SER A 1 312 ? -7.555 15.108 4.373 1.00 86.25 312 SER A N 1
ATOM 2404 C CA . SER A 1 312 ? -8.182 16.378 3.992 1.00 86.25 312 SER A CA 1
ATOM 2405 C C . SER A 1 312 ? -9.139 16.864 5.080 1.00 86.25 312 SER A C 1
ATOM 2407 O O . SER A 1 312 ? -9.909 16.087 5.643 1.00 86.25 312 SER A O 1
ATOM 2409 N N . SER A 1 313 ? -9.133 18.171 5.341 1.00 82.88 313 SER A N 1
ATOM 2410 C CA . SER A 1 313 ? -9.976 18.778 6.372 1.00 82.88 313 SER A CA 1
ATOM 2411 C C . SER A 1 313 ? -11.477 18.590 6.104 1.00 82.88 313 SER A C 1
ATOM 2413 O O . SER A 1 313 ? -11.939 18.570 4.960 1.00 82.88 313 SER A O 1
ATOM 2415 N N . GLY A 1 314 ? -12.258 18.445 7.180 1.00 79.88 314 GLY A N 1
ATOM 2416 C CA . GLY A 1 314 ? -13.714 18.274 7.120 1.00 79.88 314 GLY A CA 1
ATOM 2417 C C . GLY A 1 314 ? -14.192 16.882 6.686 1.00 79.88 314 GLY A C 1
ATOM 2418 O O . GLY A 1 314 ? -15.401 16.659 6.548 1.00 79.88 314 GLY A O 1
ATOM 2419 N N . GLU A 1 315 ? -13.280 15.931 6.477 1.00 85.56 315 GLU A N 1
ATOM 2420 C CA . GLU A 1 315 ? -13.641 14.556 6.150 1.00 85.56 315 GLU A CA 1
ATOM 2421 C C . GLU A 1 315 ? -14.285 13.826 7.322 1.00 85.56 315 GLU A C 1
ATOM 2423 O O . GLU A 1 315 ? -13.885 13.936 8.479 1.00 85.56 315 GLU A O 1
ATOM 2428 N N . LYS A 1 316 ? -15.303 13.030 6.994 1.00 88.69 316 LYS A N 1
ATOM 2429 C CA . LYS A 1 316 ? -16.014 12.194 7.956 1.00 88.69 316 LYS A CA 1
ATOM 2430 C C . LYS A 1 316 ? -15.838 10.732 7.588 1.00 88.69 316 LYS A C 1
ATOM 2432 O O . LYS A 1 316 ? -16.027 10.360 6.424 1.00 88.69 316 LYS A O 1
ATOM 2437 N N . PHE A 1 317 ? -15.492 9.939 8.588 1.00 92.69 317 PHE A N 1
ATOM 2438 C CA . PHE A 1 317 ? -15.399 8.489 8.518 1.00 92.69 317 PHE A CA 1
ATOM 2439 C C . PHE A 1 317 ? -16.438 7.883 9.457 1.00 92.69 317 PHE A C 1
ATOM 2441 O O . PHE A 1 317 ? -16.872 8.530 10.411 1.00 92.69 317 PHE A O 1
ATOM 2448 N N . GLU A 1 318 ? -16.838 6.653 9.158 1.00 92.81 318 GLU A N 1
ATOM 2449 C CA . GLU A 1 318 ? -17.865 5.916 9.907 1.00 92.81 318 GLU A CA 1
ATOM 2450 C C . GLU A 1 318 ? -17.297 4.642 10.530 1.00 92.81 318 GLU A C 1
ATOM 2452 O O . GLU A 1 318 ? -17.825 4.161 11.528 1.00 92.81 318 GLU A O 1
ATOM 2457 N N . HIS A 1 319 ? -16.204 4.126 9.967 1.00 93.62 319 HIS A N 1
ATOM 2458 C CA . HIS A 1 319 ? -15.554 2.899 10.403 1.00 93.62 319 HIS A CA 1
ATOM 2459 C C . HIS A 1 319 ? -14.099 3.215 10.740 1.00 93.62 319 HIS A C 1
ATOM 2461 O O . HIS A 1 319 ? -13.420 3.902 9.971 1.00 93.62 319 HIS A O 1
ATOM 2467 N N . CYS A 1 320 ? -13.627 2.736 11.883 1.00 94.81 320 CYS A N 1
ATOM 2468 C CA . CYS A 1 320 ? -12.236 2.833 12.301 1.00 94.81 320 CYS A CA 1
ATOM 2469 C C . CYS A 1 320 ? -11.740 1.438 12.661 1.00 94.81 320 CYS A C 1
ATOM 2471 O O . CYS A 1 320 ? -12.402 0.740 13.418 1.00 94.81 320 CYS A O 1
ATOM 2473 N N . GLN A 1 321 ? -10.592 1.029 12.138 1.00 93.94 321 GLN A N 1
ATOM 2474 C CA . GLN A 1 321 ? -9.894 -0.176 12.555 1.00 93.94 321 GLN A CA 1
ATOM 2475 C C . GLN A 1 321 ? -8.562 0.220 13.187 1.00 93.94 321 GLN A C 1
ATOM 2477 O O . GLN A 1 321 ? -7.763 0.928 12.574 1.00 93.94 321 GLN A O 1
ATOM 2482 N N . LEU A 1 322 ? -8.342 -0.243 14.411 1.00 92.31 322 LEU A N 1
ATOM 2483 C CA . LEU A 1 322 ? -7.101 -0.086 15.153 1.00 92.31 322 LEU A CA 1
ATOM 2484 C C . LEU A 1 322 ? -6.382 -1.429 15.175 1.00 92.31 322 LEU A C 1
ATOM 2486 O O . LEU A 1 322 ? -6.957 -2.434 15.592 1.00 92.31 322 LEU A O 1
ATOM 2490 N N . GLN A 1 323 ? -5.135 -1.439 14.725 1.00 90.75 323 GLN A N 1
ATOM 2491 C CA . GLN A 1 323 ? -4.255 -2.588 14.851 1.00 90.75 323 GLN A CA 1
ATOM 2492 C C . GLN A 1 323 ? -3.148 -2.244 15.836 1.00 90.75 323 GLN A C 1
ATOM 2494 O O . GLN A 1 323 ? -2.358 -1.321 15.610 1.00 90.75 323 GLN A O 1
ATOM 2499 N N . PHE A 1 324 ? -3.117 -3.010 16.916 1.00 85.06 324 PHE A N 1
ATOM 2500 C CA . PHE A 1 324 ? -2.074 -2.990 17.915 1.00 85.06 324 PHE A CA 1
ATOM 2501 C C . PHE A 1 324 ? -1.179 -4.209 17.686 1.00 85.06 324 PHE A C 1
ATOM 2503 O O . PHE A 1 324 ? -1.599 -5.356 17.847 1.00 85.06 324 PHE A O 1
ATOM 2510 N N . ASP A 1 325 ? 0.031 -3.942 17.209 1.00 82.69 325 ASP A N 1
ATOM 2511 C CA . ASP A 1 325 ? 1.084 -4.917 16.948 1.00 82.69 325 ASP A CA 1
ATOM 2512 C C . ASP A 1 325 ? 2.379 -4.354 17.541 1.00 82.69 325 ASP A C 1
ATOM 2514 O O . ASP A 1 325 ? 2.621 -3.147 17.455 1.00 82.69 325 ASP A O 1
ATOM 2518 N N . GLU A 1 326 ? 3.208 -5.209 18.139 1.00 74.44 326 GLU A N 1
ATOM 2519 C CA . GLU A 1 326 ? 4.488 -4.811 18.741 1.00 74.44 326 GLU A CA 1
ATOM 2520 C C . GLU A 1 326 ? 5.412 -4.078 17.753 1.00 74.44 326 GLU A C 1
ATOM 2522 O O . GLU A 1 326 ? 6.203 -3.222 18.152 1.00 74.44 326 GLU A O 1
ATOM 2527 N N . CYS A 1 327 ? 5.295 -4.392 16.461 1.00 81.38 327 CYS A N 1
ATOM 2528 C CA . CYS A 1 327 ? 6.147 -3.869 15.400 1.00 81.38 327 CYS A CA 1
ATOM 2529 C C . CYS A 1 327 ? 5.443 -2.843 14.502 1.00 81.38 327 CYS A C 1
ATOM 2531 O O . CYS A 1 327 ? 6.109 -1.969 13.940 1.00 81.38 327 CYS A O 1
ATOM 2533 N N . VAL A 1 328 ? 4.120 -2.944 14.319 1.00 86.62 328 VAL A N 1
ATOM 2534 C CA . VAL A 1 328 ? 3.378 -2.113 13.353 1.00 86.62 328 VAL A CA 1
ATOM 2535 C C . VAL A 1 328 ? 2.050 -1.613 13.910 1.00 86.62 328 VAL A C 1
ATOM 2537 O O . VAL A 1 328 ? 1.034 -2.301 13.895 1.00 86.62 328 VAL A O 1
ATOM 2540 N N . LEU A 1 329 ? 2.007 -0.341 14.280 1.00 89.94 329 LEU A N 1
ATOM 2541 C CA . LEU A 1 329 ? 0.766 0.300 14.706 1.00 89.94 329 LEU A CA 1
ATOM 2542 C C . LEU A 1 329 ? -0.006 0.789 13.484 1.00 89.94 329 LEU A C 1
ATOM 2544 O O . LEU A 1 329 ? 0.589 1.420 12.606 1.00 89.94 329 LEU A O 1
ATOM 2548 N N . ALA A 1 330 ? -1.314 0.537 13.415 1.00 93.81 330 ALA A N 1
ATOM 2549 C CA . ALA A 1 330 ? -2.124 1.022 12.299 1.00 93.81 330 ALA A CA 1
ATOM 2550 C C . ALA A 1 330 ? -3.478 1.597 12.718 1.00 93.81 330 ALA A C 1
ATOM 2552 O O . ALA A 1 330 ? -4.185 1.044 13.560 1.00 93.81 330 ALA A O 1
ATOM 2553 N N . VAL A 1 331 ? -3.854 2.694 12.058 1.00 95.50 331 VAL A N 1
ATOM 2554 C CA . VAL A 1 331 ? -5.183 3.302 12.110 1.00 95.50 331 VAL A CA 1
ATOM 2555 C C . VAL A 1 331 ? -5.744 3.332 10.703 1.00 95.50 331 VAL A C 1
ATOM 2557 O O . VAL A 1 331 ? -5.227 4.031 9.831 1.00 95.50 331 VAL A O 1
ATOM 2560 N N . ARG A 1 332 ? -6.839 2.610 10.487 1.00 96.12 332 ARG A N 1
ATOM 2561 C CA . ARG A 1 332 ? -7.555 2.610 9.218 1.00 96.12 332 ARG A CA 1
ATOM 2562 C C . ARG A 1 332 ? -8.929 3.230 9.389 1.00 96.12 332 ARG A C 1
ATOM 2564 O O . ARG A 1 332 ? -9.759 2.721 10.128 1.00 96.12 332 ARG A O 1
ATOM 2571 N N . LEU A 1 333 ? -9.187 4.312 8.674 1.00 95.06 333 LEU A N 1
ATOM 2572 C CA . LEU A 1 333 ? -10.462 5.012 8.645 1.00 95.06 333 LEU A CA 1
ATOM 2573 C C . LEU A 1 333 ? -11.158 4.728 7.317 1.00 95.06 333 LEU A C 1
ATOM 2575 O O . LEU A 1 333 ? -10.546 4.844 6.254 1.00 95.06 333 LEU A O 1
ATOM 2579 N N . ALA A 1 334 ? -12.439 4.377 7.358 1.00 93.31 334 ALA A N 1
ATOM 2580 C CA . ALA A 1 334 ? -13.218 4.102 6.161 1.00 93.31 334 ALA A CA 1
ATOM 2581 C C . ALA A 1 334 ? -14.601 4.765 6.190 1.00 93.31 334 ALA A C 1
ATOM 2583 O O . ALA A 1 334 ? -15.248 4.931 7.232 1.00 93.31 334 ALA A O 1
ATOM 2584 N N . ARG A 1 335 ? -15.046 5.159 4.997 1.00 88.75 335 ARG A N 1
ATOM 2585 C CA . ARG A 1 335 ? -16.403 5.631 4.713 1.00 88.75 335 ARG A CA 1
ATOM 2586 C C . ARG A 1 335 ? -17.098 4.593 3.839 1.00 88.75 335 ARG A C 1
ATOM 2588 O O . ARG A 1 335 ? -16.569 4.262 2.780 1.00 88.75 335 ARG A O 1
ATOM 2595 N N . SER A 1 336 ? -18.263 4.118 4.281 1.00 73.88 336 SER A N 1
ATOM 2596 C CA . SER A 1 336 ? -19.034 3.058 3.606 1.00 73.88 336 SER A CA 1
ATOM 2597 C C . SER A 1 336 ? -20.404 3.545 3.098 1.00 73.88 336 SER A C 1
ATOM 2599 O O . SER A 1 336 ? -21.219 2.761 2.623 1.00 73.88 336 SER A O 1
ATOM 2601 N N . HIS A 1 337 ? -20.688 4.846 3.207 1.00 66.62 337 HIS A N 1
ATOM 2602 C CA . HIS A 1 337 ? -22.010 5.396 2.916 1.00 66.62 337 HIS A CA 1
ATOM 2603 C C . HIS A 1 337 ? -22.412 5.260 1.435 1.00 66.62 337 HIS A C 1
ATOM 2605 O O . HIS A 1 337 ? -21.685 5.724 0.559 1.00 66.62 337 HIS A O 1
ATOM 2611 N N . LEU A 1 338 ? -23.611 4.716 1.178 1.00 60.59 338 LEU A N 1
ATOM 2612 C CA . LEU A 1 338 ? -24.194 4.465 -0.156 1.00 60.59 338 LEU A CA 1
ATOM 2613 C C . LEU A 1 338 ? -24.208 5.703 -1.074 1.00 60.59 338 LEU A C 1
ATOM 2615 O O . LEU A 1 338 ? -24.026 5.583 -2.282 1.00 60.59 338 LEU A O 1
ATOM 2619 N N . ASP A 1 339 ? -24.384 6.890 -0.491 1.00 66.00 339 ASP A N 1
ATOM 2620 C CA . ASP A 1 339 ? -24.510 8.157 -1.230 1.00 66.00 339 ASP A CA 1
ATOM 2621 C C . ASP A 1 339 ? -23.168 8.830 -1.576 1.00 66.00 339 ASP A C 1
ATOM 2623 O O . ASP A 1 339 ? -23.142 9.931 -2.130 1.00 66.00 339 ASP A O 1
ATOM 2627 N N . SER A 1 340 ? -22.031 8.217 -1.235 1.00 66.88 340 SER A N 1
ATOM 2628 C CA . SER A 1 340 ? -20.707 8.781 -1.520 1.00 66.88 340 SER A CA 1
ATOM 2629 C C . SER A 1 340 ? -19.715 7.705 -1.958 1.00 66.88 340 SER A C 1
ATOM 2631 O O . SER A 1 340 ? -19.823 6.566 -1.513 1.00 66.88 340 SER A O 1
ATOM 2633 N N . PRO A 1 341 ? -18.722 8.031 -2.805 1.00 72.62 341 PRO A N 1
ATOM 2634 C CA . PRO A 1 341 ? -17.715 7.054 -3.192 1.00 72.62 341 PRO A CA 1
ATOM 2635 C C . PRO A 1 341 ? -16.954 6.546 -1.955 1.00 72.62 341 PRO A C 1
ATOM 2637 O O . PRO A 1 341 ? -16.618 7.356 -1.077 1.00 72.62 341 PRO A O 1
ATOM 2640 N N . PRO A 1 342 ? -16.667 5.232 -1.881 1.00 82.44 342 PRO A N 1
ATOM 2641 C CA . PRO A 1 342 ? -15.931 4.657 -0.768 1.00 82.44 342 PRO A CA 1
ATOM 2642 C C . PRO A 1 342 ? -14.548 5.295 -0.689 1.00 82.44 342 PRO A C 1
ATOM 2644 O O . PRO A 1 342 ? -13.876 5.510 -1.700 1.00 82.44 342 PRO A O 1
ATOM 2647 N N . LYS A 1 343 ? -14.123 5.600 0.534 1.00 88.81 343 LYS A N 1
ATOM 2648 C CA . LYS A 1 343 ? -12.816 6.195 0.805 1.00 88.81 343 LYS A CA 1
ATOM 2649 C C . LYS A 1 343 ? -12.177 5.508 1.994 1.00 88.81 343 LYS A C 1
ATOM 2651 O O . LYS A 1 343 ? -12.843 5.249 2.996 1.00 88.81 343 LYS A O 1
ATOM 2656 N N . THR A 1 344 ? -10.880 5.248 1.875 1.00 93.69 344 THR A N 1
ATOM 2657 C CA . THR A 1 344 ? -10.056 4.694 2.949 1.00 93.69 344 THR A CA 1
ATOM 2658 C C . THR A 1 344 ? -8.858 5.598 3.216 1.00 93.69 344 THR A C 1
ATOM 2660 O O . THR A 1 344 ? -8.221 6.084 2.283 1.00 93.69 344 THR A O 1
ATOM 2663 N N . ALA A 1 345 ? -8.548 5.802 4.490 1.00 95.50 345 ALA A N 1
ATOM 2664 C CA . ALA A 1 345 ? -7.261 6.297 4.948 1.00 95.50 345 ALA A CA 1
ATOM 2665 C C . ALA A 1 345 ? -6.613 5.218 5.826 1.00 95.50 345 ALA A C 1
ATOM 2667 O O . ALA A 1 345 ? -7.235 4.776 6.783 1.00 95.50 345 ALA A O 1
ATOM 2668 N N . ASP A 1 346 ? -5.409 4.766 5.497 1.00 96.50 346 ASP A N 1
ATOM 2669 C CA . ASP A 1 346 ? -4.644 3.769 6.256 1.00 96.50 346 ASP A CA 1
ATOM 2670 C C . ASP A 1 346 ? -3.314 4.404 6.672 1.00 96.50 346 ASP A C 1
ATOM 2672 O O . ASP A 1 346 ? -2.490 4.743 5.822 1.00 96.50 346 ASP A O 1
ATOM 2676 N N . LEU A 1 347 ? -3.146 4.630 7.971 1.00 96.81 347 LEU A N 1
ATOM 2677 C CA . LEU A 1 347 ? -1.963 5.230 8.576 1.00 96.81 347 LEU A CA 1
ATOM 2678 C C . LEU A 1 347 ? -1.234 4.150 9.371 1.00 96.81 347 LEU A C 1
ATOM 2680 O O . LEU A 1 347 ? -1.775 3.641 10.351 1.00 96.81 347 LEU A O 1
ATOM 2684 N N . ARG A 1 348 ? -0.011 3.810 8.965 1.00 95.44 348 ARG A N 1
ATOM 2685 C CA . ARG A 1 348 ? 0.814 2.762 9.573 1.00 95.44 348 ARG A CA 1
ATOM 2686 C C . ARG A 1 348 ? 2.131 3.317 10.082 1.00 95.44 348 ARG A C 1
ATOM 2688 O O . ARG A 1 348 ? 2.760 4.130 9.412 1.00 95.44 348 ARG A O 1
ATOM 2695 N N . PHE A 1 349 ? 2.581 2.807 11.217 1.00 93.44 349 PHE A N 1
ATOM 2696 C CA . PHE A 1 349 ? 3.806 3.206 11.897 1.00 93.44 349 PHE A CA 1
ATOM 2697 C C . PHE A 1 349 ? 4.618 1.948 12.202 1.00 93.44 349 PHE A C 1
ATOM 2699 O O . PHE A 1 349 ? 4.257 1.161 13.070 1.00 93.44 349 PHE A O 1
ATOM 2706 N N . ASP A 1 350 ? 5.685 1.738 11.436 1.00 90.62 350 ASP A N 1
ATOM 2707 C CA . ASP A 1 350 ? 6.564 0.573 11.517 1.00 90.62 350 ASP A CA 1
ATOM 2708 C C . ASP A 1 350 ? 7.758 0.885 12.418 1.00 90.62 350 ASP A C 1
ATOM 2710 O O . ASP A 1 350 ? 8.690 1.587 12.016 1.00 90.62 350 ASP A O 1
ATOM 2714 N N . VAL A 1 351 ? 7.693 0.379 13.647 1.00 87.50 351 VAL A N 1
ATOM 2715 C CA . VAL A 1 351 ? 8.676 0.599 14.714 1.00 87.50 351 VAL A CA 1
ATOM 2716 C C . VAL A 1 351 ? 9.654 -0.568 14.871 1.00 87.50 351 VAL A C 1
ATOM 2718 O O . VAL A 1 351 ? 10.486 -0.544 15.773 1.00 87.50 351 VAL A O 1
ATOM 2721 N N . THR A 1 352 ? 9.622 -1.557 13.969 1.00 83.88 352 THR A N 1
ATOM 2722 C CA . THR A 1 352 ? 10.436 -2.789 14.039 1.00 83.88 352 THR A CA 1
ATOM 2723 C C . THR A 1 352 ? 11.935 -2.523 14.226 1.00 83.88 352 THR A C 1
ATOM 2725 O O . THR A 1 352 ? 12.641 -3.304 14.859 1.00 83.88 352 THR A O 1
ATOM 2728 N N . ARG A 1 353 ? 12.446 -1.433 13.641 1.00 81.06 353 ARG A N 1
ATOM 2729 C CA . ARG A 1 353 ? 13.872 -1.064 13.658 1.00 81.06 353 ARG A CA 1
ATOM 2730 C C . ARG A 1 353 ? 14.148 0.224 14.434 1.00 81.06 353 ARG A C 1
ATOM 2732 O O . ARG A 1 353 ? 15.248 0.764 14.341 1.00 81.06 353 ARG A O 1
ATOM 2739 N N . ALA A 1 354 ? 13.165 0.728 15.176 1.00 82.75 354 ALA A N 1
ATOM 2740 C CA . ALA A 1 354 ? 13.291 1.966 15.928 1.00 82.75 354 ALA A CA 1
ATOM 2741 C C . ALA A 1 354 ? 14.327 1.822 17.056 1.00 82.75 354 ALA A C 1
ATOM 2743 O O . ALA A 1 354 ? 14.210 0.943 17.910 1.00 82.75 354 ALA A O 1
ATOM 2744 N N . ILE A 1 355 ? 15.312 2.720 17.086 1.00 84.94 355 ILE A N 1
ATOM 2745 C CA . ILE A 1 355 ? 16.200 2.910 18.236 1.00 84.94 355 ILE A CA 1
ATOM 2746 C C . ILE A 1 355 ? 15.638 4.096 19.013 1.00 84.94 355 ILE A C 1
ATOM 2748 O O . ILE A 1 355 ? 15.601 5.204 18.487 1.00 84.94 355 ILE A O 1
ATOM 2752 N N . VAL A 1 356 ? 15.142 3.859 20.227 1.00 83.38 356 VAL A N 1
ATOM 2753 C CA . VAL A 1 356 ? 14.465 4.883 21.037 1.00 83.38 356 VAL A CA 1
ATOM 2754 C C . VAL A 1 356 ? 15.381 5.348 22.160 1.00 83.38 356 VAL A C 1
ATOM 2756 O O . VAL A 1 356 ? 15.912 4.528 22.913 1.00 83.38 356 VAL A O 1
ATOM 2759 N N . ALA A 1 357 ? 15.529 6.664 22.274 1.00 82.81 357 ALA A N 1
ATOM 2760 C CA . ALA A 1 357 ? 16.358 7.314 23.271 1.00 82.81 357 ALA A CA 1
ATOM 2761 C C . ALA A 1 357 ? 15.835 7.028 24.698 1.00 82.81 357 ALA A C 1
ATOM 2763 O O . ALA A 1 357 ? 14.622 7.054 24.944 1.00 82.81 357 ALA A O 1
ATOM 2764 N N . PRO A 1 358 ? 16.714 6.771 25.686 1.00 75.38 358 PRO A N 1
ATOM 2765 C CA . PRO A 1 358 ? 16.301 6.522 27.073 1.00 75.38 358 PRO A CA 1
ATOM 2766 C C . PRO A 1 358 ? 15.626 7.725 27.754 1.00 75.38 358 PRO A C 1
ATOM 2768 O O . PRO A 1 358 ? 14.890 7.565 28.732 1.00 75.38 358 PRO A O 1
ATOM 2771 N N . ASP A 1 359 ? 15.887 8.937 27.262 1.00 73.38 359 ASP A N 1
ATOM 2772 C CA . ASP A 1 359 ? 15.367 10.202 27.789 1.00 73.38 359 ASP A CA 1
ATOM 2773 C C . ASP A 1 359 ? 13.852 10.374 27.587 1.00 73.38 359 ASP A C 1
ATOM 2775 O O . ASP A 1 359 ? 13.228 11.194 28.269 1.00 73.38 359 ASP A O 1
ATOM 2779 N N . ILE A 1 360 ? 13.232 9.531 26.754 1.00 72.25 360 ILE A N 1
ATOM 2780 C CA . ILE A 1 360 ? 11.782 9.476 26.568 1.00 72.25 360 ILE A CA 1
ATOM 2781 C C . ILE A 1 360 ? 11.039 9.282 27.895 1.00 72.25 360 ILE A C 1
ATOM 2783 O O . ILE A 1 360 ? 9.956 9.826 28.096 1.00 72.25 360 ILE A O 1
ATOM 2787 N N . VAL A 1 361 ? 11.658 8.597 28.862 1.00 64.31 361 VAL A N 1
ATOM 2788 C CA . VAL A 1 361 ? 11.131 8.449 30.225 1.00 64.31 361 VAL A CA 1
ATOM 2789 C C . VAL A 1 361 ? 10.966 9.812 30.906 1.00 64.31 361 VAL A C 1
ATOM 2791 O O . VAL A 1 361 ? 9.980 10.039 31.608 1.00 64.31 361 VAL A O 1
ATOM 2794 N N . GLY A 1 362 ? 11.931 10.715 30.723 1.00 62.16 362 GLY A N 1
ATOM 2795 C CA . GLY A 1 362 ? 11.891 12.082 31.237 1.00 62.16 362 GLY A CA 1
ATOM 2796 C C . GLY A 1 362 ? 10.824 12.918 30.539 1.00 62.16 362 GLY A C 1
ATOM 2797 O O . GLY A 1 362 ? 10.046 13.585 31.220 1.00 62.16 362 GLY A O 1
ATOM 2798 N N . PHE A 1 363 ? 10.726 12.804 29.210 1.00 66.06 363 PHE A N 1
ATOM 2799 C CA . PHE A 1 363 ? 9.688 13.464 28.416 1.00 66.06 363 PHE A CA 1
ATOM 2800 C C . PHE A 1 363 ? 8.283 13.065 28.887 1.00 66.06 363 PHE A C 1
ATOM 2802 O O . PHE A 1 363 ? 7.510 13.935 29.288 1.00 66.06 363 PHE A O 1
ATOM 2809 N N . CYS A 1 364 ? 7.984 11.764 28.972 1.00 63.75 364 CYS A N 1
ATOM 2810 C CA . CYS A 1 364 ? 6.676 11.276 29.420 1.00 63.75 364 CYS A CA 1
ATOM 2811 C C . CYS A 1 364 ? 6.336 11.711 30.854 1.00 63.75 364 CYS A C 1
ATOM 2813 O O . CYS A 1 364 ? 5.174 11.929 31.170 1.00 63.75 364 CYS A O 1
ATOM 2815 N N . ARG A 1 365 ? 7.339 11.851 31.733 1.00 61.22 365 ARG A N 1
ATOM 2816 C CA . ARG A 1 365 ? 7.154 12.345 33.112 1.00 61.22 365 ARG A CA 1
ATOM 2817 C C . ARG A 1 365 ? 6.936 13.855 33.202 1.00 61.22 365 ARG A C 1
ATOM 2819 O O . ARG A 1 365 ? 6.481 14.321 34.241 1.00 61.22 365 ARG A O 1
ATOM 2826 N N . SER A 1 366 ? 7.329 14.601 32.173 1.00 59.47 366 SER A N 1
ATOM 2827 C CA . SER A 1 366 ? 7.226 16.064 32.109 1.00 59.47 366 SER A CA 1
ATOM 2828 C C . SER A 1 366 ? 5.933 16.556 31.459 1.00 59.47 366 SER A C 1
ATOM 2830 O O . SER A 1 366 ? 5.612 17.740 31.553 1.00 59.47 366 SER A O 1
ATOM 2832 N N . LEU A 1 367 ? 5.192 15.654 30.811 1.00 59.81 367 LEU A N 1
ATOM 2833 C CA . LEU A 1 367 ? 3.895 15.961 30.234 1.00 59.81 367 LEU A CA 1
ATOM 2834 C C . LEU A 1 367 ? 2.899 16.301 31.359 1.00 59.81 367 LEU A C 1
ATOM 2836 O O . LEU A 1 367 ? 2.802 15.547 32.327 1.00 59.81 367 LEU A O 1
ATOM 2840 N N . PRO A 1 368 ? 2.186 17.437 31.274 1.00 54.34 368 PRO A N 1
ATOM 2841 C CA . PRO A 1 368 ? 1.236 17.834 32.304 1.00 54.34 368 PRO A CA 1
ATOM 2842 C C . PRO A 1 368 ? 0.074 16.834 32.390 1.00 54.34 368 PRO A C 1
ATOM 2844 O O . PRO A 1 368 ? -0.555 16.521 31.376 1.00 54.34 368 PRO A O 1
ATOM 2847 N N . ASP A 1 369 ? -0.240 16.393 33.614 1.00 52.53 369 ASP A N 1
ATOM 2848 C CA . ASP A 1 369 ? -1.308 15.423 33.919 1.00 52.53 369 ASP A CA 1
ATOM 2849 C C . ASP A 1 369 ? -2.696 15.867 33.400 1.00 52.53 369 ASP A C 1
ATOM 2851 O O . ASP A 1 369 ? -3.565 15.037 33.141 1.00 52.53 369 ASP A O 1
ATOM 2855 N N . ASP A 1 370 ? -2.902 17.173 33.194 1.00 44.66 370 ASP A N 1
ATOM 2856 C CA . ASP A 1 370 ? -4.178 17.750 32.751 1.00 44.66 370 ASP A CA 1
ATOM 2857 C C . ASP A 1 370 ? -4.409 17.691 31.225 1.00 44.66 370 ASP A C 1
ATOM 2859 O O . ASP A 1 370 ? -5.504 18.014 30.756 1.00 44.66 370 ASP A O 1
ATOM 2863 N N . GLY A 1 371 ? -3.407 17.288 30.432 1.00 42.16 371 GLY A N 1
ATOM 2864 C CA . GLY A 1 371 ? -3.473 17.308 28.961 1.00 42.16 371 GLY A CA 1
ATOM 2865 C C . GLY A 1 371 ? -3.090 16.009 28.251 1.00 42.16 371 GLY A C 1
ATOM 2866 O O . GLY A 1 371 ? -3.348 15.891 27.055 1.00 42.16 371 GLY A O 1
ATOM 2867 N N . VAL A 1 372 ? -2.505 15.048 28.967 1.00 42.75 372 VAL A N 1
ATOM 2868 C CA . VAL A 1 372 ? -1.993 13.786 28.418 1.00 42.75 372 VAL A CA 1
ATOM 2869 C C . VAL A 1 372 ? -2.735 12.629 29.067 1.00 42.75 372 VAL A C 1
ATOM 2871 O O . VAL A 1 372 ? -2.718 12.466 30.284 1.00 42.75 372 VAL A O 1
ATOM 2874 N N . LEU A 1 373 ? -3.430 11.828 28.254 1.00 52.50 373 LEU A N 1
ATOM 2875 C CA . LEU A 1 373 ? -4.262 10.716 28.739 1.00 52.50 373 LEU A CA 1
ATOM 2876 C C . LEU A 1 373 ? -3.422 9.504 29.149 1.00 52.50 373 LEU A C 1
ATOM 2878 O O . LEU A 1 373 ? -3.945 8.545 29.718 1.00 52.50 373 LEU A O 1
ATOM 2882 N N . TRP A 1 374 ? -2.118 9.563 28.883 1.00 50.03 374 TRP A N 1
ATOM 2883 C CA . TRP A 1 374 ? -1.174 8.503 29.153 1.00 50.03 374 TRP A CA 1
ATOM 2884 C C . TRP A 1 374 ? -0.222 8.843 30.300 1.00 50.03 374 TRP A C 1
ATOM 2886 O O . TRP A 1 374 ? 0.818 9.466 30.111 1.00 50.03 374 TRP A O 1
ATOM 2896 N N . SER A 1 375 ? -0.553 8.385 31.508 1.00 52.09 375 SER A N 1
ATOM 2897 C CA . SER A 1 375 ? 0.398 8.366 32.618 1.00 52.09 375 SER A CA 1
ATOM 2898 C C . SER A 1 375 ? 0.778 6.917 32.925 1.00 52.09 375 SER A C 1
ATOM 2900 O O . SER A 1 375 ? -0.054 6.164 33.441 1.00 52.09 375 SER A O 1
ATOM 2902 N N . PRO A 1 376 ? 2.042 6.515 32.686 1.00 51.88 376 PRO A N 1
ATOM 2903 C CA . PRO A 1 376 ? 2.578 5.225 33.125 1.00 51.88 376 PRO A CA 1
ATOM 2904 C C . PRO A 1 376 ? 2.288 4.908 34.598 1.00 51.88 376 PRO A C 1
ATOM 2906 O O . PRO A 1 376 ? 2.130 3.749 34.979 1.00 51.88 376 PRO A O 1
ATOM 2909 N N . ARG A 1 377 ? 2.198 5.958 35.428 1.00 49.00 377 ARG A N 1
ATOM 2910 C CA . ARG A 1 377 ? 1.891 5.871 36.859 1.00 49.00 377 ARG A CA 1
ATOM 2911 C C . ARG A 1 377 ? 0.420 5.548 37.126 1.00 49.00 377 ARG A C 1
ATOM 2913 O O . ARG A 1 377 ? 0.155 4.778 38.041 1.00 49.00 377 ARG A O 1
ATOM 2920 N N . LEU A 1 378 ? -0.511 6.097 36.339 1.00 49.53 378 LEU A N 1
ATOM 2921 C CA . LEU A 1 378 ? -1.952 5.823 36.467 1.00 49.53 378 LEU A CA 1
ATOM 2922 C C . LEU A 1 378 ? -2.321 4.416 35.983 1.00 49.53 378 LEU A C 1
ATOM 2924 O O . LEU A 1 378 ? -3.255 3.822 36.507 1.00 49.53 378 LEU A O 1
ATOM 2928 N N . LEU A 1 379 ? -1.560 3.866 35.035 1.00 54.94 379 LEU A N 1
ATOM 2929 C CA . LEU A 1 379 ? -1.778 2.521 34.493 1.00 54.94 379 LEU A CA 1
ATOM 2930 C C . LEU A 1 379 ? -1.086 1.408 35.301 1.00 54.94 379 LEU A C 1
ATOM 2932 O O . LEU A 1 379 ? -1.178 0.240 34.935 1.00 54.94 379 LEU A O 1
ATOM 2936 N N . GLY A 1 380 ? -0.362 1.742 36.379 1.00 53.25 380 GLY A N 1
ATOM 2937 C CA . GLY A 1 380 ? 0.348 0.757 37.209 1.00 53.25 380 GLY A CA 1
ATOM 2938 C C . GLY A 1 380 ? 1.491 0.021 36.490 1.00 53.25 380 GLY A C 1
ATOM 2939 O O . GLY A 1 380 ? 1.978 -0.996 36.984 1.00 53.25 380 GLY A O 1
ATOM 2940 N N . LEU A 1 381 ? 1.944 0.523 35.337 1.00 59.56 381 LEU A N 1
ATOM 2941 C CA . LEU A 1 381 ? 2.944 -0.123 34.487 1.00 59.56 381 LEU A CA 1
ATOM 2942 C C . LEU A 1 381 ? 4.352 0.242 34.977 1.00 59.56 381 LEU A C 1
ATOM 2944 O O . LEU A 1 381 ? 4.919 1.264 34.593 1.00 59.56 381 LEU A O 1
ATOM 2948 N N . GLN A 1 382 ? 4.923 -0.582 35.860 1.00 55.06 382 GLN A N 1
ATOM 2949 C CA . GLN A 1 382 ? 6.209 -0.274 36.504 1.00 55.06 382 GLN A CA 1
ATOM 2950 C C . GLN A 1 382 ? 7.455 -0.607 35.656 1.00 55.06 382 GLN A C 1
ATOM 2952 O O . GLN A 1 382 ? 8.537 -0.144 35.999 1.00 55.06 382 GLN A O 1
ATOM 2957 N N . ASN A 1 383 ? 7.320 -1.315 34.525 1.00 63.31 383 ASN A N 1
ATOM 2958 C CA . ASN A 1 383 ? 8.446 -1.770 33.689 1.00 63.31 383 ASN A CA 1
ATOM 2959 C C . ASN A 1 383 ? 8.177 -1.571 32.184 1.00 63.31 383 ASN A C 1
ATOM 2961 O O . ASN A 1 383 ? 8.005 -2.537 31.443 1.00 63.31 383 ASN A O 1
ATOM 2965 N N . LEU A 1 384 ? 8.112 -0.319 31.727 1.00 70.88 384 LEU A N 1
ATOM 2966 C CA . LEU A 1 384 ? 7.936 -0.004 30.305 1.00 70.88 384 LEU A CA 1
ATOM 2967 C C . LEU A 1 384 ? 9.283 0.115 29.595 1.00 70.88 384 LEU A C 1
ATOM 2969 O O . LEU A 1 384 ? 10.181 0.813 30.067 1.00 70.88 384 LEU A O 1
ATOM 2973 N N . THR A 1 385 ? 9.410 -0.539 28.441 1.00 79.38 385 THR A N 1
ATOM 2974 C CA . THR A 1 385 ? 10.553 -0.329 27.546 1.00 79.38 385 THR A CA 1
ATOM 2975 C C . THR A 1 385 ? 10.480 1.073 26.922 1.00 79.38 385 THR A C 1
ATOM 2977 O O . THR A 1 385 ? 9.380 1.612 26.767 1.00 79.38 385 THR A O 1
ATOM 2980 N N . PRO A 1 386 ? 11.610 1.683 26.515 1.00 80.31 386 PRO A N 1
ATOM 2981 C CA . PRO A 1 386 ? 11.594 2.950 25.777 1.00 80.31 386 PRO A CA 1
ATOM 2982 C C . PRO A 1 386 ? 10.675 2.910 24.545 1.00 80.31 386 PRO A C 1
ATOM 2984 O O . PRO A 1 386 ? 9.898 3.833 24.324 1.00 80.31 386 PRO A O 1
ATOM 2987 N N . THR A 1 387 ? 10.663 1.798 23.805 1.00 82.69 387 THR A N 1
ATOM 2988 C CA . THR A 1 387 ? 9.759 1.583 22.664 1.00 82.69 387 THR A CA 1
ATOM 2989 C C . THR A 1 387 ? 8.281 1.572 23.067 1.00 82.69 387 THR A C 1
ATOM 2991 O O . THR A 1 387 ? 7.450 2.151 22.368 1.00 82.69 387 THR A O 1
ATOM 2994 N N . ALA A 1 388 ? 7.928 0.986 24.216 1.00 79.50 388 ALA A N 1
ATOM 2995 C CA . ALA A 1 388 ? 6.560 1.039 24.740 1.00 79.50 388 ALA A CA 1
ATOM 2996 C C . ALA A 1 388 ? 6.142 2.473 25.124 1.00 79.50 388 ALA A C 1
ATOM 2998 O O . ALA A 1 388 ? 5.001 2.874 24.914 1.00 79.50 388 ALA A O 1
ATOM 2999 N N . LEU A 1 389 ? 7.073 3.281 25.643 1.00 80.50 389 LEU A N 1
ATOM 3000 C CA . LEU A 1 389 ? 6.820 4.701 25.916 1.00 80.50 389 LEU A CA 1
ATOM 3001 C C . LEU A 1 389 ? 6.625 5.498 24.618 1.00 80.50 389 LEU A C 1
ATOM 3003 O O . LEU A 1 389 ? 5.705 6.308 24.530 1.00 80.50 389 LEU A O 1
ATOM 3007 N N . PHE A 1 390 ? 7.444 5.231 23.599 1.00 85.62 390 PHE A N 1
ATOM 3008 C CA . PHE A 1 390 ? 7.343 5.863 22.282 1.00 85.62 390 PHE A CA 1
ATOM 3009 C C . PHE A 1 390 ? 5.999 5.587 21.611 1.00 85.62 390 PHE A C 1
ATOM 3011 O O . PHE A 1 390 ? 5.320 6.507 21.155 1.00 85.62 390 PHE A O 1
ATOM 3018 N N . THR A 1 391 ? 5.591 4.321 21.592 1.00 85.69 391 THR A N 1
ATOM 3019 C CA . THR A 1 391 ? 4.304 3.892 21.032 1.00 85.69 391 THR A CA 1
ATOM 3020 C C . THR A 1 391 ? 3.120 4.471 21.809 1.00 85.69 391 THR A C 1
ATOM 3022 O O . THR A 1 391 ? 2.155 4.912 21.188 1.00 85.69 391 THR A O 1
ATOM 3025 N N . GLY A 1 392 ? 3.208 4.573 23.141 1.00 81.31 392 GLY A N 1
ATOM 3026 C CA . GLY A 1 392 ? 2.211 5.266 23.962 1.00 81.31 392 GLY A CA 1
ATOM 3027 C C . GLY A 1 392 ? 2.065 6.750 23.603 1.00 81.31 392 GLY A C 1
ATOM 3028 O O . GLY A 1 392 ? 0.954 7.218 23.352 1.00 81.31 392 GLY A O 1
ATOM 3029 N N . CYS A 1 393 ? 3.180 7.484 23.489 1.00 83.19 393 CYS A N 1
ATOM 3030 C CA . CYS A 1 393 ? 3.176 8.885 23.045 1.00 83.19 393 CYS A CA 1
ATOM 3031 C C . CYS A 1 393 ? 2.600 9.063 21.634 1.00 83.19 393 CYS A C 1
ATOM 3033 O O . CYS A 1 393 ? 1.889 10.038 21.371 1.00 83.19 393 CYS A O 1
ATOM 3035 N N . LEU A 1 394 ? 2.903 8.129 20.729 1.00 88.12 394 LEU A N 1
ATOM 3036 C CA . LEU A 1 394 ? 2.366 8.118 19.374 1.00 88.12 394 LEU A CA 1
ATOM 3037 C C . LEU A 1 394 ? 0.839 7.970 19.405 1.00 88.12 394 LEU A C 1
ATOM 3039 O O . LEU A 1 394 ? 0.138 8.788 18.819 1.00 88.12 394 LEU A O 1
ATOM 3043 N N . TRP A 1 395 ? 0.310 6.978 20.126 1.00 87.62 395 TRP A N 1
ATOM 3044 C CA . TRP A 1 395 ? -1.135 6.754 20.238 1.00 87.62 395 TRP A CA 1
ATOM 3045 C C . TRP A 1 395 ? -1.879 7.923 20.881 1.00 87.62 395 TRP A C 1
ATOM 3047 O O . TRP A 1 395 ? -2.942 8.315 20.393 1.00 87.62 395 TRP A O 1
ATOM 3057 N N . ASP A 1 396 ? -1.320 8.506 21.943 1.00 84.19 396 ASP A N 1
ATOM 3058 C CA . ASP A 1 396 ? -1.925 9.659 22.608 1.00 84.19 396 ASP A CA 1
ATOM 3059 C C . ASP A 1 396 ? -2.002 10.859 21.663 1.00 84.19 396 ASP A C 1
ATOM 3061 O O . ASP A 1 396 ? -3.085 11.406 21.432 1.00 84.19 396 ASP A O 1
ATOM 3065 N N . THR A 1 397 ? -0.892 11.185 20.995 1.00 88.62 397 THR A N 1
ATOM 3066 C CA . THR A 1 397 ? -0.872 12.277 20.018 1.00 88.62 397 THR A CA 1
ATOM 3067 C C . THR A 1 397 ? -1.809 11.993 18.844 1.00 88.62 397 THR A C 1
ATOM 3069 O O . THR A 1 397 ? -2.565 12.883 18.450 1.00 88.62 397 THR A O 1
ATOM 3072 N N . LEU A 1 398 ? -1.818 10.766 18.306 1.00 90.94 398 LEU A N 1
ATOM 3073 C CA . LEU A 1 398 ? -2.731 10.353 17.236 1.00 90.94 398 LEU A CA 1
ATOM 3074 C C . LEU A 1 398 ? -4.193 10.570 17.621 1.00 90.94 398 LEU A C 1
ATOM 3076 O O . LEU A 1 398 ? -4.952 11.117 16.823 1.00 90.94 398 LEU A O 1
ATOM 3080 N N . SER A 1 399 ? -4.587 10.206 18.841 1.00 88.62 399 SER A N 1
ATOM 3081 C CA . SER A 1 399 ? -5.962 10.398 19.314 1.00 88.62 399 SER A CA 1
ATOM 3082 C C . SER A 1 399 ? -6.380 11.871 19.311 1.00 88.62 399 SER A C 1
ATOM 3084 O O . SER A 1 399 ? -7.510 12.202 18.936 1.00 88.62 399 SER A O 1
ATOM 3086 N N . LEU A 1 400 ? -5.449 12.764 19.666 1.00 89.19 400 LEU A N 1
ATOM 3087 C CA . LEU A 1 400 ? -5.668 14.204 19.714 1.00 89.19 400 LEU A CA 1
ATOM 3088 C C . LEU A 1 400 ? -5.786 14.783 18.303 1.00 89.19 400 LEU A C 1
ATOM 3090 O O . LEU A 1 400 ? -6.783 15.441 17.987 1.00 89.19 400 LEU A O 1
ATOM 3094 N N . VAL A 1 401 ? -4.810 14.504 17.432 1.00 91.62 401 VAL A N 1
ATOM 3095 C CA . VAL A 1 401 ? -4.776 15.064 16.069 1.00 91.62 401 VAL A CA 1
ATOM 3096 C C . VAL A 1 401 ? -5.847 14.461 15.161 1.00 91.62 401 VAL A C 1
ATOM 3098 O O . VAL A 1 401 ? -6.312 15.133 14.244 1.00 91.62 401 VAL A O 1
ATOM 3101 N N . LEU A 1 402 ? -6.288 13.224 15.422 1.00 93.12 402 LEU A N 1
ATOM 3102 C CA . LEU A 1 402 ? -7.362 12.577 14.666 1.00 93.12 402 LEU A CA 1
ATOM 3103 C C . LEU A 1 402 ? -8.761 12.824 15.251 1.00 93.12 402 LEU A C 1
ATOM 3105 O O . LEU A 1 402 ? -9.751 12.361 14.685 1.00 93.12 402 LEU A O 1
ATOM 3109 N N . SER A 1 403 ? -8.878 13.564 16.355 1.00 91.56 403 SER A N 1
ATOM 3110 C CA . SER A 1 403 ? -10.130 13.714 17.111 1.00 91.56 403 SER A CA 1
ATOM 3111 C C . SER A 1 403 ? -11.331 14.196 16.280 1.00 91.56 403 SER A C 1
ATOM 3113 O O . SER A 1 403 ? -12.463 13.771 16.530 1.00 91.56 403 SER A O 1
ATOM 3115 N N . GLU A 1 404 ? -11.118 15.054 15.278 1.00 91.56 404 GLU A N 1
ATOM 3116 C CA . GLU A 1 404 ? -12.176 15.504 14.365 1.00 91.56 404 GLU A CA 1
ATOM 3117 C C . GLU A 1 404 ? -12.672 14.370 13.454 1.00 91.56 404 GLU A C 1
ATOM 3119 O O . GLU A 1 404 ? -13.884 14.154 13.344 1.00 91.56 404 GLU A O 1
ATOM 3124 N N . TYR A 1 405 ? -11.747 13.604 12.871 1.00 92.06 405 TYR A N 1
ATOM 3125 C CA . TYR A 1 405 ? -12.039 12.471 11.988 1.00 92.06 405 TYR A CA 1
ATOM 3126 C C . TYR A 1 405 ? -12.721 11.321 12.739 1.00 92.06 405 TYR A C 1
ATOM 3128 O O . TYR A 1 405 ? -13.636 10.683 12.214 1.00 92.06 405 TYR A O 1
ATOM 3136 N N . LEU A 1 406 ? -12.324 11.101 13.995 1.00 91.88 406 LEU A N 1
ATOM 3137 C CA . LEU A 1 406 ? -12.833 10.036 14.861 1.00 91.88 406 LEU A CA 1
ATOM 3138 C C . LEU A 1 406 ? -14.236 10.318 15.428 1.00 91.88 406 LEU A C 1
ATOM 3140 O O . LEU A 1 406 ? -14.936 9.400 15.852 1.00 91.88 406 LEU A O 1
ATOM 3144 N N . ARG A 1 407 ? -14.700 11.573 15.407 1.00 90.31 407 ARG A N 1
ATOM 3145 C CA . ARG A 1 407 ? -15.975 11.984 16.026 1.00 90.31 407 ARG A CA 1
ATOM 3146 C C . ARG A 1 407 ? -17.212 11.303 15.434 1.00 90.31 407 ARG A C 1
ATOM 3148 O O . ARG A 1 407 ? -18.238 11.202 16.110 1.00 90.31 407 ARG A O 1
ATOM 3155 N N . ASN A 1 408 ? -17.154 10.907 14.163 1.00 90.38 408 ASN A N 1
ATOM 3156 C CA . ASN A 1 408 ? -18.295 10.343 13.434 1.00 90.38 408 ASN A CA 1
ATOM 3157 C C . ASN A 1 408 ? -18.258 8.820 13.297 1.00 90.38 408 ASN A C 1
ATOM 3159 O O . ASN A 1 408 ? -19.153 8.261 12.672 1.00 90.38 408 ASN A O 1
ATOM 3163 N N . ILE A 1 409 ? -17.271 8.169 13.911 1.00 92.50 409 ILE A N 1
ATOM 3164 C CA . ILE A 1 409 ? -17.145 6.717 13.888 1.00 92.50 409 ILE A CA 1
ATOM 3165 C C . ILE A 1 409 ? -18.353 6.079 14.577 1.00 92.50 409 ILE A C 1
ATOM 3167 O O . ILE A 1 409 ? -18.704 6.444 15.699 1.00 92.50 409 ILE A O 1
ATOM 3171 N N . VAL A 1 410 ? -18.979 5.136 13.876 1.00 91.62 410 VAL A N 1
ATOM 3172 C CA . VAL A 1 410 ? -20.097 4.302 14.331 1.00 91.62 410 VAL A CA 1
ATOM 3173 C C . VAL A 1 410 ? -19.616 2.878 14.604 1.00 91.62 410 VAL A C 1
ATOM 3175 O O . VAL A 1 410 ? -20.105 2.247 15.541 1.00 91.62 410 VAL A O 1
ATOM 3178 N N . GLU A 1 411 ? -18.635 2.398 13.839 1.00 91.88 411 GLU A N 1
ATOM 3179 C CA . GLU A 1 411 ? -18.022 1.084 14.021 1.00 91.88 411 GLU A CA 1
ATOM 3180 C C . GLU A 1 411 ? -16.524 1.201 14.318 1.00 91.88 411 GLU A C 1
ATOM 3182 O O . GLU A 1 411 ? -15.763 1.783 13.544 1.00 91.88 411 GLU A O 1
ATOM 3187 N N . LEU A 1 412 ? -16.102 0.613 15.437 1.00 91.62 412 LEU A N 1
ATOM 3188 C CA . LEU A 1 412 ? -14.705 0.471 15.826 1.00 91.62 412 LEU A CA 1
ATOM 3189 C C . LEU A 1 412 ? -14.313 -1.007 15.764 1.00 91.62 412 LEU A C 1
ATOM 3191 O O . LEU A 1 412 ? -14.876 -1.814 16.490 1.00 91.62 412 LEU A O 1
ATOM 3195 N N . SER A 1 413 ? -13.333 -1.357 14.939 1.00 91.31 413 SER A N 1
ATOM 3196 C CA . SER A 1 413 ? -12.704 -2.676 14.900 1.00 91.31 413 SER A CA 1
ATOM 3197 C C . SER A 1 413 ? -11.340 -2.619 15.573 1.00 91.31 413 SER A C 1
ATOM 3199 O O . SER A 1 413 ? -10.578 -1.682 15.350 1.00 91.31 413 SER A O 1
ATOM 3201 N N . VAL A 1 414 ? -11.010 -3.617 16.383 1.00 88.75 414 VAL A N 1
ATOM 3202 C CA . VAL A 1 414 ? -9.747 -3.678 17.115 1.00 88.75 414 VAL A CA 1
ATOM 3203 C C . VAL A 1 414 ? -9.094 -5.040 16.923 1.00 88.75 414 VAL A C 1
ATOM 3205 O O . VAL A 1 414 ? -9.712 -6.082 17.158 1.00 88.75 414 VAL A O 1
ATOM 3208 N N . ALA A 1 415 ? -7.827 -5.017 16.523 1.00 86.50 415 ALA A N 1
ATOM 3209 C CA . ALA A 1 415 ? -6.964 -6.181 16.415 1.00 86.50 415 ALA A CA 1
ATOM 3210 C C . ALA A 1 415 ? -5.775 -6.029 17.366 1.00 86.50 415 ALA A C 1
ATOM 3212 O O . ALA A 1 415 ? -5.098 -5.005 17.339 1.00 86.50 415 ALA A O 1
ATOM 3213 N N . PHE A 1 416 ? -5.520 -7.063 18.168 1.00 80.69 416 PHE A N 1
ATOM 3214 C CA . PHE A 1 416 ? -4.353 -7.165 19.045 1.00 80.69 416 PHE A CA 1
ATOM 3215 C C . PHE A 1 416 ? -3.476 -8.327 18.585 1.00 80.69 416 PHE A C 1
ATOM 3217 O O . PHE A 1 416 ? -3.996 -9.422 18.331 1.00 80.69 416 PHE A O 1
ATOM 3224 N N . SER A 1 417 ? -2.164 -8.119 18.505 1.00 75.06 417 SER A N 1
ATOM 3225 C CA . SER A 1 417 ? -1.212 -9.212 18.319 1.00 75.06 417 SER A CA 1
ATOM 3226 C C . SER A 1 417 ? -1.081 -10.047 19.595 1.00 75.06 417 SER A C 1
ATOM 3228 O O . SER A 1 417 ? -1.175 -9.548 20.717 1.00 75.06 417 SER A O 1
ATOM 3230 N N . THR A 1 418 ? -0.839 -11.348 19.440 1.00 65.56 418 THR A N 1
ATOM 3231 C CA . THR A 1 418 ? -0.551 -12.246 20.566 1.00 65.56 418 THR A CA 1
ATOM 3232 C C . THR A 1 418 ? 0.673 -11.767 21.338 1.00 65.56 418 THR A C 1
ATOM 3234 O O . THR A 1 418 ? 1.749 -11.683 20.757 1.00 65.56 418 THR A O 1
ATOM 3237 N N . GLY A 1 419 ? 0.517 -11.520 22.639 1.00 61.19 419 GLY A N 1
ATOM 3238 C CA . GLY A 1 419 ? 1.621 -11.142 23.525 1.00 61.19 419 GLY A CA 1
ATOM 3239 C C . GLY A 1 419 ? 1.759 -9.645 23.784 1.00 61.19 419 GLY A C 1
ATOM 3240 O O . GLY A 1 419 ? 2.519 -9.291 24.675 1.00 61.19 419 GLY A O 1
ATOM 3241 N N . GLU A 1 420 ? 0.986 -8.791 23.107 1.00 66.56 420 GLU A N 1
ATOM 3242 C CA . GLU A 1 420 ? 1.085 -7.341 23.264 1.00 66.56 420 GLU A CA 1
ATOM 3243 C C . GLU A 1 420 ? 0.370 -6.859 24.545 1.00 66.56 420 GLU A C 1
ATOM 3245 O O . GLU A 1 420 ? -0.859 -6.894 24.623 1.00 66.56 420 GLU A O 1
ATOM 3250 N N . PRO A 1 421 ? 1.094 -6.386 25.579 1.00 62.31 421 PRO A N 1
ATOM 3251 C CA . PRO A 1 421 ? 0.471 -6.020 26.848 1.00 62.31 421 PRO A CA 1
ATOM 3252 C C . PRO A 1 421 ? -0.005 -4.560 26.880 1.00 62.31 421 PRO A C 1
ATOM 3254 O O . PRO A 1 421 ? -0.680 -4.160 27.828 1.00 62.31 421 PRO A O 1
ATOM 3257 N N . PHE A 1 422 ? 0.363 -3.752 25.878 1.00 68.56 422 PHE A N 1
ATOM 3258 C CA . PHE A 1 422 ? 0.230 -2.294 25.920 1.00 68.56 422 PHE A CA 1
ATOM 3259 C C . PHE A 1 422 ? -0.970 -1.756 25.135 1.00 68.56 422 PHE A C 1
ATOM 3261 O O . PHE A 1 422 ? -1.630 -0.840 25.619 1.00 68.56 422 PHE A O 1
ATOM 3268 N N . GLY A 1 423 ? -1.316 -2.325 23.982 1.00 71.06 423 GLY A N 1
ATOM 3269 C CA . GLY A 1 423 ? -2.423 -1.876 23.133 1.00 71.06 423 GLY A CA 1
ATOM 3270 C C . GLY A 1 423 ? -3.763 -1.716 23.851 1.00 71.06 423 GLY A C 1
ATOM 3271 O O . GLY A 1 423 ? -4.397 -0.668 23.700 1.00 71.06 423 GLY A O 1
ATOM 3272 N N . PRO A 1 424 ? -4.191 -2.663 24.709 1.00 69.62 424 PRO A N 1
ATOM 3273 C CA . PRO A 1 424 ? -5.430 -2.532 25.477 1.00 69.62 424 PRO A CA 1
ATOM 3274 C C . PRO A 1 424 ? -5.462 -1.290 26.374 1.00 69.62 424 PRO A C 1
ATOM 3276 O O . PRO A 1 424 ? -6.513 -0.671 26.521 1.00 69.62 424 PRO A O 1
ATOM 3279 N N . ALA A 1 425 ? -4.316 -0.875 26.922 1.00 70.31 425 ALA A N 1
ATOM 3280 C CA . ALA A 1 425 ? -4.216 0.342 27.722 1.00 70.31 425 ALA A CA 1
ATOM 3281 C C . ALA A 1 425 ? -4.261 1.627 26.867 1.00 70.31 425 ALA A C 1
ATOM 3283 O O . ALA A 1 425 ? -4.561 2.695 27.399 1.00 70.31 425 ALA A O 1
ATOM 3284 N N . MET A 1 426 ? -3.971 1.553 25.559 1.00 74.19 426 MET A N 1
ATOM 3285 C CA . MET A 1 426 ? -4.036 2.697 24.631 1.00 74.19 426 MET A CA 1
ATOM 3286 C C . MET A 1 426 ? -5.431 2.881 24.033 1.00 74.19 426 MET A C 1
ATOM 3288 O O . MET A 1 426 ? -5.792 3.975 23.595 1.00 74.19 426 MET A O 1
ATOM 3292 N N . LEU A 1 427 ? -6.225 1.811 23.990 1.00 78.69 427 LEU A N 1
ATOM 3293 C CA . LEU A 1 427 ? -7.540 1.810 23.362 1.00 78.69 427 LEU A CA 1
ATOM 3294 C C . LEU A 1 427 ? -8.490 2.898 23.912 1.00 78.69 427 LEU A C 1
ATOM 3296 O O . LEU A 1 427 ? -9.103 3.586 23.087 1.00 78.69 427 LEU A O 1
ATOM 3300 N N . PRO A 1 428 ? -8.592 3.148 25.238 1.00 77.12 428 PRO A N 1
ATOM 3301 C CA . PRO A 1 428 ? -9.449 4.214 25.768 1.00 77.12 428 PRO A CA 1
ATOM 3302 C C . PRO A 1 428 ? -9.107 5.604 25.215 1.00 77.12 428 PRO A C 1
ATOM 3304 O O . PRO A 1 428 ? -10.003 6.414 24.966 1.00 77.12 428 PRO A O 1
ATOM 3307 N N . THR A 1 429 ? -7.822 5.869 24.973 1.00 76.94 429 THR A N 1
ATOM 3308 C CA . THR A 1 429 ? -7.319 7.136 24.432 1.00 76.94 429 THR A CA 1
ATOM 3309 C C . THR A 1 429 ? -7.853 7.381 23.020 1.00 76.94 429 THR A C 1
ATOM 3311 O O . THR A 1 429 ? -8.449 8.425 22.753 1.00 76.94 429 THR A O 1
ATOM 3314 N N . MET A 1 430 ? -7.764 6.375 22.143 1.00 83.19 430 MET A N 1
ATOM 3315 C CA . MET A 1 430 ? -8.308 6.442 20.780 1.00 83.19 430 MET A CA 1
ATOM 3316 C C . MET A 1 430 ? -9.839 6.420 20.737 1.00 83.19 430 MET A C 1
ATOM 3318 O O . MET A 1 430 ? -10.442 7.034 19.857 1.00 83.19 430 MET A O 1
ATOM 3322 N N . GLN A 1 431 ? -10.484 5.735 21.681 1.00 81.75 431 GLN A N 1
ATOM 3323 C CA . GLN A 1 431 ? -11.939 5.618 21.741 1.00 81.75 431 GLN A CA 1
ATOM 3324 C C . GLN A 1 431 ? -12.620 6.908 22.216 1.00 81.75 431 GLN A C 1
ATOM 3326 O O . GLN A 1 431 ? -13.709 7.236 21.748 1.00 81.75 431 GLN A O 1
ATOM 3331 N N . ARG A 1 432 ? -12.006 7.663 23.133 1.00 80.44 432 ARG A N 1
ATOM 3332 C CA . ARG A 1 432 ? -12.580 8.881 23.731 1.00 80.44 432 ARG A CA 1
ATOM 3333 C C . ARG A 1 432 ? -13.216 9.870 22.728 1.00 80.44 432 ARG A C 1
ATOM 3335 O O . ARG A 1 432 ? -14.301 10.381 23.030 1.00 80.44 432 ARG A O 1
ATOM 3342 N N . PRO A 1 433 ? -12.615 10.183 21.560 1.00 86.25 433 PRO A N 1
ATOM 3343 C CA . PRO A 1 433 ? -13.259 11.035 20.555 1.00 86.25 433 PRO A CA 1
ATOM 3344 C C . PRO A 1 433 ? -14.440 10.371 19.816 1.00 86.25 433 PRO A C 1
ATOM 3346 O O . PRO A 1 433 ? -15.298 11.087 19.296 1.00 86.25 433 PRO A O 1
ATOM 3349 N N . MET A 1 434 ? -14.546 9.038 19.806 1.00 89.25 434 MET A N 1
ATOM 3350 C CA . MET A 1 434 ? -15.543 8.241 19.069 1.00 89.25 434 MET A CA 1
ATOM 3351 C C . MET A 1 434 ? -16.892 8.126 19.799 1.00 89.25 434 MET A C 1
ATOM 3353 O O . MET A 1 434 ? -17.432 7.043 20.010 1.00 89.25 434 MET A O 1
ATOM 3357 N N . LYS A 1 435 ? -17.490 9.259 20.181 1.00 83.88 435 LYS A N 1
ATOM 3358 C CA . LYS A 1 435 ? -18.730 9.294 20.989 1.00 83.88 435 LYS A CA 1
ATOM 3359 C C . LYS A 1 435 ? -19.964 8.667 20.321 1.00 83.88 435 LYS A C 1
ATOM 3361 O O . LYS A 1 435 ? -20.975 8.477 20.990 1.00 83.88 435 LYS A O 1
ATOM 3366 N N . LYS A 1 436 ? -19.912 8.418 19.010 1.00 88.00 436 LYS A N 1
ATOM 3367 C CA . LYS A 1 436 ? -21.001 7.821 18.222 1.00 88.00 436 LYS A CA 1
ATOM 3368 C C . LYS A 1 436 ? -20.810 6.326 17.962 1.00 88.00 436 LYS A C 1
ATOM 3370 O O . LYS A 1 436 ? -21.653 5.751 17.277 1.00 88.00 436 LYS A O 1
ATOM 3375 N N . ALA A 1 437 ? -19.740 5.717 18.476 1.00 87.88 437 ALA A N 1
ATOM 3376 C CA . ALA A 1 437 ? -19.467 4.306 18.264 1.00 87.88 437 ALA A CA 1
ATOM 3377 C C . ALA A 1 437 ? -20.577 3.455 18.901 1.00 87.88 437 ALA A C 1
ATOM 3379 O O . ALA A 1 437 ? -20.797 3.503 20.110 1.00 87.88 437 ALA A O 1
ATOM 3380 N N . GLN A 1 438 ? -21.285 2.696 18.067 1.00 89.06 438 GLN A N 1
ATOM 3381 C CA . GLN A 1 438 ? -22.365 1.785 18.462 1.00 89.06 438 GLN A CA 1
ATOM 3382 C C . GLN A 1 438 ? -21.964 0.322 18.284 1.00 89.06 438 GLN A C 1
ATOM 3384 O O . GLN A 1 438 ? -22.569 -0.549 18.908 1.00 89.06 438 GLN A O 1
ATOM 3389 N N . ILE A 1 439 ? -20.979 0.056 17.424 1.00 88.88 439 ILE A N 1
ATOM 3390 C CA . ILE A 1 439 ? -20.494 -1.283 17.106 1.00 88.88 439 ILE A CA 1
ATOM 3391 C C . ILE A 1 439 ? -19.021 -1.360 17.496 1.00 88.88 439 ILE A C 1
ATOM 3393 O O . ILE A 1 439 ? -18.219 -0.529 17.065 1.00 88.88 439 ILE A O 1
ATOM 3397 N N . LEU A 1 440 ? -18.678 -2.362 18.301 1.00 87.75 440 LEU A N 1
ATOM 3398 C CA . LEU A 1 440 ? -17.301 -2.697 18.646 1.00 87.75 440 LEU A CA 1
ATOM 3399 C C . LEU A 1 440 ? -16.979 -4.098 18.132 1.00 87.75 440 LEU A C 1
ATOM 3401 O O . LEU A 1 440 ? -17.617 -5.060 18.539 1.00 87.75 440 LEU A O 1
ATOM 3405 N N . SER A 1 441 ? -15.992 -4.216 17.259 1.00 88.38 441 SER A N 1
ATOM 3406 C CA . SER A 1 441 ? -15.572 -5.471 16.647 1.00 88.38 441 SER A CA 1
ATOM 3407 C C . SER A 1 441 ? -14.186 -5.862 17.163 1.00 88.38 441 SER A C 1
ATOM 3409 O O . SER A 1 441 ? -13.261 -5.058 17.114 1.00 88.38 441 SER A O 1
ATOM 3411 N N . PHE A 1 442 ? -14.018 -7.095 17.634 1.00 85.38 442 PHE A N 1
ATOM 3412 C CA . PHE A 1 442 ? -12.725 -7.652 18.030 1.00 85.38 442 PHE A CA 1
ATOM 3413 C C . PHE A 1 442 ? -12.297 -8.735 17.043 1.00 85.38 442 PHE A C 1
ATOM 3415 O O . PHE A 1 442 ? -12.996 -9.736 16.863 1.00 85.38 442 PHE A O 1
ATOM 3422 N N . ASP A 1 443 ? -11.132 -8.539 16.423 1.00 78.38 443 ASP A N 1
ATOM 3423 C CA . ASP A 1 443 ? -10.541 -9.496 15.479 1.00 78.38 443 ASP A CA 1
ATOM 3424 C C . ASP A 1 443 ? -9.906 -10.705 16.196 1.00 78.38 443 ASP A C 1
ATOM 3426 O O . ASP A 1 443 ? -9.739 -11.761 15.588 1.00 78.38 443 ASP A O 1
ATOM 3430 N N . SER A 1 444 ? -9.579 -10.571 17.489 1.00 74.69 444 SER A N 1
ATOM 3431 C CA . SER A 1 444 ? -9.033 -11.645 18.326 1.00 74.69 444 SER A CA 1
ATOM 3432 C C . SER A 1 444 ? -9.783 -11.744 19.662 1.00 74.69 444 SER A C 1
ATOM 3434 O O . SER A 1 444 ? -9.829 -10.762 20.409 1.00 74.69 444 SER A O 1
ATOM 3436 N N . PRO A 1 445 ? -10.323 -12.921 20.027 1.00 70.00 445 PRO A N 1
ATOM 3437 C CA . PRO A 1 445 ? -11.025 -13.131 21.294 1.00 70.00 445 PRO A CA 1
ATOM 3438 C C . PRO A 1 445 ? -10.072 -13.175 22.497 1.00 70.00 445 PRO A C 1
ATOM 3440 O O . PRO A 1 445 ? -10.522 -13.101 23.640 1.00 70.00 445 PRO A O 1
ATOM 3443 N N . LEU A 1 446 ? -8.756 -13.257 22.264 1.00 71.50 446 LEU A N 1
ATOM 3444 C CA . LEU A 1 446 ? -7.751 -13.297 23.330 1.00 71.50 446 LEU A CA 1
ATOM 3445 C C . LEU A 1 446 ? -7.792 -12.051 24.222 1.00 71.50 446 LEU A C 1
ATOM 3447 O O . LEU A 1 446 ? -7.447 -12.146 25.396 1.00 71.50 446 LEU A O 1
ATOM 3451 N N . VAL A 1 447 ? -8.307 -10.921 23.726 1.00 72.06 447 VAL A N 1
ATOM 3452 C CA . VAL A 1 447 ? -8.481 -9.704 24.533 1.00 72.06 447 VAL A CA 1
ATOM 3453 C C . VAL A 1 447 ? -9.288 -9.953 25.812 1.00 72.06 447 VAL A C 1
ATOM 3455 O O . VAL A 1 447 ? -8.949 -9.426 26.869 1.00 72.06 447 VAL A O 1
ATOM 3458 N N . PHE A 1 448 ? -10.299 -10.824 25.758 1.00 72.88 448 PHE A N 1
ATOM 3459 C CA . PHE A 1 448 ? -11.113 -11.160 26.924 1.00 72.88 448 PHE A CA 1
ATOM 3460 C C . PHE A 1 448 ? -10.387 -12.105 27.886 1.00 72.88 448 PHE A C 1
ATOM 3462 O O . PHE A 1 448 ? -10.733 -12.152 29.056 1.00 72.88 448 PHE A O 1
ATOM 3469 N N . THR A 1 449 ? -9.366 -12.838 27.432 1.00 72.19 449 THR A N 1
ATOM 3470 C CA . THR A 1 449 ? -8.540 -13.688 28.308 1.00 72.19 449 THR A CA 1
ATOM 3471 C C . THR A 1 449 ? -7.443 -12.910 29.013 1.00 72.19 449 THR A C 1
ATOM 3473 O O . THR A 1 449 ? -7.301 -12.996 30.228 1.00 72.19 449 THR A O 1
ATOM 3476 N N . THR A 1 450 ? -6.663 -12.141 28.257 1.00 67.81 450 THR A N 1
ATOM 3477 C CA . THR A 1 450 ? -5.422 -11.534 28.742 1.00 67.81 450 THR A CA 1
ATOM 3478 C C . THR A 1 450 ? -5.628 -10.119 29.269 1.00 67.81 450 THR A C 1
ATOM 3480 O O . THR A 1 450 ? -4.800 -9.632 30.036 1.00 67.81 450 THR A O 1
ATOM 3483 N N . HIS A 1 451 ? -6.732 -9.459 28.896 1.00 67.38 451 HIS A N 1
ATOM 3484 C CA . HIS A 1 451 ? -6.956 -8.035 29.164 1.00 67.38 451 HIS A CA 1
ATOM 3485 C C . HIS A 1 451 ? -8.357 -7.722 29.709 1.00 67.38 451 HIS A C 1
ATOM 3487 O O . HIS A 1 451 ? -8.811 -6.582 29.613 1.00 67.38 451 HIS A O 1
ATOM 3493 N N . ALA A 1 452 ? -9.030 -8.703 30.325 1.00 61.62 452 ALA A N 1
ATOM 3494 C CA . ALA A 1 452 ? -10.380 -8.548 30.881 1.00 61.62 452 ALA A CA 1
ATOM 3495 C C . ALA A 1 452 ? -10.520 -7.325 31.806 1.00 61.62 452 ALA A C 1
ATOM 3497 O O . ALA A 1 452 ? -11.492 -6.582 31.701 1.00 61.62 452 ALA A O 1
ATOM 3498 N N . SER A 1 453 ? -9.513 -7.069 32.650 1.00 62.28 453 SER A N 1
ATOM 3499 C CA . SER A 1 453 ? -9.495 -5.920 33.561 1.00 62.28 453 SER A CA 1
ATOM 3500 C C . SER A 1 453 ? -9.557 -4.575 32.834 1.00 62.28 453 SER A C 1
ATOM 3502 O O . SER A 1 453 ? -10.241 -3.669 33.287 1.00 62.28 453 SER A O 1
ATOM 3504 N N . PHE A 1 454 ? -8.892 -4.454 31.684 1.00 62.22 454 PHE A N 1
ATOM 3505 C CA . PHE A 1 454 ? -8.849 -3.215 30.902 1.00 62.22 454 PHE A CA 1
ATOM 3506 C C . PHE A 1 454 ? -10.144 -2.963 30.133 1.00 62.22 454 PHE A C 1
ATOM 3508 O O . PHE A 1 454 ? -10.534 -1.817 29.921 1.00 62.22 454 PHE A O 1
ATOM 3515 N N . LEU A 1 455 ? -10.843 -4.028 29.736 1.00 64.25 455 LEU A N 1
ATOM 3516 C CA . LEU A 1 455 ? -12.151 -3.905 29.100 1.00 64.25 455 LEU A CA 1
ATOM 3517 C C . LEU A 1 455 ? -13.207 -3.326 30.058 1.00 64.25 455 LEU A C 1
ATOM 3519 O O . LEU A 1 455 ? -14.176 -2.732 29.590 1.00 64.25 455 LEU A O 1
ATOM 3523 N N . HIS A 1 456 ? -13.019 -3.458 31.376 1.00 64.56 456 HIS A N 1
ATOM 3524 C CA . HIS A 1 456 ? -13.853 -2.791 32.384 1.00 64.56 456 HIS A CA 1
ATOM 3525 C C . HIS A 1 456 ? -13.626 -1.272 32.422 1.00 64.56 456 HIS A C 1
ATOM 3527 O O . HIS A 1 456 ? -14.571 -0.513 32.614 1.00 64.56 456 HIS A O 1
ATOM 3533 N N . ASP A 1 457 ? -12.393 -0.825 32.169 1.00 57.88 457 ASP A N 1
ATOM 3534 C CA . ASP A 1 457 ? -12.035 0.598 32.124 1.00 57.88 457 ASP A CA 1
ATOM 3535 C C . ASP A 1 457 ? -12.400 1.270 30.792 1.00 57.88 457 ASP A C 1
ATOM 3537 O O . ASP A 1 457 ? -12.399 2.506 30.689 1.00 57.88 457 ASP A O 1
ATOM 3541 N N . MET A 1 458 ? -12.749 0.489 29.759 1.00 62.41 458 MET A N 1
ATOM 3542 C CA . MET A 1 458 ? -13.336 1.041 28.542 1.00 62.41 458 MET A CA 1
ATOM 3543 C C . MET A 1 458 ? -14.671 1.694 28.889 1.00 62.41 458 MET A C 1
ATOM 3545 O O . MET A 1 458 ? -15.705 1.039 29.010 1.00 62.41 458 MET A O 1
ATOM 3549 N N . ARG A 1 459 ? -14.661 3.028 28.958 1.00 57.41 459 ARG A N 1
ATOM 3550 C CA . ARG A 1 459 ? -15.869 3.858 28.959 1.00 57.41 459 ARG A CA 1
ATOM 3551 C C . ARG A 1 459 ? -16.508 3.809 27.580 1.00 57.41 459 ARG A C 1
ATOM 3553 O O . ARG A 1 459 ? -16.467 4.771 26.811 1.00 57.41 459 ARG A O 1
ATOM 3560 N N . LEU A 1 460 ? -17.072 2.656 27.255 1.00 56.84 460 LEU A N 1
ATOM 3561 C CA . LEU A 1 460 ? -17.963 2.505 26.127 1.00 56.84 460 LEU A CA 1
ATOM 3562 C C . LEU A 1 460 ? -19.078 3.513 26.328 1.00 56.84 460 LEU A C 1
ATOM 3564 O O . LEU A 1 460 ? -19.660 3.622 27.405 1.00 56.84 460 LEU A O 1
ATOM 3568 N N . SER A 1 461 ? -19.291 4.350 25.314 1.00 54.31 461 SER A N 1
ATOM 3569 C CA . SER A 1 461 ? -20.411 5.278 25.350 1.00 54.31 461 SER A CA 1
ATOM 3570 C C . SER A 1 461 ? -21.668 4.478 25.696 1.00 54.31 461 SER A C 1
ATOM 3572 O O . SER A 1 461 ? -21.814 3.361 25.195 1.00 54.31 461 SER A O 1
ATOM 3574 N N . GLY A 1 462 ? -22.598 5.040 26.473 1.00 58.88 462 GLY A N 1
ATOM 3575 C CA . GLY A 1 462 ? -23.904 4.411 26.745 1.00 58.88 462 GLY A CA 1
ATOM 3576 C C . GLY A 1 462 ? -24.771 4.188 25.489 1.00 58.88 462 GLY A C 1
ATOM 3577 O O . GLY A 1 462 ? -25.980 4.032 25.585 1.00 58.88 462 GLY A O 1
ATOM 3578 N N . HIS A 1 463 ? -24.172 4.250 24.300 1.00 68.81 463 HIS A N 1
ATOM 3579 C CA . HIS A 1 463 ? -24.743 4.010 22.988 1.00 68.81 463 HIS A CA 1
ATOM 3580 C C . HIS A 1 463 ? -24.197 2.735 22.332 1.00 68.81 463 HIS A C 1
ATOM 3582 O O . HIS A 1 463 ? -24.533 2.486 21.175 1.00 68.81 463 HIS A O 1
ATOM 3588 N N . LEU A 1 464 ? -23.360 1.940 23.013 1.00 77.12 464 LEU A N 1
ATOM 3589 C CA . LEU A 1 464 ? -22.914 0.653 22.485 1.00 77.12 464 LEU A CA 1
ATOM 3590 C C . LEU A 1 464 ? -24.124 -0.273 22.309 1.00 77.12 464 LEU A C 1
ATOM 3592 O O . LEU A 1 464 ? -24.815 -0.597 23.267 1.00 77.12 464 LEU A O 1
ATOM 3596 N N . ARG A 1 465 ? -24.386 -0.682 21.069 1.00 83.75 465 ARG A N 1
ATOM 3597 C CA . ARG A 1 465 ? -25.520 -1.544 20.709 1.00 83.75 465 ARG A CA 1
ATOM 3598 C C . ARG A 1 465 ? -25.088 -2.956 20.380 1.00 83.75 465 ARG A C 1
ATOM 3600 O O . ARG A 1 465 ? -25.864 -3.877 20.603 1.00 83.75 465 ARG A O 1
ATOM 3607 N N . ARG A 1 466 ? -23.889 -3.119 19.818 1.00 85.81 466 ARG A N 1
ATOM 3608 C CA . ARG A 1 466 ? -23.408 -4.406 19.329 1.00 85.81 466 ARG A CA 1
ATOM 3609 C C . ARG A 1 466 ? -21.925 -4.597 19.585 1.00 85.81 466 ARG A C 1
ATOM 3611 O O . ARG A 1 466 ? -21.128 -3.680 19.393 1.00 85.81 466 ARG A O 1
ATOM 3618 N N . VAL A 1 467 ? -21.569 -5.822 19.939 1.00 83.88 467 VAL A N 1
ATOM 3619 C CA . VAL A 1 467 ? -20.195 -6.294 20.059 1.00 83.88 467 VAL A CA 1
ATOM 3620 C C . VAL A 1 467 ? -20.025 -7.475 19.124 1.00 83.88 467 VAL A C 1
ATOM 3622 O O . VAL A 1 467 ? -20.692 -8.495 19.275 1.00 83.88 467 VAL A O 1
ATOM 3625 N N . THR A 1 468 ? -19.130 -7.344 18.159 1.00 85.19 468 THR A N 1
ATOM 3626 C CA . THR A 1 468 ? -18.800 -8.404 17.215 1.00 85.19 468 THR A CA 1
ATOM 3627 C C . THR A 1 468 ? -17.501 -9.070 17.646 1.00 85.19 468 THR A C 1
ATOM 3629 O O . THR A 1 468 ? -16.493 -8.400 17.843 1.00 85.19 468 THR A O 1
ATOM 3632 N N . ILE A 1 469 ? -17.487 -10.392 17.764 1.00 83.00 469 ILE A N 1
ATOM 3633 C CA . ILE A 1 469 ? -16.292 -11.163 18.115 1.00 83.00 469 ILE A CA 1
ATOM 3634 C C . ILE A 1 469 ? -16.002 -12.131 16.974 1.00 83.00 469 ILE A C 1
ATOM 3636 O O . ILE A 1 469 ? -16.820 -13.002 16.665 1.00 83.00 469 ILE A O 1
ATOM 3640 N N . ARG A 1 470 ? -14.839 -11.986 16.335 1.00 80.88 470 ARG A N 1
ATOM 3641 C CA . ARG A 1 470 ? -14.376 -12.921 15.306 1.00 80.88 470 ARG A CA 1
ATOM 3642 C C . ARG A 1 470 ? -13.633 -14.072 15.971 1.00 80.88 470 ARG A C 1
ATOM 3644 O O . ARG A 1 470 ? -12.675 -13.857 16.703 1.00 80.88 470 ARG A O 1
ATOM 3651 N N . LEU A 1 471 ? -14.092 -15.296 15.735 1.00 72.38 471 LEU A N 1
ATOM 3652 C CA . LEU A 1 471 ? -13.525 -16.510 16.312 1.00 72.38 471 LEU A CA 1
ATOM 3653 C C . LEU A 1 471 ? -12.728 -17.274 15.254 1.00 72.38 471 LEU A C 1
ATOM 3655 O O . LEU A 1 471 ? -13.269 -17.637 14.203 1.00 72.38 471 LEU A O 1
ATOM 3659 N N . ALA A 1 472 ? -11.467 -17.575 15.565 1.00 69.19 472 ALA A N 1
ATOM 3660 C CA . ALA A 1 472 ? -10.656 -18.545 14.837 1.00 69.19 472 ALA A CA 1
ATOM 3661 C C . ALA A 1 472 ? -10.588 -19.899 15.572 1.00 69.19 472 ALA A C 1
ATOM 3663 O O . ALA A 1 472 ? -10.976 -20.042 16.736 1.00 69.19 472 ALA A O 1
ATOM 3664 N N . VAL A 1 473 ? -10.131 -20.927 14.852 1.00 64.62 473 VAL A N 1
ATOM 3665 C CA . VAL A 1 473 ? -10.002 -22.303 15.356 1.00 64.62 473 VAL A CA 1
ATOM 3666 C C . VAL A 1 473 ? -9.183 -22.336 16.647 1.00 64.62 473 VAL A C 1
ATOM 3668 O O . VAL A 1 473 ? -8.117 -21.738 16.727 1.00 64.62 473 VAL A O 1
ATOM 3671 N N . GLY A 1 474 ? -9.681 -23.056 17.657 1.00 63.81 474 GLY A N 1
ATOM 3672 C CA . GLY A 1 474 ? -8.976 -23.262 18.927 1.00 63.81 474 GLY A CA 1
ATOM 3673 C C . GLY A 1 474 ? -9.071 -22.103 19.925 1.00 63.81 474 GLY A C 1
ATOM 3674 O O . GLY A 1 474 ? -8.576 -22.234 21.038 1.00 63.81 474 GLY A O 1
ATOM 3675 N N . GLN A 1 475 ? -9.742 -20.999 19.581 1.00 69.31 475 GLN A N 1
ATOM 3676 C CA . GLN A 1 475 ? -9.831 -19.816 20.447 1.00 69.31 475 GLN A CA 1
ATOM 3677 C C . GLN A 1 475 ? -11.042 -19.808 21.402 1.00 69.31 475 GLN A C 1
ATOM 3679 O O . GLN A 1 475 ? -11.205 -18.891 22.203 1.00 69.31 475 GLN A O 1
ATOM 3684 N N . TRP A 1 476 ? -11.892 -20.840 21.360 1.00 70.75 476 TRP A N 1
ATOM 3685 C CA . TRP A 1 476 ? -13.061 -20.991 22.239 1.00 70.75 476 TRP A CA 1
ATOM 3686 C C . TRP A 1 476 ? -12.686 -21.646 23.581 1.00 70.75 476 TRP A C 1
ATOM 3688 O O . TRP A 1 476 ? -13.108 -22.764 23.895 1.00 70.75 476 TRP A O 1
ATOM 3698 N N . THR A 1 477 ? -11.846 -20.972 24.367 1.00 74.44 477 THR A N 1
ATOM 3699 C CA . THR A 1 477 ? -11.312 -21.492 25.637 1.00 74.44 477 THR A CA 1
ATOM 3700 C C . THR A 1 477 ? -12.233 -21.192 26.826 1.00 74.44 477 THR A C 1
ATOM 3702 O O . THR A 1 477 ? -13.131 -20.352 26.747 1.00 74.44 477 THR A O 1
ATOM 3705 N N . SER A 1 478 ? -12.036 -21.889 27.955 1.00 73.56 478 SER A N 1
ATOM 3706 C CA . SER A 1 478 ? -12.762 -21.576 29.199 1.00 73.56 478 SER A CA 1
ATOM 3707 C C . SER A 1 478 ? -12.435 -20.171 29.702 1.00 73.56 478 SER A C 1
ATOM 3709 O O . SER A 1 478 ? -13.321 -19.469 30.172 1.00 73.56 478 SER A O 1
ATOM 3711 N N . GLU A 1 479 ? -11.176 -19.759 29.577 1.00 75.44 479 GLU A N 1
ATOM 3712 C CA . GLU A 1 479 ? -10.700 -18.439 29.994 1.00 75.44 479 GLU A CA 1
ATOM 3713 C C . GLU A 1 479 ? -11.400 -17.331 29.210 1.00 75.44 479 GLU A C 1
ATOM 3715 O O . GLU A 1 479 ? -11.845 -16.350 29.800 1.00 75.44 479 GLU A O 1
ATOM 3720 N N . PHE A 1 480 ? -11.565 -17.516 27.894 1.00 78.88 480 PHE A N 1
ATOM 3721 C CA . PHE A 1 480 ? -12.233 -16.541 27.033 1.00 78.88 480 PHE A CA 1
ATOM 3722 C C . PHE A 1 480 ? -13.677 -16.325 27.482 1.00 78.88 480 PHE A C 1
ATOM 3724 O O . PHE A 1 480 ? -14.122 -15.189 27.632 1.00 78.88 480 PHE A O 1
ATOM 3731 N N . LYS A 1 481 ? -14.391 -17.421 27.754 1.00 74.44 481 LYS A N 1
ATOM 3732 C CA . LYS A 1 481 ? -15.783 -17.376 28.216 1.00 74.44 481 LYS A CA 1
ATOM 3733 C C . LYS A 1 481 ? -15.909 -16.657 29.550 1.00 74.44 481 LYS A C 1
ATOM 3735 O O . LYS A 1 481 ? -16.772 -15.797 29.688 1.00 74.44 481 LYS A O 1
ATOM 3740 N N . THR A 1 482 ? -15.053 -16.998 30.512 1.00 77.31 482 THR A N 1
ATOM 3741 C CA . THR A 1 482 ? -15.053 -16.366 31.835 1.00 77.31 482 THR A CA 1
ATOM 3742 C C . THR A 1 482 ? -14.753 -14.875 31.728 1.00 77.31 482 THR A C 1
ATOM 3744 O O . THR A 1 482 ? -15.440 -14.070 32.349 1.00 77.31 482 THR A O 1
ATOM 3747 N N . GLY A 1 483 ? -13.773 -14.497 30.907 1.00 75.38 483 GLY A N 1
ATOM 3748 C CA . GLY A 1 483 ? -13.414 -13.103 30.681 1.00 75.38 483 GLY A CA 1
ATOM 3749 C C . GLY A 1 483 ? -14.514 -12.292 29.998 1.00 75.38 483 GLY A C 1
ATOM 3750 O O . GLY A 1 483 ? -14.844 -11.198 30.452 1.00 75.38 483 GLY A O 1
ATOM 3751 N N . LEU A 1 484 ? -15.145 -12.849 28.959 1.00 80.31 484 LEU A N 1
ATOM 3752 C CA . LEU A 1 484 ? -16.283 -12.222 28.284 1.00 80.31 484 LEU A CA 1
ATOM 3753 C C . LEU A 1 484 ? -17.477 -12.059 29.236 1.00 80.31 484 LEU A C 1
ATOM 3755 O O . LEU A 1 484 ? -18.074 -10.988 29.287 1.00 80.31 484 LEU A O 1
ATOM 3759 N N . ALA A 1 485 ? -17.803 -13.093 30.015 1.00 76.06 485 ALA A N 1
ATOM 3760 C CA . ALA A 1 485 ? -18.886 -13.043 30.995 1.00 76.06 485 ALA A CA 1
ATOM 3761 C C . ALA A 1 485 ? -18.622 -11.999 32.089 1.00 76.06 485 ALA A C 1
ATOM 3763 O O . ALA A 1 485 ? -19.511 -11.214 32.410 1.00 76.06 485 ALA A O 1
ATOM 3764 N N . GLY A 1 486 ? -17.394 -11.948 32.616 1.00 76.75 486 GLY A N 1
ATOM 3765 C CA . GLY A 1 486 ? -16.994 -10.937 33.593 1.00 76.75 486 GLY A CA 1
ATOM 3766 C C . GLY A 1 486 ? -17.141 -9.522 33.038 1.00 76.75 486 GLY A C 1
ATOM 3767 O O . GLY A 1 486 ? -17.684 -8.645 33.708 1.00 76.75 486 GLY A O 1
ATOM 3768 N N . TRP A 1 487 ? -16.714 -9.302 31.793 1.00 78.31 487 TRP A N 1
ATOM 3769 C CA . TRP A 1 487 ? -16.859 -8.015 31.120 1.00 78.31 487 TRP A CA 1
ATOM 3770 C C . TRP A 1 487 ? -18.321 -7.587 30.931 1.00 78.31 487 TRP A C 1
ATOM 3772 O O . TRP A 1 487 ? -18.666 -6.450 31.257 1.00 78.31 487 TRP A O 1
ATOM 3782 N N . LEU A 1 488 ? -19.187 -8.497 30.476 1.00 76.19 488 LEU A N 1
ATOM 3783 C CA . LEU A 1 488 ? -20.620 -8.226 30.317 1.00 76.19 488 LEU A CA 1
ATOM 3784 C C . LEU A 1 488 ? -21.293 -7.894 31.651 1.00 76.19 488 LEU A C 1
ATOM 3786 O O . LEU A 1 488 ? -22.041 -6.921 31.725 1.00 76.19 488 LEU A O 1
ATOM 3790 N N . GLN A 1 489 ? -20.985 -8.659 32.704 1.00 77.19 489 GLN A N 1
ATOM 3791 C CA . GLN A 1 489 ? -21.507 -8.405 34.046 1.00 77.19 489 GLN A CA 1
ATOM 3792 C C . GLN A 1 489 ? -21.109 -7.009 34.529 1.00 77.19 489 GLN A C 1
ATOM 3794 O O . GLN A 1 489 ? -21.961 -6.241 34.960 1.00 77.19 489 GLN A O 1
ATOM 3799 N N . HIS A 1 490 ? -19.836 -6.638 34.372 1.00 75.56 490 HIS A N 1
ATOM 3800 C CA . HIS A 1 490 ? -19.366 -5.310 34.754 1.00 75.56 490 HIS A CA 1
ATOM 3801 C C . HIS A 1 490 ? -20.085 -4.188 33.993 1.00 75.56 490 HIS A C 1
ATOM 3803 O O . HIS A 1 490 ? -20.447 -3.179 34.588 1.00 75.56 490 HIS A O 1
ATOM 3809 N N . HIS A 1 491 ? -20.313 -4.351 32.686 1.00 73.31 491 HIS A N 1
ATOM 3810 C CA . HIS A 1 491 ? -21.035 -3.361 31.882 1.00 73.31 491 HIS A CA 1
ATOM 3811 C C . HIS A 1 491 ? -22.474 -3.158 32.385 1.00 73.31 491 HIS A C 1
ATOM 3813 O O . HIS A 1 491 ? -22.947 -2.025 32.480 1.00 73.31 491 HIS A O 1
ATOM 3819 N N . MET A 1 492 ? -23.147 -4.249 32.759 1.00 73.50 492 MET A N 1
ATOM 3820 C CA . MET A 1 492 ? -24.485 -4.207 33.349 1.00 73.50 492 MET A CA 1
ATOM 3821 C C . MET A 1 492 ? -24.491 -3.585 34.751 1.00 73.50 492 MET A C 1
ATOM 3823 O O . MET A 1 492 ? -25.369 -2.778 35.051 1.00 73.50 492 MET A O 1
ATOM 3827 N N . ASP A 1 493 ? -23.491 -3.887 35.583 1.00 78.88 493 ASP A N 1
ATOM 3828 C CA . ASP A 1 493 ? -23.355 -3.331 36.936 1.00 78.88 493 ASP A CA 1
ATOM 3829 C C . ASP A 1 493 ? -23.161 -1.799 36.921 1.00 78.88 493 ASP A C 1
ATOM 3831 O O . ASP A 1 493 ? -23.565 -1.110 37.858 1.00 78.88 493 ASP A O 1
ATOM 3835 N N . GLN A 1 494 ? -22.596 -1.243 35.840 1.00 74.62 494 GLN A N 1
ATOM 3836 C CA . GLN A 1 494 ? -22.481 0.208 35.609 1.00 74.62 494 GLN A CA 1
ATOM 3837 C C . GLN A 1 494 ? -23.795 0.863 35.131 1.00 74.62 494 GLN A C 1
ATOM 3839 O O . GLN A 1 494 ? -23.836 2.071 34.888 1.00 74.62 494 GLN A O 1
ATOM 3844 N N . GLY A 1 495 ? -24.885 0.096 35.011 1.00 69.50 495 GLY A N 1
ATOM 3845 C CA . GLY A 1 495 ? -26.209 0.595 34.631 1.00 69.50 495 GLY A CA 1
ATOM 3846 C C . GLY A 1 495 ? -26.397 0.813 33.129 1.00 69.50 495 GLY A C 1
ATOM 3847 O O . GLY A 1 495 ? -27.251 1.607 32.731 1.00 69.50 495 GLY A O 1
ATOM 3848 N N . HIS A 1 496 ? -25.598 0.150 32.291 1.00 72.69 496 HIS A N 1
ATOM 3849 C CA . HIS A 1 496 ? -25.747 0.183 30.838 1.00 72.69 496 HIS A CA 1
ATOM 3850 C C . HIS A 1 496 ? -26.564 -1.009 30.323 1.00 72.69 496 HIS A C 1
ATOM 3852 O O . HIS A 1 496 ? -26.493 -2.108 30.877 1.00 72.69 496 HIS A O 1
ATOM 3858 N N . ASP A 1 497 ? -27.299 -0.805 29.226 1.00 71.56 497 ASP A N 1
ATOM 3859 C CA . ASP A 1 497 ? -28.009 -1.889 28.542 1.00 71.56 497 ASP A CA 1
ATOM 3860 C C . ASP A 1 497 ? -27.022 -2.951 28.037 1.00 71.56 497 ASP A C 1
ATOM 3862 O O . ASP A 1 497 ? -25.909 -2.639 27.599 1.00 71.56 497 ASP A O 1
ATOM 3866 N N . ALA A 1 498 ? -27.434 -4.219 28.082 1.00 66.81 498 ALA A N 1
ATOM 3867 C CA . ALA A 1 498 ? -26.639 -5.311 27.538 1.00 66.81 498 ALA A CA 1
ATOM 3868 C C . ALA A 1 498 ? -26.537 -5.168 26.004 1.00 66.81 498 ALA A C 1
ATOM 3870 O O . ALA A 1 498 ? -27.571 -5.133 25.329 1.00 66.81 498 ALA A O 1
ATOM 3871 N N . PRO A 1 499 ? -25.324 -5.088 25.427 1.00 77.12 499 PRO A N 1
ATOM 3872 C CA . PRO A 1 499 ? -25.169 -5.012 23.981 1.00 77.12 499 PRO A CA 1
ATOM 3873 C C . PRO A 1 499 ? -25.493 -6.358 23.313 1.00 77.12 499 PRO A C 1
ATOM 3875 O O . PRO A 1 499 ? -25.280 -7.426 23.886 1.00 77.12 499 PRO A O 1
ATOM 3878 N N . GLU A 1 500 ? -25.949 -6.315 22.060 1.00 81.62 500 GLU A N 1
ATOM 3879 C CA . GLU A 1 500 ? -26.075 -7.500 21.205 1.00 81.62 500 GLU A CA 1
ATOM 3880 C C . GLU A 1 500 ? -24.684 -8.108 20.972 1.00 81.62 500 GLU A C 1
ATOM 3882 O O . GLU A 1 500 ? -23.793 -7.434 20.453 1.00 81.62 500 GLU A O 1
ATOM 3887 N N . ILE A 1 501 ? -24.485 -9.380 21.319 1.00 80.25 501 ILE A N 1
ATOM 3888 C CA . ILE A 1 501 ? -23.219 -10.077 21.062 1.00 80.25 501 ILE A CA 1
ATOM 3889 C C . ILE A 1 501 ? -23.343 -10.890 19.778 1.00 80.25 501 ILE A C 1
ATOM 3891 O O . ILE A 1 501 ? -24.112 -11.846 19.705 1.00 80.25 501 ILE A O 1
ATOM 3895 N N . GLN A 1 502 ? -22.560 -10.526 18.767 1.00 82.94 502 GLN A N 1
ATOM 3896 C CA . GLN A 1 502 ? -22.490 -11.218 17.489 1.00 82.94 502 GLN A CA 1
ATOM 3897 C C . GLN A 1 502 ? -21.172 -11.986 17.377 1.00 82.94 502 GLN A C 1
ATOM 3899 O O . GLN A 1 502 ? -20.092 -11.405 17.443 1.00 82.94 502 GLN A O 1
ATOM 3904 N N . PHE A 1 503 ? -21.244 -13.291 17.127 1.00 78.06 503 PHE A N 1
ATOM 3905 C CA . PHE A 1 503 ? -20.065 -14.102 16.830 1.00 78.06 503 PHE A CA 1
ATOM 3906 C C . PHE A 1 503 ? -19.928 -14.313 15.322 1.00 78.06 503 PHE A C 1
ATOM 3908 O O . PHE A 1 503 ? -20.870 -14.752 14.665 1.00 78.06 503 PHE A O 1
ATOM 3915 N N . ILE A 1 504 ? -18.744 -14.033 14.777 1.00 75.94 504 ILE A N 1
ATOM 3916 C CA . ILE A 1 504 ? -18.377 -14.384 13.401 1.00 75.94 504 ILE A CA 1
ATOM 3917 C C . ILE A 1 504 ? -17.429 -15.578 13.472 1.00 75.94 504 ILE A C 1
ATOM 3919 O O . ILE A 1 504 ? -16.318 -15.467 13.987 1.00 75.94 504 ILE A O 1
ATOM 3923 N N . ILE A 1 505 ? -17.875 -16.726 12.967 1.00 67.81 505 ILE A N 1
ATOM 3924 C CA . ILE A 1 505 ? -17.152 -17.998 13.056 1.00 67.81 505 ILE A CA 1
ATOM 3925 C C . ILE A 1 505 ? -16.451 -18.262 11.720 1.00 67.81 505 ILE A C 1
ATOM 3927 O O . ILE A 1 505 ? -17.097 -18.269 10.673 1.00 67.81 505 ILE A O 1
ATOM 3931 N N . SER A 1 506 ? -15.133 -18.489 11.745 1.00 58.16 506 SER A N 1
ATOM 3932 C CA . SER A 1 506 ? -14.390 -18.883 10.541 1.00 58.16 506 SER A CA 1
ATOM 3933 C C . SER A 1 506 ? -14.906 -20.219 9.972 1.00 58.16 506 SER A C 1
ATOM 3935 O O . SER A 1 506 ? -15.090 -21.163 10.747 1.00 58.16 506 SER A O 1
ATOM 3937 N N . PRO A 1 507 ? -15.060 -20.364 8.638 1.00 57.44 507 PRO A N 1
ATOM 3938 C CA . PRO A 1 507 ? -15.458 -21.625 8.004 1.00 57.44 507 PRO A CA 1
ATOM 3939 C C . PRO A 1 507 ? -14.577 -22.823 8.388 1.00 57.44 507 PRO A C 1
ATOM 3941 O O . PRO A 1 507 ? -15.067 -23.944 8.482 1.00 57.44 507 PRO A O 1
ATOM 3944 N N . ALA A 1 508 ? -13.295 -22.593 8.693 1.00 53.06 508 ALA A N 1
ATOM 3945 C CA . ALA A 1 508 ? -12.368 -23.639 9.132 1.00 53.06 508 ALA A CA 1
ATOM 3946 C C . ALA A 1 508 ? -12.769 -24.284 10.476 1.00 53.06 508 ALA A C 1
ATOM 3948 O O . ALA A 1 508 ? -12.444 -25.440 10.728 1.00 53.06 508 ALA A O 1
ATOM 3949 N N . ILE A 1 509 ? -13.504 -23.566 11.336 1.00 52.69 509 ILE A N 1
ATOM 3950 C CA . ILE A 1 509 ? -14.045 -24.110 12.594 1.00 52.69 509 ILE A CA 1
ATOM 3951 C C . ILE A 1 509 ? -15.180 -25.093 12.310 1.00 52.69 509 ILE A C 1
ATOM 3953 O O . ILE A 1 509 ? -15.281 -26.120 12.977 1.00 52.69 509 ILE A O 1
ATOM 3957 N N . LEU A 1 510 ? -16.011 -24.792 11.309 1.00 51.62 510 LEU A N 1
ATOM 3958 C CA . LEU A 1 510 ? -17.127 -25.647 10.903 1.00 51.62 510 LEU A CA 1
ATOM 3959 C C . LEU A 1 510 ? -16.639 -26.961 10.271 1.00 51.62 510 LEU A C 1
ATOM 3961 O O . LEU A 1 510 ? -17.344 -27.958 10.350 1.00 51.62 510 LEU A O 1
ATOM 3965 N N . GLN A 1 511 ? -15.426 -26.972 9.708 1.00 46.81 511 GLN A N 1
ATOM 3966 C CA . GLN A 1 511 ? -14.798 -28.148 9.090 1.00 46.81 511 GLN A CA 1
ATOM 3967 C C . GLN A 1 511 ? -14.079 -29.083 10.086 1.00 46.81 511 GLN A C 1
ATOM 3969 O O . GLN A 1 511 ? -13.727 -30.198 9.720 1.00 46.81 511 GLN A O 1
ATOM 3974 N N . LEU A 1 512 ? -13.835 -28.656 11.333 1.00 44.53 512 LEU A N 1
ATOM 3975 C CA . LEU A 1 512 ? -13.061 -29.422 12.332 1.00 44.53 512 LEU A CA 1
ATOM 3976 C C . LEU A 1 512 ? -13.905 -30.290 13.275 1.00 44.53 512 LEU A C 1
ATOM 3978 O O . LEU A 1 512 ? -13.367 -30.951 14.163 1.00 44.53 512 LEU A O 1
ATOM 3982 N N . ARG A 1 513 ? -15.224 -30.298 13.101 1.00 41.66 513 ARG A N 1
ATOM 3983 C CA . ARG A 1 513 ? -16.133 -31.250 13.745 1.00 41.66 513 ARG A CA 1
ATOM 3984 C C . ARG A 1 513 ? -16.877 -31.979 12.641 1.00 41.66 513 ARG A C 1
ATOM 3986 O O . ARG A 1 513 ? -17.185 -31.335 11.647 1.00 41.66 513 ARG A O 1
ATOM 3993 N N . ASP A 1 514 ? -17.176 -33.262 12.837 1.00 37.72 514 ASP A N 1
ATOM 3994 C CA . ASP A 1 514 ? -18.011 -34.114 11.971 1.00 37.72 514 ASP A CA 1
ATOM 3995 C C . ASP A 1 514 ? -19.434 -33.528 11.777 1.00 37.72 514 ASP A C 1
ATOM 3997 O O . ASP A 1 514 ? -20.440 -34.060 12.244 1.00 37.72 514 ASP A O 1
ATOM 4001 N N . LEU A 1 515 ? -19.526 -32.377 11.118 1.00 40.12 515 LEU A N 1
ATOM 4002 C CA . LEU A 1 515 ? -20.728 -31.636 10.755 1.00 40.12 515 LEU A CA 1
ATOM 4003 C C . LEU A 1 515 ? -20.822 -31.585 9.225 1.00 40.12 515 LEU A C 1
ATOM 4005 O O . LEU A 1 515 ? -21.220 -30.579 8.639 1.00 40.12 515 LEU A O 1
ATOM 4009 N N . ASP A 1 516 ? -20.530 -32.717 8.580 1.00 33.34 516 ASP A N 1
ATOM 4010 C CA . ASP A 1 516 ? -20.692 -32.938 7.134 1.00 33.34 516 ASP A CA 1
ATOM 4011 C C . ASP A 1 516 ? -22.140 -32.719 6.645 1.00 33.34 516 ASP A C 1
ATOM 4013 O O . ASP A 1 516 ? -22.399 -32.651 5.446 1.00 33.34 516 ASP A O 1
ATOM 4017 N N . TYR A 1 517 ? -23.101 -32.547 7.558 1.00 34.53 517 TYR A N 1
ATOM 4018 C CA . TYR A 1 517 ? -24.511 -32.304 7.246 1.00 34.53 517 TYR A CA 1
ATOM 4019 C C . TYR A 1 517 ? -24.932 -30.825 7.178 1.00 34.53 517 TYR A C 1
ATOM 4021 O O . TYR A 1 517 ? -26.068 -30.560 6.791 1.00 34.53 517 TYR A O 1
ATOM 4029 N N . LEU A 1 518 ? -24.069 -29.857 7.523 1.00 33.88 518 LEU A N 1
ATOM 4030 C CA . LEU A 1 518 ? -24.403 -28.417 7.469 1.00 33.88 518 LEU A CA 1
ATOM 4031 C C . LEU A 1 518 ? -23.667 -27.640 6.368 1.00 33.88 518 LEU A C 1
ATOM 4033 O O . LEU A 1 518 ? -24.068 -26.524 6.042 1.00 33.88 518 LEU A O 1
ATOM 4037 N N . ALA A 1 519 ? -22.631 -28.223 5.763 1.00 34.62 519 ALA A N 1
ATOM 4038 C CA . ALA A 1 519 ? -21.825 -27.559 4.737 1.00 34.62 519 ALA A CA 1
ATOM 4039 C C . ALA A 1 519 ? -22.555 -27.362 3.392 1.00 34.62 519 ALA A C 1
ATOM 4041 O O . ALA A 1 519 ? -22.092 -26.589 2.560 1.00 34.62 519 ALA A O 1
ATOM 4042 N N . ALA A 1 520 ? -23.691 -28.033 3.171 1.00 34.00 520 ALA A N 1
ATOM 4043 C CA . ALA A 1 520 ? -24.402 -27.994 1.893 1.00 34.00 520 ALA A CA 1
ATOM 4044 C C . ALA A 1 520 ? -25.302 -26.756 1.689 1.00 34.00 520 ALA A C 1
ATOM 4046 O O . ALA A 1 520 ? -25.629 -26.462 0.546 1.00 34.00 520 ALA A O 1
ATOM 4047 N N . ASP A 1 521 ? -25.662 -26.021 2.752 1.00 33.12 521 ASP A N 1
ATOM 4048 C CA . ASP A 1 521 ? -26.647 -24.918 2.686 1.00 33.12 521 ASP A CA 1
ATOM 4049 C C . ASP A 1 521 ? -26.120 -23.557 3.201 1.00 33.12 521 ASP A C 1
ATOM 4051 O O . ASP A 1 521 ? -26.880 -22.594 3.306 1.00 33.12 521 ASP A O 1
ATOM 4055 N N . LEU A 1 522 ? -24.830 -23.438 3.537 1.00 33.50 522 LEU A N 1
ATOM 4056 C CA . LEU A 1 522 ? -24.250 -22.209 4.097 1.00 33.50 522 LEU A CA 1
ATOM 4057 C C . LEU A 1 522 ? -23.323 -21.513 3.095 1.00 33.50 522 LEU A C 1
ATOM 4059 O O . LEU A 1 522 ? -22.101 -21.663 3.130 1.00 33.50 522 LEU A O 1
ATOM 4063 N N . GLU A 1 523 ? -23.912 -20.697 2.221 1.00 29.45 523 GLU A N 1
ATOM 4064 C CA . GLU A 1 523 ? -23.166 -19.688 1.469 1.00 29.45 523 GLU A CA 1
ATOM 4065 C C . GLU A 1 523 ? -22.610 -18.615 2.433 1.00 29.45 523 GLU A C 1
ATOM 4067 O O . GLU A 1 523 ? -23.339 -17.842 3.052 1.00 29.45 523 GLU A O 1
ATOM 4072 N N . SER A 1 524 ? -21.283 -18.640 2.588 1.00 31.38 524 SER A N 1
ATOM 4073 C CA . SER A 1 524 ? -20.332 -17.548 2.884 1.00 31.38 524 SER A CA 1
ATOM 4074 C C . SER A 1 524 ? -20.500 -16.586 4.078 1.00 31.38 524 SER A C 1
ATOM 4076 O O . SER A 1 524 ? -19.486 -16.005 4.454 1.00 31.38 524 SER A O 1
ATOM 4078 N N . HIS A 1 525 ? -21.634 -16.450 4.770 1.00 33.19 525 HIS A N 1
ATOM 4079 C CA . HIS A 1 525 ? -21.731 -15.627 5.993 1.00 33.19 525 HIS A CA 1
ATOM 4080 C C . HIS A 1 525 ? -22.846 -16.112 6.934 1.00 33.19 525 HIS A C 1
ATOM 4082 O O . HIS A 1 525 ? -23.994 -15.685 6.835 1.00 33.19 525 HIS A O 1
ATOM 4088 N N . ALA A 1 526 ? -22.519 -16.973 7.902 1.00 33.78 526 ALA A N 1
ATOM 4089 C CA . ALA A 1 526 ? -23.481 -17.379 8.927 1.00 33.78 526 ALA A CA 1
ATOM 4090 C C . ALA A 1 526 ? -23.637 -16.278 9.994 1.00 33.78 526 ALA A C 1
ATOM 4092 O O . ALA A 1 526 ? -22.789 -16.126 10.872 1.00 33.78 526 ALA A O 1
ATOM 4093 N N . VAL A 1 527 ? -24.729 -15.512 9.931 1.00 34.41 527 VAL A N 1
ATOM 4094 C CA . VAL A 1 527 ? -25.208 -14.690 11.053 1.00 34.41 527 VAL A CA 1
ATOM 4095 C C . VAL A 1 527 ? -26.121 -15.575 11.896 1.00 34.41 527 VAL A C 1
ATOM 4097 O O . VAL A 1 527 ? -27.273 -15.786 11.534 1.00 34.41 527 VAL A O 1
ATOM 4100 N N . ILE A 1 528 ? -25.620 -16.124 13.003 1.00 34.81 528 ILE A N 1
ATOM 4101 C CA . ILE A 1 528 ? -26.471 -16.877 13.933 1.00 34.81 528 ILE A CA 1
ATOM 4102 C C . ILE A 1 528 ? -27.185 -15.860 14.823 1.00 34.81 528 ILE A C 1
ATOM 4104 O O . ILE A 1 528 ? -26.574 -15.280 15.719 1.00 34.81 528 ILE A O 1
ATOM 4108 N N . ARG A 1 529 ? -28.470 -15.619 14.551 1.00 34.03 529 ARG A N 1
ATOM 4109 C CA . ARG A 1 529 ? -29.363 -14.906 15.472 1.00 34.03 529 ARG A CA 1
ATOM 4110 C C . ARG A 1 529 ? -29.942 -15.908 16.462 1.00 34.03 529 ARG A C 1
ATOM 4112 O O . ARG A 1 529 ? -30.199 -17.055 16.105 1.00 34.03 529 ARG A O 1
ATOM 4119 N N . GLU A 1 530 ? -30.190 -15.467 17.690 1.00 34.91 530 GLU A N 1
ATOM 4120 C CA . GLU A 1 530 ? -30.794 -16.295 18.745 1.00 34.91 530 GLU A CA 1
ATOM 4121 C C . GLU A 1 530 ? -32.149 -16.903 18.319 1.00 34.91 530 GLU A C 1
ATOM 4123 O O . GLU A 1 530 ? -32.523 -17.976 18.781 1.00 34.91 530 GLU A O 1
ATOM 4128 N N . SER A 1 531 ? -32.843 -16.276 17.361 1.00 30.73 531 SER A N 1
ATOM 4129 C CA . SER A 1 531 ? -34.114 -16.742 16.796 1.00 30.73 531 SER A CA 1
ATOM 4130 C C . SER A 1 531 ? -34.020 -17.921 15.819 1.00 30.73 531 SER A C 1
ATOM 4132 O O . SER A 1 531 ? -35.048 -18.527 15.524 1.00 30.73 531 SER A O 1
ATOM 4134 N N . ASP A 1 532 ? -32.831 -18.246 15.301 1.00 31.14 532 ASP A N 1
ATOM 4135 C CA . ASP A 1 532 ? -32.679 -19.112 14.117 1.00 31.14 532 ASP A CA 1
ATOM 4136 C C . ASP A 1 532 ? -32.083 -20.500 14.448 1.00 31.14 532 ASP A C 1
ATOM 4138 O O . ASP A 1 532 ? -31.693 -21.271 13.567 1.00 31.14 532 ASP A O 1
ATOM 4142 N N . VAL A 1 533 ? -32.007 -20.848 15.735 1.00 36.03 533 VAL A N 1
ATOM 4143 C CA . VAL A 1 533 ? -31.342 -22.060 16.230 1.00 36.03 533 VAL A CA 1
ATOM 4144 C C . VAL A 1 533 ? -32.311 -23.252 16.222 1.00 36.03 533 VAL A C 1
ATOM 4146 O O . VAL A 1 533 ? -33.303 -23.273 16.938 1.00 36.03 533 VAL A O 1
ATOM 4149 N N . LYS A 1 534 ? -32.019 -24.284 15.415 1.00 36.12 534 LYS A N 1
ATOM 4150 C CA . LYS A 1 534 ? -32.740 -25.575 15.442 1.00 36.12 534 LYS A CA 1
ATOM 4151 C C . LYS A 1 534 ? -32.395 -26.389 16.709 1.00 36.12 534 LYS A C 1
ATOM 4153 O O . LYS A 1 534 ? -31.249 -26.331 17.158 1.00 36.12 534 LYS A O 1
ATOM 4158 N N . PRO A 1 535 ? -33.295 -27.275 17.187 1.00 35.84 535 PRO A N 1
ATOM 4159 C CA . PRO A 1 535 ? -33.197 -27.976 18.482 1.00 35.84 535 PRO A CA 1
ATOM 4160 C C . PRO A 1 535 ? -31.971 -28.881 18.725 1.00 35.84 535 PRO A C 1
ATOM 4162 O O . PRO A 1 535 ? -31.740 -29.320 19.847 1.00 35.84 535 PRO A O 1
ATOM 4165 N N . GLY A 1 536 ? -31.144 -29.155 17.710 1.00 35.44 536 GLY A N 1
ATOM 4166 C CA . GLY A 1 536 ? -29.841 -29.819 17.891 1.00 35.44 536 GLY A CA 1
ATOM 4167 C C . GLY A 1 536 ? -28.691 -28.845 18.177 1.00 35.44 536 GLY A C 1
ATOM 4168 O O . GLY A 1 536 ? -27.820 -29.129 18.996 1.00 35.44 536 GLY A O 1
ATOM 4169 N N . LEU A 1 537 ? -28.726 -27.663 17.553 1.00 38.16 537 LEU A N 1
ATOM 4170 C CA . LEU A 1 537 ? -27.795 -26.564 17.803 1.00 38.16 537 LEU A CA 1
ATOM 4171 C C . LEU A 1 537 ? -28.120 -25.888 19.148 1.00 38.16 537 LEU A C 1
ATOM 4173 O O . LEU A 1 537 ? -27.217 -25.383 19.802 1.00 38.16 537 LEU A O 1
ATOM 4177 N N . GLU A 1 538 ? -29.368 -25.997 19.623 1.00 38.44 538 GLU A N 1
ATOM 4178 C CA . GLU A 1 538 ? -29.785 -25.608 20.974 1.00 38.44 538 GLU A CA 1
ATOM 4179 C C . GLU A 1 538 ? -29.005 -26.323 22.079 1.00 38.44 538 GLU A C 1
ATOM 4181 O O . GLU A 1 538 ? -28.857 -25.733 23.125 1.00 38.44 538 GLU A O 1
ATOM 4186 N N . GLN A 1 539 ? -28.456 -27.533 21.923 1.00 37.06 539 GLN A N 1
ATOM 4187 C CA . GLN A 1 539 ? -27.706 -28.166 23.027 1.00 37.06 539 GLN A CA 1
ATOM 4188 C C . GLN A 1 539 ? -26.248 -27.701 23.128 1.00 37.06 539 GLN A C 1
ATOM 4190 O O . GLN A 1 539 ? -25.692 -27.652 24.227 1.00 37.06 539 GLN A O 1
ATOM 4195 N N . GLU A 1 540 ? -25.620 -27.335 22.009 1.00 37.19 540 GLU A N 1
ATOM 4196 C CA . GLU A 1 540 ? -24.265 -26.770 22.009 1.00 37.19 540 GLU A CA 1
ATOM 4197 C C . GLU A 1 540 ? -24.282 -25.255 22.208 1.00 37.19 540 GLU A C 1
ATOM 4199 O O . GLU A 1 540 ? -23.470 -24.736 22.977 1.00 37.19 540 GLU A O 1
ATOM 4204 N N . ILE A 1 541 ? -25.266 -24.568 21.617 1.00 38.09 541 ILE A N 1
ATOM 4205 C CA . ILE A 1 541 ? -25.562 -23.172 21.913 1.00 38.09 541 ILE A CA 1
ATOM 4206 C C . ILE A 1 541 ? -26.106 -23.067 23.328 1.00 38.09 541 ILE A C 1
ATOM 4208 O O . ILE A 1 541 ? -25.493 -22.322 24.048 1.00 38.09 541 ILE A O 1
ATOM 4212 N N . ALA A 1 542 ? -27.048 -23.864 23.849 1.00 35.06 542 ALA A N 1
ATOM 4213 C CA . ALA A 1 542 ? -27.427 -23.787 25.274 1.00 35.06 542 ALA A CA 1
ATOM 4214 C C . ALA A 1 542 ? -26.307 -24.192 26.234 1.00 35.06 542 ALA A C 1
ATOM 4216 O O . ALA A 1 542 ? -26.351 -23.770 27.377 1.00 35.06 542 ALA A O 1
ATOM 4217 N N . ARG A 1 543 ? -25.258 -24.918 25.827 1.00 37.06 543 ARG A N 1
ATOM 4218 C CA . ARG A 1 543 ? -24.030 -25.036 26.648 1.00 37.06 543 ARG A CA 1
ATOM 4219 C C . ARG A 1 543 ? -23.139 -23.786 26.582 1.00 37.06 543 ARG A C 1
ATOM 4221 O O . ARG A 1 543 ? -22.317 -23.587 27.473 1.00 37.06 543 ARG A O 1
ATOM 4228 N N . ALA A 1 544 ? -23.306 -22.949 25.561 1.00 35.09 544 ALA A N 1
ATOM 4229 C CA . ALA A 1 544 ? -22.668 -21.644 25.382 1.00 35.09 544 ALA A CA 1
ATOM 4230 C C . ALA A 1 544 ? -23.541 -20.430 25.812 1.00 35.09 544 ALA A C 1
ATOM 4232 O O . ALA A 1 544 ? -22.984 -19.409 26.197 1.00 35.09 544 ALA A O 1
ATOM 4233 N N . THR A 1 545 ? -24.875 -20.534 25.810 1.00 35.78 545 THR A N 1
ATOM 4234 C CA . THR A 1 545 ? -25.892 -19.495 26.057 1.00 35.78 545 THR A CA 1
ATOM 4235 C C . THR A 1 545 ? -26.716 -19.753 27.314 1.00 35.78 545 THR A C 1
ATOM 4237 O O . THR A 1 545 ? -27.418 -18.838 27.739 1.00 35.78 545 THR A O 1
ATOM 4240 N N . HIS A 1 546 ? -26.556 -20.889 28.020 1.00 31.34 546 HIS A N 1
ATOM 4241 C CA . HIS A 1 546 ? -27.085 -21.016 29.393 1.00 31.34 546 HIS A CA 1
ATOM 4242 C C . HIS A 1 546 ? -26.595 -19.898 30.327 1.00 31.34 546 HIS A C 1
ATOM 4244 O O . HIS A 1 546 ? -27.166 -19.710 31.396 1.00 31.34 546 HIS A O 1
ATOM 4250 N N . TRP A 1 547 ? -25.532 -19.186 29.943 1.00 33.38 547 TRP A N 1
ATOM 4251 C CA . TRP A 1 547 ? -24.921 -18.114 30.718 1.00 33.38 547 TRP A CA 1
ATOM 4252 C C . TRP A 1 547 ? -25.489 -16.721 30.424 1.00 33.38 547 TRP A C 1
ATOM 4254 O O . TRP A 1 547 ? -25.617 -15.932 31.354 1.00 33.38 547 TRP A O 1
ATOM 4264 N N . VAL A 1 548 ? -25.929 -16.423 29.195 1.00 30.84 548 VAL A N 1
ATOM 4265 C CA . VAL A 1 548 ? -26.559 -15.118 28.893 1.00 30.84 548 VAL A CA 1
ATOM 4266 C C . VAL A 1 548 ? -27.923 -15.011 29.590 1.00 30.84 548 VAL A C 1
ATOM 4268 O O . VAL A 1 548 ? -28.254 -13.977 30.161 1.00 30.84 548 VAL A O 1
ATOM 4271 N N . GLY A 1 549 ? -28.662 -16.123 29.682 1.00 28.00 549 GLY A N 1
ATOM 4272 C CA . GLY A 1 549 ? -29.912 -16.202 30.448 1.00 28.00 549 GLY A CA 1
ATOM 4273 C C . GLY A 1 549 ? -29.753 -16.246 31.977 1.00 28.00 549 GLY A C 1
ATOM 4274 O O . GLY A 1 549 ? -30.754 -16.147 32.683 1.00 28.00 549 GLY A O 1
ATOM 4275 N N . TRP A 1 550 ? -28.531 -16.403 32.502 1.00 29.33 550 TRP A N 1
ATOM 4276 C CA . TRP A 1 550 ? -28.259 -16.368 33.948 1.00 29.33 550 TRP A CA 1
ATOM 4277 C C . TRP A 1 550 ? -27.777 -14.995 34.427 1.00 29.33 550 TRP A C 1
ATOM 4279 O O . TRP A 1 550 ? -27.991 -14.657 35.583 1.00 29.33 550 TRP A O 1
ATOM 4289 N N . ILE A 1 551 ? -27.179 -14.199 33.535 1.00 32.25 551 ILE A N 1
ATOM 4290 C CA . ILE A 1 551 ? -26.745 -12.820 33.807 1.00 32.25 551 ILE A CA 1
ATOM 4291 C C . ILE A 1 551 ? -27.922 -11.826 33.689 1.00 32.25 551 ILE A C 1
ATOM 4293 O O . ILE A 1 551 ? -27.922 -10.787 34.336 1.00 32.25 551 ILE A O 1
ATOM 4297 N N . ALA A 1 552 ? -28.973 -12.164 32.930 1.00 25.55 552 ALA A N 1
ATOM 4298 C CA . ALA A 1 552 ? -30.186 -11.350 32.768 1.00 25.55 552 ALA A CA 1
ATOM 4299 C C . ALA A 1 552 ? -31.308 -11.630 33.801 1.00 25.55 552 ALA A C 1
ATOM 4301 O O . ALA A 1 552 ? -32.477 -11.344 33.521 1.00 25.55 552 ALA A O 1
ATOM 4302 N N . LYS A 1 553 ? -30.992 -12.204 34.972 1.00 27.11 553 LYS A N 1
ATOM 4303 C CA . LYS A 1 553 ? -31.951 -12.402 36.074 1.00 27.11 553 LYS A CA 1
ATOM 4304 C C . LYS A 1 553 ? -31.544 -11.697 37.354 1.00 27.11 553 LYS A C 1
ATOM 4306 O O . LYS A 1 553 ? -30.400 -11.918 37.798 1.00 27.11 553 LYS A O 1
#

Foldseek 3Di:
DPDPDVPPPPDPPPPDPVVDDLVVLLVVLVVLLDQDPPDDPSLVSLVRSVVVLVVQLPPDVSSVCSSQQDLSSLQENQEQPDDPVVNLSSLVSNPPAAHEYEYEDDPDDDCPPLDRDPSCVVNLLSHAHYYYEYDAPDLAADSNLLSCCLSRQQRYQYYAYAYHHPQAAHENDDPPPRPPAANANHAEYAYHSYDYQDDQRSYNRHAEYADEPVCCVVCLNNLQRHAYYHYEHSDPDDVLPDDPDDARERENHQEYEYEEAQVVLVVCLRRHDYDLNHAYHYEHEAADPPPPDADALVSLLSSLLSLLSNHDPPDEFAEWEWEADLFKTKIKTWHDDPVDDIYIYIYMYGCNRHRHDPCNVVVLVPPDPVQFPDDCVVVVPPDDDSSLSSVLSNLLSNLVSCLSRLQNYQEYEYEYDPPDPRVLVSVLSNCVSNLNHQEYEYAALCCLQRPLVSLLVNPDHLNHAEYEYEDDPPRPDPSSLVSVLSSQLSCVVVVHDRHHYWYWYDVVNVVPDPPPVPPPPDPDGDGDDPVPDDPVSCVVVCVVCVSVVVSVD

Solvent-accessible surface area (backbone atoms only — not comparable to full-atom values): 30773 Å² total; per-residue (Å²): 132,81,88,91,85,88,80,79,87,66,86,78,70,68,89,46,86,84,71,56,54,61,70,60,52,43,55,57,47,38,64,56,42,61,66,69,87,88,46,90,62,47,66,62,52,34,55,50,30,48,52,50,51,54,53,46,39,65,73,43,72,67,45,25,48,38,60,59,72,39,27,78,56,36,22,61,55,42,35,76,77,48,58,70,69,60,37,46,52,38,58,57,39,12,55,90,54,60,27,31,40,35,39,62,59,67,94,87,78,90,63,92,77,53,69,79,59,69,74,50,67,80,44,50,94,33,35,39,30,40,38,39,37,37,45,55,86,56,92,58,68,48,70,41,58,45,42,52,48,68,68,41,44,44,65,14,34,31,40,37,38,40,43,64,25,88,68,52,55,40,62,61,39,63,88,70,82,59,81,83,65,52,21,57,51,22,28,35,43,36,36,37,39,27,43,74,61,79,62,86,66,35,38,71,44,27,28,31,42,28,37,38,60,86,48,53,74,78,43,52,74,36,38,80,57,25,27,34,42,34,34,37,66,45,77,88,68,80,82,84,77,78,73,96,68,79,56,46,73,28,84,56,31,47,34,42,34,38,43,32,49,39,78,53,32,41,53,47,40,69,40,47,44,63,42,83,68,36,22,37,37,39,37,28,49,36,54,52,98,88,50,86,67,61,43,44,51,67,52,26,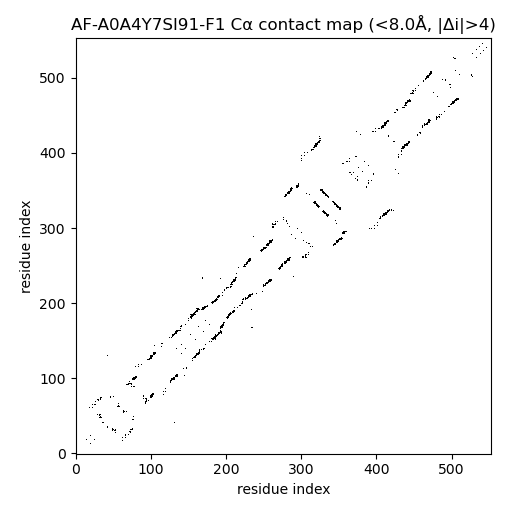41,49,34,32,51,16,56,47,55,65,51,61,86,92,53,76,25,35,33,36,37,40,38,36,38,94,40,45,38,33,45,34,38,28,31,82,53,92,92,48,84,69,36,44,38,36,45,32,41,36,46,76,54,50,50,53,31,77,61,32,62,56,51,63,68,67,54,57,78,92,80,48,92,73,47,57,76,81,70,69,55,89,81,72,51,52,62,56,51,38,51,49,45,24,47,50,40,34,30,62,72,40,29,73,44,35,39,53,16,33,33,40,35,41,36,66,44,93,87,60,83,55,49,69,75,47,45,53,54,55,45,66,42,26,71,51,30,26,33,42,32,30,65,43,56,59,52,26,52,81,38,33,75,51,60,64,70,45,81,68,46,96,56,47,49,33,36,37,39,33,44,58,75,89,60,87,43,72,56,30,52,53,22,44,50,52,40,53,51,51,47,43,75,74,74,40,78,83,51,47,78,42,64,43,71,43,70,71,48,59,69,75,46,102,45,84,84,58,71,87,81,64,79,92,69,76,78,81,51,91,88,72,64,53,85,73,52,41,59,60,44,43,72,68,44,58,56,62,70,56,73,74,106

Secondary structure (DSSP, 8-state):
---SSS-S------SSGGGS-HHHHHHHHHHHH---TT-TTHHHHHHHHHHHHHHHHHH-HHHHHHHHH-GGGGTT--BTTS-HHHHHHHHHHTTTS-EEEEEE--SSSS-TT-PPPHHHHTTGGGEEEEEEEE-TT-SS--HHHHHHHHHHTTT-SEEEEEE-SSSSSEEEE-TTTTTT---TT--EEEEESEEE---TTS-SS--EEEEEGGGTTTTGGGGGG--EEEEE----SSTTSS--PPPEE-TT--EEEEEE-THHHHHHHHHEE--TT-EEEEEEE---TT--PPB-HHHHHHHHHHHHTTSPTT---SEEEEEE-SSEEEEEEEE--TTS--EEEEEEEE-TT--B-TTHHHHHHHS-TTT-S--TTTTT-----HHHHHHHHHHHHHHHHTHHHHTT-SEEEEEE-TT-SSHHHHHHHHHTT-TT--EEEES-THHHHH-HHHHHH----TT--EEEEEE-TT---HHHHHHHHHHHHHHHHTTPPPPEEEEEE-HHHHTSSS-TTTTTS--S-----GGG--TTHHHHHHHHHTTHHHHT-

Sequence (553 aa):
MQSQAKSAVGNAIATHITDIPGEVLGEIFKEVALVPFLQPHFHTLCEGALRDMFSISQVNSLFRNVSVNEPQLWTMFPSLNMRHLLLTNVLERSYPLSFCLSYVETDGAGLSSGVLPAAILSHIARVKTLCVEIPENADVASVYIKTILALLLPQVQHCVVTYRGGHRNVCLFSSGEFADLTADHLQTLHLTNCYITHRPNFFKQLSSAALSLGQCQLWAPQFTLIRHLVLWTCITGPHLASSNSDPLSLPLLETLSLVAPYPYGMLVADRLRYPTRCSVFAKFVFGNADWSEELGGHDAMSASIAASTLLSSGEKFEHCQLQFDECVLAVRLARSHLDSPPKTADLRFDVTRAIVAPDIVGFCRSLPDDGVLWSPRLLGLQNLTPTALFTGCLWDTLSLVLSEYLRNIVELSVAFSTGEPFGPAMLPTMQRPMKKAQILSFDSPLVFTTHASFLHDMRLSGHLRRVTIRLAVGQWTSEFKTGLAGWLQHHMDQGHDAPEIQFIISPAILQLRDLDYLAADLESHAVIRESDVKPGLEQEIARATHWVGWIAK

Nearest PDB structures (foldseek):
  7pzc-assembly1_B  TM=3.124E-01  e=7.535E-04  Homo sapiens
  7pzc-assembly1_H  TM=3.124E-01  e=7.535E-04  Homo sapiens
  3goz-assembly1_A  TM=3.518E-01  e=3.274E-03  Legionella pneumophila subsp. pneumophila str. Philadelphia 1
  7lfh-assembly1_A  TM=3.997E-01  e=1.948E-02  Mus musculus
  4peq-assembly2_D  TM=4.139E-01  e=4.754E-02  Bos taurus

Mean predicted aligned error: 13.86 Å